Protein AF-0000000070058484 (afdb_homodimer)

InterPro domains:
  IPR000043 Adenosylhomocysteinase-like [PF05221] (20-288)
  IPR000043 Adenosylhomocysteinase-like [PTHR23420] (19-287)
  IPR000043 Adenosylhomocysteinase-like [SM00996] (2-288)
  IPR015878 S-adenosyl-L-homocysteine hydrolase, NAD binding domain [PF00670] (48-208)
  IPR015878 S-adenosyl-L-homocysteine hydrolase, NAD binding domain [SM00997] (48-209)
  IPR020082 S-adenosyl-L-homocysteine hydrolase, conserved site [PS00739] (70-87)
  IPR036291 NAD(P)-binding domain superfamily [SSF51735] (48-208)
  IPR042172 Adenosylhomocysteinase-like superfamily [G3DSA:3.40.50.1480] (19-288)

Nearest PDB structures (foldseek):
  3gvp-assembly1_D  TM=9.660E-01  e=5.055E-50  Homo sapiens
  3gvp-assembly1_B  TM=9.858E-01  e=8.064E-48  Homo sapiens
  3mtg-assembly1_A-2  TM=9.185E-01  e=9.686E-48  Homo sapiens
  5axa-assembly1_C  TM=9.488E-01  e=2.399E-35  Mus musculus
  4pfj-assembly1_A  TM=9.518E-01  e=1.595E-34  Homo sapiens

Organism: Cricetulus griseus (NCBI:txid10029)

pLDDT: mean 89.0, std 14.19, range [26.4, 98.91]

Secondary structure (DSSP, 8-state):
---SS-----B--SHHHHHHHHHHHHTT---S-EEE-TTSHHIIIIIIIIIHHHHHHHHHHHH-----TT-EEEEE--SHHHHHHHHHHHHTT-EEEEE-S-HHHHHHHHHTT-EE--HHHHTTT-SEEEE-SS-S-SB-HHHHHHPPTTEEEEE-SSSTTSB-GGGG-STTSEEEEEETTEEEEE-TTS-EEEEEGGGSBHHHHSSPPPHHHHHHHHHHHHHHHHHHHHSPTTSS-SSEEEPPHHHHHHHHHHHGGGGT-------HHHHHHHT--TTS--S-TT--/---SS-----B--SHHHHHHHHHHHHTT---S-EEE-TTSHHIIIIIIIIIHHHHHHHHHHHH-----TT-EEEEE--SHHHHHHHHHHHHTT-EEEEE-S-HHHHHHHHHTT-EE--HHHHTTT-SEEEE-SS-S-SB-HHHHHHPPTTEEEEE-SSSTTSB-GGGG-STTSEEEEEETTEEEEE-TTS-EEEEEGGGSBHHHHSSPPPHHHHHHHHHHHHHHHHHHHHSPTTSS-SSEEEPPHHHHHHHHHHHGGGGT-------HHHHHHHT--TTS--S-TT--

Solvent-accessible surface area (backbone atoms only — not comparable to full-atom values): 30080 Å² total; per-residue (Å²): 132,92,73,78,81,86,72,56,52,53,63,40,82,48,70,72,56,48,56,51,53,51,51,32,30,75,68,66,64,35,85,45,32,27,39,39,46,44,74,25,48,57,35,41,52,40,45,33,17,55,41,32,24,52,14,50,54,45,16,48,54,69,68,36,89,74,74,49,57,71,32,34,33,36,34,34,22,56,48,52,40,21,48,16,37,48,54,46,43,45,75,51,46,27,46,57,36,32,27,30,68,44,33,53,43,42,45,50,38,45,75,72,74,33,50,36,31,39,64,85,78,43,38,59,70,33,46,32,41,36,37,29,63,59,48,50,51,74,43,38,57,71,51,60,71,47,38,34,72,62,20,33,38,39,21,64,37,76,52,53,44,26,36,41,56,72,73,58,73,42,92,70,39,45,79,42,74,78,50,89,56,30,30,37,43,28,42,83,88,65,44,29,37,34,34,32,44,81,28,28,41,32,42,76,72,47,26,68,71,57,62,67,53,49,48,51,49,49,48,47,44,51,49,51,41,48,50,60,68,69,45,60,90,76,72,67,53,54,36,78,38,68,64,55,52,53,55,45,34,48,52,31,49,71,53,29,64,84,69,68,43,37,71,37,77,62,50,74,67,37,16,60,73,71,70,42,53,68,87,41,52,81,60,60,84,58,62,98,133,93,71,78,84,85,74,55,50,54,64,42,82,50,70,73,56,48,56,51,52,50,51,31,30,75,69,66,63,35,86,44,32,29,38,40,49,44,74,24,48,58,36,42,52,40,46,33,16,54,42,33,21,52,14,49,55,46,16,48,54,70,67,38,90,74,73,49,57,71,33,35,32,37,35,32,22,56,47,51,40,21,47,17,37,50,52,45,42,45,75,51,45,28,45,57,35,31,27,30,68,44,35,53,42,41,44,51,38,45,75,72,73,33,51,37,33,38,63,84,78,43,39,60,71,32,45,33,41,36,37,30,64,58,48,50,52,74,43,37,56,71,51,60,72,47,38,33,72,64,21,34,39,40,22,64,38,74,50,52,44,27,35,40,57,72,75,57,75,42,92,69,41,46,78,42,77,78,48,88,56,30,30,35,43,27,43,82,87,64,44,29,35,34,34,32,44,80,29,26,43,32,44,78,72,45,26,66,71,59,64,66,52,48,48,52,47,49,48,48,44,52,49,51,40,49,50,61,68,68,46,59,90,77,72,68,54,54,36,79,37,69,64,56,51,52,56,46,34,48,52,31,48,72,52,30,63,83,68,68,44,38,71,38,76,61,49,73,67,37,18,60,74,71,71,42,52,68,86,41,54,81,57,61,86,58,62,98

Radius of gyration: 25.88 Å; Cα contacts (8 Å, |Δi|>4): 1190; chains: 2; bounding box: 57×83×69 Å

Sequence (576 aa):
MISGGALTAVSTWMGGKLTWLYQLSKAGKLCVPAMNVNDSVTKQKFDNLYCCRESILDGLKRTTDVMFGGKQVVVCGYGEVGKGCCAALKALGAIVYITEIDPICALQACMDGFRVVKLNEVIRQVDVVITCTGNKNVVTREHLDRMKNSCIVCNMGHSNTEIDVTSLRTPELTWERVRSQVDHVIWPDGKRVVLLAEGRLLNLSCSTVPTFVLSITATTQALALIELYNAPEGRYKQDVYLLPKKMDEYVASLHLPSFDAHLTELTDDQAKYLGLNKNGPFKPNYYRMISGGALTAVSTWMGGKLTWLYQLSKAGKLCVPAMNVNDSVTKQKFDNLYCCRESILDGLKRTTDVMFGGKQVVVCGYGEVGKGCCAALKALGAIVYITEIDPICALQACMDGFRVVKLNEVIRQVDVVITCTGNKNVVTREHLDRMKNSCIVCNMGHSNTEIDVTSLRTPELTWERVRSQVDHVIWPDGKRVVLLAEGRLLNLSCSTVPTFVLSITATTQALALIELYNAPEGRYKQDVYLLPKKMDEYVASLHLPSFDAHLTELTDDQAKYLGLNKNGPFKPNYYR

Structure (mmCIF, N/CA/C/O backbone):
data_AF-0000000070058484-model_v1
#
loop_
_entity.id
_entity.type
_entity.pdbx_description
1 polymer 'S-adenosylhomocysteine hydrolase-like protein 1 isoform X2'
#
loop_
_atom_site.group_PDB
_atom_site.id
_atom_site.type_symbol
_atom_site.label_atom_id
_atom_site.label_alt_id
_atom_site.label_comp_id
_atom_site.label_asym_id
_atom_site.label_entity_id
_atom_site.label_seq_id
_atom_site.pdbx_PDB_ins_code
_atom_site.Cartn_x
_atom_site.Cartn_y
_atom_site.Cartn_z
_atom_site.occupancy
_atom_site.B_iso_or_equiv
_atom_site.auth_seq_id
_atom_site.auth_comp_id
_atom_site.auth_asym_id
_atom_site.auth_atom_id
_atom_site.pdbx_PDB_model_num
ATOM 1 N N . MET A 1 1 ? -10.132 10.222 33.023 1 26.43 1 MET A N 1
ATOM 2 C CA . MET A 1 1 ? -9.932 9.781 34.4 1 26.43 1 MET A CA 1
ATOM 3 C C . MET A 1 1 ? -11.019 8.796 34.819 1 26.43 1 MET A C 1
ATOM 5 O O . MET A 1 1 ? -11.92 9.148 35.582 1 26.43 1 MET A O 1
ATOM 9 N N . ILE A 1 2 ? -11.462 7.793 33.938 1 32.03 2 ILE A N 1
ATOM 10 C CA . ILE A 1 2 ? -12.62 6.938 34.174 1 32.03 2 ILE A CA 1
ATOM 11 C C . ILE A 1 2 ? -12.377 6.068 35.406 1 32.03 2 ILE A C 1
ATOM 13 O O . ILE A 1 2 ? -11.535 5.168 35.382 1 32.03 2 ILE A O 1
ATOM 17 N N . SER A 1 3 ? -12.368 6.56 36.589 1 28.42 3 SER A N 1
ATOM 18 C CA . SER A 1 3 ? -12.286 5.937 37.907 1 28.42 3 SER A CA 1
ATOM 19 C C . SER A 1 3 ? -13.143 4.677 37.977 1 28.42 3 SER A C 1
ATOM 21 O O . SER A 1 3 ? -12.788 3.717 38.663 1 28.42 3 SER A O 1
ATOM 23 N N . GLY A 1 4 ? -14.49 4.999 38.112 1 31.06 4 GLY A N 1
ATOM 24 C CA . GLY A 1 4 ? -15.429 4.089 38.75 1 31.06 4 GLY A CA 1
ATOM 25 C C . GLY A 1 4 ? -15.494 2.731 38.077 1 31.06 4 GLY A C 1
ATOM 26 O O . GLY A 1 4 ? -15.03 1.734 38.634 1 31.06 4 GLY A O 1
ATOM 27 N N . GLY A 1 5 ? -16.824 2.555 37.329 1 31.34 5 GLY A N 1
ATOM 28 C CA . GLY A 1 5 ? -17.38 1.254 36.988 1 31.34 5 GLY A CA 1
ATOM 29 C C . GLY A 1 5 ? -16.478 0.44 36.079 1 31.34 5 GLY A C 1
ATOM 30 O O . GLY A 1 5 ? -15.38 0.879 35.73 1 31.34 5 GLY A O 1
ATOM 31 N N . ALA A 1 6 ? -17.213 -0.423 35.159 1 31.35 6 ALA A N 1
ATOM 32 C CA . ALA A 1 6 ? -17.144 -1.548 34.23 1 31.35 6 ALA A CA 1
ATOM 33 C C . ALA A 1 6 ? -16.359 -1.176 32.976 1 31.35 6 ALA A C 1
ATOM 35 O O . ALA A 1 6 ? -16.741 -1.549 31.864 1 31.35 6 ALA A O 1
ATOM 36 N N . LEU A 1 7 ? -15.685 -0.045 32.946 1 38.08 7 LEU A N 1
ATOM 37 C CA . LEU A 1 7 ? -15.11 0.158 31.621 1 38.08 7 LEU A CA 1
ATOM 38 C C . LEU A 1 7 ? -13.956 -0.808 31.375 1 38.08 7 LEU A C 1
ATOM 40 O O . LEU A 1 7 ? -12.951 -0.775 32.089 1 38.08 7 LEU A O 1
ATOM 44 N N . THR A 1 8 ? -14.07 -1.985 30.988 1 43.39 8 THR A N 1
ATOM 45 C CA . THR A 1 8 ? -13.218 -3.14 30.728 1 43.39 8 THR A CA 1
ATOM 46 C C . THR A 1 8 ? -12.312 -2.885 29.527 1 43.39 8 THR A C 1
ATOM 48 O O . THR A 1 8 ? -11.254 -3.504 29.399 1 43.39 8 THR A O 1
ATOM 51 N N . ALA A 1 9 ? -12.782 -2.307 28.559 1 46.27 9 ALA A N 1
ATOM 52 C CA . ALA A 1 9 ? -11.966 -2.23 27.35 1 46.27 9 ALA A CA 1
ATOM 53 C C . ALA A 1 9 ? -12.088 -0.858 26.693 1 46.27 9 ALA A C 1
ATOM 55 O O . ALA A 1 9 ? -13.152 -0.236 26.734 1 46.27 9 ALA A O 1
ATOM 56 N N . VAL A 1 10 ? -11.014 0.014 26.669 1 45.86 10 VAL A N 1
ATOM 57 C CA . VAL A 1 10 ? -11.024 1.275 25.936 1 45.86 10 VAL A CA 1
ATOM 58 C C . VAL A 1 10 ? -10.535 1.047 24.508 1 45.86 10 VAL A C 1
ATOM 60 O O . VAL A 1 10 ? -9.549 0.338 24.288 1 45.86 10 VAL A O 1
ATOM 63 N N . SER A 1 11 ? -11.515 1.074 23.545 1 43.49 11 SER A N 1
ATOM 64 C CA . SER A 1 11 ? -11.085 1.081 22.151 1 43.49 11 SER A CA 1
ATOM 65 C C . SER A 1 11 ? -10.87 2.504 21.645 1 43.49 11 SER A C 1
ATOM 67 O O . SER A 1 11 ? -11.674 3.396 21.925 1 43.49 11 SER A O 1
ATOM 69 N N . THR A 1 12 ? -9.662 3.048 21.531 1 45.93 12 THR A N 1
ATOM 70 C CA . THR A 1 12 ? -9.486 4.412 21.044 1 45.93 12 THR A CA 1
ATOM 71 C C . THR A 1 12 ? -9.207 4.42 19.544 1 45.93 12 THR A C 1
ATOM 73 O O . THR A 1 12 ? -8.356 3.669 19.062 1 45.93 12 THR A O 1
ATOM 76 N N . TRP A 1 13 ? -10.158 4.914 18.729 1 48.01 13 TRP A N 1
ATOM 77 C CA . TRP A 1 13 ? -10.047 5.104 17.287 1 48.01 13 TRP A CA 1
ATOM 78 C C . TRP A 1 13 ? -9.107 6.26 16.96 1 48.01 13 TRP A C 1
ATOM 80 O O . TRP A 1 13 ? -8.717 6.443 15.805 1 48.01 13 TRP A O 1
ATOM 90 N N . MET A 1 14 ? -8.724 7.103 17.986 1 46.97 14 MET A N 1
ATOM 91 C CA . MET A 1 14 ? -7.943 8.281 17.619 1 46.97 14 MET A CA 1
ATOM 92 C C . MET A 1 14 ? -6.508 8.161 18.12 1 46.97 14 MET A C 1
ATOM 94 O O . MET A 1 14 ? -6.278 7.794 19.274 1 46.97 14 MET A O 1
ATOM 98 N N . GLY A 1 15 ? -5.509 8.177 17.3 1 49.39 15 GLY A N 1
ATOM 99 C CA . GLY A 1 15 ? -4.076 8.075 17.528 1 49.39 15 GLY A CA 1
ATOM 100 C C . GLY A 1 15 ? -3.621 8.786 18.789 1 49.39 15 GLY A C 1
ATOM 101 O O . GLY A 1 15 ? -2.835 8.24 19.566 1 49.39 15 GLY A O 1
ATOM 102 N N . GLY A 1 16 ? -4.129 9.954 19.035 1 46.56 16 GLY A N 1
ATOM 103 C CA . GLY A 1 16 ? -3.705 10.734 20.187 1 46.56 16 GLY A CA 1
ATOM 104 C C . GLY A 1 16 ? -4.014 10.06 21.51 1 46.56 16 GLY A C 1
ATOM 105 O O . GLY A 1 16 ? -3.184 10.062 22.422 1 46.56 16 GLY A O 1
ATOM 106 N N . LYS A 1 17 ? -5.08 9.407 21.617 1 54.78 17 LYS A N 1
ATOM 107 C CA . LYS A 1 17 ? -5.51 8.733 22.839 1 54.78 17 LYS A CA 1
ATOM 108 C C . LYS A 1 17 ? -4.677 7.481 23.1 1 54.78 17 LYS A C 1
ATOM 110 O O . LYS A 1 17 ? -4.435 7.119 24.253 1 54.78 17 LYS A O 1
ATOM 115 N N . LEU A 1 18 ? -4.12 7.007 22.053 1 63.28 18 LEU A N 1
ATOM 116 C CA . LEU A 1 18 ? -3.298 5.81 22.198 1 63.28 18 LEU A CA 1
ATOM 117 C C . LEU A 1 18 ? -2 6.128 22.933 1 63.28 18 LEU A C 1
ATOM 119 O O . LEU A 1 18 ? -1.558 5.352 23.784 1 63.28 18 LEU A O 1
ATOM 123 N N . THR A 1 19 ? -1.443 7.24 22.575 1 60.37 19 THR A N 1
ATOM 124 C CA . THR A 1 19 ? -0.225 7.659 23.26 1 60.37 19 THR A CA 1
ATOM 125 C C . THR A 1 19 ? -0.461 7.773 24.763 1 60.37 19 THR A C 1
ATOM 127 O O . THR A 1 19 ? 0.376 7.35 25.562 1 60.37 19 THR A O 1
ATOM 130 N N . TRP A 1 20 ? -1.584 8.237 25.07 1 63.25 20 TRP A N 1
ATOM 131 C CA . TRP A 1 20 ? -1.955 8.407 26.471 1 63.25 20 TRP A CA 1
ATOM 132 C C . TRP A 1 20 ? -2.092 7.056 27.166 1 63.25 20 TRP A C 1
ATOM 134 O O . TRP A 1 20 ? -1.6 6.873 28.282 1 63.25 20 TRP A O 1
ATOM 144 N N . LEU A 1 21 ? -2.646 6.127 26.546 1 73.39 21 LEU A N 1
ATOM 145 C CA . LEU A 1 21 ? -2.84 4.796 27.112 1 73.39 21 LEU A CA 1
ATOM 146 C C . LEU A 1 21 ? -1.502 4.1 27.336 1 73.39 21 LEU A C 1
ATOM 148 O O . LEU A 1 21 ? -1.304 3.44 28.358 1 73.39 21 LEU A O 1
ATOM 152 N N . TYR A 1 22 ? -0.638 4.334 26.46 1 74.69 22 TYR A N 1
ATOM 153 C CA . TYR A 1 22 ? 0.68 3.728 26.61 1 74.69 22 TYR A CA 1
ATOM 154 C C . TYR A 1 22 ? 1.439 4.353 27.774 1 74.69 22 TYR A C 1
ATOM 156 O O . TYR A 1 22 ? 2.144 3.657 28.51 1 74.69 22 TYR A O 1
ATOM 164 N N . GLN A 1 23 ? 1.3 5.614 27.922 1 69.36 23 GLN A N 1
ATOM 165 C CA . GLN A 1 23 ? 1.931 6.3 29.045 1 69.36 23 GLN A CA 1
ATOM 166 C C . GLN A 1 23 ? 1.382 5.795 30.376 1 69.36 23 GLN A C 1
ATOM 168 O O . GLN A 1 23 ? 2.14 5.578 31.324 1 69.36 23 GLN A O 1
ATOM 173 N N . LEU A 1 24 ? 0.116 5.639 30.431 1 74.64 24 LEU A N 1
ATOM 174 C CA . LEU A 1 24 ? -0.514 5.127 31.642 1 74.64 24 LEU A CA 1
ATOM 175 C C . LEU A 1 24 ? -0.03 3.714 31.951 1 74.64 24 LEU A C 1
ATOM 177 O O . LEU A 1 24 ? 0.213 3.377 33.112 1 74.64 24 LEU A O 1
ATOM 181 N N . SER A 1 25 ? 0.11 2.918 30.984 1 78.09 25 SER A N 1
ATOM 182 C CA . SER A 1 25 ? 0.585 1.548 31.146 1 78.09 25 SER A CA 1
ATOM 183 C C . SER A 1 25 ? 2.023 1.517 31.653 1 78.09 25 SER A C 1
ATOM 185 O O . SER A 1 25 ? 2.338 0.79 32.598 1 78.09 25 SER A O 1
ATOM 187 N N . LYS A 1 26 ? 2.835 2.305 31.049 1 76.21 26 LYS A N 1
ATOM 188 C CA . LYS A 1 26 ? 4.24 2.374 31.44 1 76.21 26 LYS A CA 1
ATOM 189 C C . LYS A 1 26 ? 4.385 2.843 32.885 1 76.21 26 LYS A C 1
ATOM 191 O O . LYS A 1 26 ? 5.289 2.403 33.598 1 76.21 26 LYS A O 1
ATOM 196 N N . ALA A 1 27 ? 3.504 3.717 33.254 1 79.63 27 ALA A N 1
ATOM 197 C CA . ALA A 1 27 ? 3.553 4.273 34.604 1 79.63 27 ALA A CA 1
ATOM 198 C C . ALA A 1 27 ? 2.861 3.349 35.602 1 79.63 27 ALA A C 1
ATOM 200 O O . ALA A 1 27 ? 2.789 3.657 36.794 1 79.63 27 ALA A O 1
ATOM 201 N N . GLY A 1 28 ? 2.306 2.324 35.115 1 82.43 28 GLY A N 1
ATOM 202 C CA . GLY A 1 28 ? 1.608 1.393 35.987 1 82.43 28 GLY A CA 1
ATOM 203 C C . GLY A 1 28 ? 0.278 1.925 36.486 1 82.43 28 GLY A C 1
ATOM 204 O O . GLY A 1 28 ? -0.198 1.524 37.551 1 82.43 28 GLY A O 1
ATOM 205 N N . LYS A 1 29 ? -0.204 2.842 35.829 1 81.88 29 LYS A N 1
ATOM 206 C CA . LYS A 1 29 ? -1.417 3.515 36.284 1 81.88 29 LYS A CA 1
ATOM 207 C C . LYS A 1 29 ? -2.638 3.029 35.508 1 81.88 29 LYS A C 1
ATOM 209 O O . LYS A 1 29 ? -3.764 3.443 35.79 1 81.88 29 LYS A O 1
ATOM 214 N N . LEU A 1 30 ? -2.393 2.206 34.528 1 81.2 30 LEU A N 1
ATOM 215 C CA . LEU A 1 30 ? -3.513 1.639 33.786 1 81.2 30 LEU A CA 1
ATOM 216 C C . LEU A 1 30 ? -4.281 0.637 34.641 1 81.2 30 LEU A C 1
ATOM 218 O O . LEU A 1 30 ? -3.703 -0.332 35.139 1 81.2 30 LEU A O 1
ATOM 222 N N . CYS A 1 31 ? -5.536 0.84 34.874 1 80.76 31 CYS A N 1
ATOM 223 C CA . CYS A 1 31 ? -6.303 0.058 35.837 1 80.76 31 CYS A CA 1
ATOM 224 C C . CYS A 1 31 ? -6.986 -1.124 35.159 1 80.76 31 CYS A C 1
ATOM 226 O O . CYS A 1 31 ? -7.424 -2.06 35.83 1 80.76 31 CYS A O 1
ATOM 228 N N . VAL A 1 32 ? -7.151 -1.066 33.901 1 81.1 32 VAL A N 1
ATOM 229 C CA . VAL A 1 32 ? -7.806 -2.129 33.145 1 81.1 32 VAL A CA 1
ATOM 230 C C . VAL A 1 32 ? -7.039 -2.391 31.851 1 81.1 32 VAL A C 1
ATOM 232 O O . VAL A 1 32 ? -6.323 -1.516 31.358 1 81.1 32 VAL A O 1
ATOM 235 N N . PRO A 1 33 ? -7.223 -3.6 31.35 1 85.05 33 PRO A N 1
ATOM 236 C CA . PRO A 1 33 ? -6.611 -3.837 30.041 1 85.05 33 PRO A CA 1
ATOM 237 C C . PRO A 1 33 ? -7.258 -3.015 28.929 1 85.05 33 PRO A C 1
ATOM 239 O O . PRO A 1 33 ? -8.456 -2.726 28.987 1 85.05 33 PRO A O 1
ATOM 242 N N . ALA A 1 34 ? -6.405 -2.623 28.032 1 85.62 34 ALA A N 1
ATOM 243 C CA . ALA A 1 34 ? -6.879 -1.853 26.885 1 85.62 34 ALA A CA 1
ATOM 244 C C . ALA A 1 34 ? -6.46 -2.509 25.572 1 85.62 34 ALA A C 1
ATOM 246 O O . ALA A 1 34 ? -5.398 -3.132 25.494 1 85.62 34 ALA A O 1
ATOM 247 N N . MET A 1 35 ? -7.415 -2.413 24.655 1 85.6 35 MET A N 1
ATOM 248 C CA . MET A 1 35 ? -7.102 -2.894 23.312 1 85.6 35 MET A CA 1
ATOM 249 C C . MET A 1 35 ? -6.901 -1.728 22.35 1 85.6 35 MET A C 1
ATOM 251 O O . MET A 1 35 ? -7.742 -0.831 22.271 1 85.6 35 MET A O 1
ATOM 255 N N . ASN A 1 36 ? -5.796 -1.72 21.737 1 82.61 36 ASN A N 1
ATOM 256 C CA . ASN A 1 36 ? -5.455 -0.719 20.732 1 82.61 36 ASN A CA 1
ATOM 257 C C . ASN A 1 36 ? -6.037 -1.074 19.367 1 82.61 36 ASN A C 1
ATOM 259 O O . ASN A 1 36 ? -5.468 -1.888 18.637 1 82.61 36 ASN A O 1
ATOM 263 N N . VAL A 1 37 ? -7.122 -0.411 19.031 1 82.17 37 VAL A N 1
ATOM 264 C CA . VAL A 1 37 ? -7.809 -0.675 17.771 1 82.17 37 VAL A CA 1
ATOM 265 C C . VAL A 1 37 ? -7.23 0.211 16.67 1 82.17 37 VAL A C 1
ATOM 267 O O . VAL A 1 37 ? -7.354 -0.101 15.484 1 82.17 37 VAL A O 1
ATOM 270 N N . ASN A 1 38 ? -6.617 1.223 17.033 1 75.08 38 ASN A N 1
ATOM 271 C CA . ASN A 1 38 ? -6.057 2.152 16.057 1 75.08 38 ASN A CA 1
ATOM 272 C C . ASN A 1 38 ? -4.957 1.497 15.228 1 75.08 38 ASN A C 1
ATOM 274 O O . ASN A 1 38 ? -4.823 1.776 14.035 1 75.08 38 ASN A O 1
ATOM 278 N N . ASP A 1 39 ? -4.265 0.603 15.866 1 76.96 39 ASP A N 1
ATOM 279 C CA . ASP A 1 39 ? -3.128 -0.01 15.185 1 76.96 39 ASP A CA 1
ATOM 280 C C . ASP A 1 39 ? -3.515 -1.353 14.571 1 76.96 39 ASP A C 1
ATOM 282 O O . ASP A 1 39 ? -2.648 -2.123 14.152 1 76.96 39 ASP A O 1
ATOM 286 N N . SER A 1 40 ? -4.788 -1.576 14.655 1 84.62 40 SER A N 1
ATOM 287 C CA . SER A 1 40 ? -5.23 -2.769 13.939 1 84.62 40 SER A CA 1
ATOM 288 C C . SER A 1 40 ? -5.012 -2.624 12.437 1 84.62 40 SER A C 1
ATOM 290 O O . SER A 1 40 ? -4.962 -1.508 11.916 1 84.62 40 SER A O 1
ATOM 292 N N . VAL A 1 41 ? -4.886 -3.723 11.754 1 86.4 41 VAL A N 1
ATOM 293 C CA . VAL A 1 41 ? -4.625 -3.715 10.319 1 86.4 41 VAL A CA 1
ATOM 294 C C . VAL A 1 41 ? -5.828 -3.137 9.577 1 86.4 41 VAL A C 1
ATOM 296 O O . VAL A 1 41 ? -5.669 -2.339 8.651 1 86.4 41 VAL A O 1
ATOM 299 N N . THR A 1 42 ? -6.998 -3.501 9.994 1 85.89 42 THR A N 1
ATOM 300 C CA . THR A 1 42 ? -8.212 -3.076 9.306 1 85.89 42 THR A CA 1
ATOM 301 C C . THR A 1 42 ? -8.422 -1.572 9.459 1 85.89 42 THR A C 1
ATOM 303 O O . THR A 1 42 ? -8.824 -0.896 8.51 1 85.89 42 THR A O 1
ATOM 306 N N . LYS A 1 43 ? -8.107 -1.085 10.553 1 81.74 43 LYS A N 1
ATOM 307 C CA . LYS A 1 43 ? -8.238 0.361 10.704 1 81.74 43 LYS A CA 1
ATOM 308 C C . LYS A 1 43 ? -7.178 1.097 9.89 1 81.74 43 LYS A C 1
ATOM 310 O O . LYS A 1 43 ? -7.495 2.031 9.15 1 81.74 43 LYS A O 1
ATOM 315 N N . GLN A 1 44 ? -5.971 0.69 9.962 1 81.89 44 GLN A N 1
ATOM 316 C CA . GLN A 1 44 ? -4.869 1.366 9.286 1 81.89 44 GLN A CA 1
ATOM 317 C C . GLN A 1 44 ? -5.056 1.343 7.772 1 81.89 44 GLN A C 1
ATOM 319 O O . GLN A 1 44 ? -4.917 2.373 7.109 1 81.89 44 GLN A O 1
ATOM 324 N N . LYS A 1 45 ? -5.383 0.251 7.353 1 87.62 45 LYS A N 1
ATOM 325 C CA . LYS A 1 45 ? -5.451 0.118 5.901 1 87.62 45 LYS A CA 1
ATOM 326 C C . LYS A 1 45 ? -6.745 0.715 5.354 1 87.62 45 LYS A C 1
ATOM 328 O O . LYS A 1 45 ? -6.726 1.448 4.363 1 87.62 45 LYS A O 1
ATOM 333 N N . PHE A 1 46 ? -7.849 0.547 6.002 1 90.01 46 PHE A N 1
ATOM 334 C CA . PHE A 1 46 ? -9.119 0.892 5.373 1 90.01 46 PHE A CA 1
ATOM 335 C C . PHE A 1 46 ? -9.567 2.288 5.787 1 90.01 46 PHE A C 1
ATOM 337 O O . PHE A 1 46 ? -10.068 3.055 4.962 1 90.01 46 PHE A O 1
ATOM 344 N N . ASP A 1 47 ? -9.301 2.635 7.031 1 86.73 47 ASP A N 1
ATOM 345 C CA . ASP A 1 47 ? -9.656 3.975 7.488 1 86.73 47 ASP A CA 1
ATOM 346 C C . ASP A 1 47 ? -8.656 5.011 6.979 1 86.73 47 ASP A C 1
ATOM 348 O O . ASP A 1 47 ? -9.045 6.014 6.376 1 86.73 47 ASP A O 1
ATOM 352 N N . ASN A 1 48 ? -7.408 4.681 7.136 1 88.14 48 ASN A N 1
ATOM 353 C CA . ASN A 1 48 ? -6.393 5.699 6.889 1 88.14 48 ASN A CA 1
ATOM 354 C C . ASN A 1 48 ? -6.077 5.826 5.401 1 88.14 48 ASN A C 1
ATOM 356 O O . ASN A 1 48 ? -5.732 6.909 4.926 1 88.14 48 ASN A O 1
ATOM 360 N N . LEU A 1 49 ? -6.236 4.752 4.715 1 92.47 49 LEU A N 1
ATOM 361 C CA . LEU A 1 49 ? -5.895 4.817 3.298 1 92.47 49 LEU A CA 1
ATOM 362 C C . LEU A 1 49 ? -7.147 4.998 2.445 1 92.47 49 LEU A C 1
ATOM 364 O O . LEU A 1 49 ? -7.34 6.052 1.834 1 92.47 49 LEU A O 1
ATOM 368 N N . TYR A 1 50 ? -8.071 4.104 2.517 1 93.35 50 TYR A N 1
ATOM 369 C CA . TYR A 1 50 ? -9.178 4.08 1.568 1 93.35 50 TYR A CA 1
ATOM 370 C C . TYR A 1 50 ? -10.235 5.114 1.936 1 93.35 50 TYR A C 1
ATOM 372 O O . TYR A 1 50 ? -10.801 5.772 1.06 1 93.35 50 TYR A O 1
ATOM 380 N N . CYS A 1 51 ? -10.485 5.246 3.261 1 91.85 51 CYS A N 1
ATOM 381 C CA . CYS A 1 51 ? -11.445 6.263 3.676 1 91.85 51 CYS A CA 1
ATOM 382 C C . CYS A 1 51 ? -10.939 7.66 3.338 1 91.85 51 CYS A C 1
ATOM 384 O O . CYS A 1 51 ? -11.68 8.478 2.79 1 91.85 51 CYS A O 1
ATOM 386 N N . CYS A 1 52 ? -9.691 7.88 3.612 1 92.39 52 CYS A N 1
ATOM 387 C CA . CYS A 1 52 ? -9.134 9.211 3.395 1 92.39 52 CYS A CA 1
ATOM 388 C C . CYS A 1 52 ? -8.998 9.51 1.907 1 92.39 52 CYS A C 1
ATOM 390 O O . CYS A 1 52 ? -9.125 10.661 1.486 1 92.39 52 CYS A O 1
ATOM 392 N N . ARG A 1 53 ? -8.777 8.485 1.104 1 94.36 53 ARG A N 1
ATOM 393 C CA . ARG A 1 53 ? -8.77 8.634 -0.348 1 94.36 53 ARG A CA 1
ATOM 394 C C . ARG A 1 53 ? -10.087 9.222 -0.844 1 94.36 53 ARG A C 1
ATOM 396 O O . ARG A 1 53 ? -10.091 10.136 -1.671 1 94.36 53 ARG A O 1
ATOM 403 N N . GLU A 1 54 ? -11.169 8.796 -0.25 1 93.58 54 GLU A N 1
ATOM 404 C CA . GLU A 1 54 ? -12.482 9.264 -0.683 1 93.58 54 GLU A CA 1
ATOM 405 C C . GLU A 1 54 ? -12.846 10.586 -0.014 1 93.58 54 GLU A C 1
ATOM 407 O O . GLU A 1 54 ? -13.391 11.484 -0.659 1 93.58 54 GLU A O 1
ATOM 412 N N . SER A 1 55 ? -12.459 10.701 1.194 1 93.81 55 SER A N 1
ATOM 413 C CA . SER A 1 55 ? -12.939 11.822 1.995 1 93.81 55 SER A CA 1
ATOM 414 C C . SER A 1 55 ? -12.259 13.125 1.588 1 93.81 55 SER A C 1
ATOM 416 O O . SER A 1 55 ? -12.845 14.202 1.71 1 93.81 55 SER A O 1
ATOM 418 N N . ILE A 1 56 ? -11.065 13.049 1.111 1 95.96 56 ILE A N 1
ATOM 419 C CA . ILE A 1 56 ? -10.376 14.274 0.722 1 95.96 56 ILE A CA 1
ATOM 420 C C . ILE A 1 56 ? -11.133 14.952 -0.418 1 95.96 56 ILE A C 1
ATOM 422 O O . ILE A 1 56 ? -11.355 16.165 -0.39 1 95.96 56 ILE A O 1
ATOM 426 N N . LEU A 1 57 ? -11.555 14.21 -1.387 1 94.88 57 LEU A N 1
ATOM 427 C CA . LEU A 1 57 ? -12.275 14.791 -2.514 1 94.88 57 LEU A CA 1
ATOM 428 C C . LEU A 1 57 ? -13.655 15.28 -2.084 1 94.88 57 LEU A C 1
ATOM 430 O O . LEU A 1 57 ? -14.088 16.362 -2.486 1 94.88 57 LEU A O 1
ATOM 434 N N . ASP A 1 58 ? -14.286 14.483 -1.261 1 94.26 58 ASP A N 1
ATOM 435 C CA . ASP A 1 58 ? -15.597 14.883 -0.759 1 94.26 58 ASP A CA 1
ATOM 436 C C . ASP A 1 58 ? -15.512 16.197 0.014 1 94.26 58 ASP A C 1
ATOM 438 O O . ASP A 1 58 ? -16.287 17.122 -0.236 1 94.26 58 ASP A O 1
ATOM 442 N N . GLY A 1 59 ? -14.519 16.252 0.935 1 94.73 59 GLY A N 1
ATOM 443 C CA . GLY A 1 59 ? -14.35 17.459 1.729 1 94.73 59 GLY A CA 1
ATOM 444 C C . GLY A 1 59 ? -14.031 18.684 0.893 1 94.73 59 GLY A C 1
ATOM 445 O O . GLY A 1 59 ? -14.64 19.741 1.074 1 94.73 59 GLY A O 1
ATOM 446 N N . LEU A 1 60 ? -13.144 18.553 -0.05 1 96.03 60 LEU A N 1
ATOM 447 C CA . LEU A 1 60 ? -12.737 19.669 -0.896 1 96.03 60 LEU A CA 1
ATOM 448 C C . LEU A 1 60 ? -13.88 20.11 -1.804 1 96.03 60 LEU A C 1
ATOM 450 O O . LEU A 1 60 ? -14.087 21.307 -2.013 1 96.03 60 LEU A O 1
ATOM 454 N N . LYS A 1 61 ? -14.634 19.185 -2.265 1 93.37 61 LYS A N 1
ATOM 455 C CA . LYS A 1 61 ? -15.728 19.521 -3.171 1 93.37 61 LYS A CA 1
ATOM 456 C C . LYS A 1 61 ? -16.892 20.156 -2.415 1 93.37 61 LYS A C 1
ATOM 458 O O . LYS A 1 61 ? -17.589 21.021 -2.951 1 93.37 61 LYS A O 1
ATOM 463 N N . ARG A 1 62 ? -17.071 19.77 -1.216 1 92.35 62 ARG A N 1
ATOM 464 C CA . ARG A 1 62 ? -18.144 20.342 -0.409 1 92.35 62 ARG A CA 1
ATOM 465 C C . ARG A 1 62 ? -17.801 21.761 0.031 1 92.35 62 ARG A C 1
ATOM 467 O O . ARG A 1 62 ? -18.693 22.59 0.222 1 92.35 62 ARG A O 1
ATOM 474 N N . THR A 1 63 ? -16.534 21.978 0.114 1 95.11 63 THR A N 1
ATOM 475 C CA . THR A 1 63 ? -16.128 23.26 0.679 1 95.11 63 THR A CA 1
ATOM 476 C C . THR A 1 63 ? -15.696 24.224 -0.422 1 95.11 63 THR A C 1
ATOM 478 O O . THR A 1 63 ? -15.645 25.437 -0.209 1 95.11 63 THR A O 1
ATOM 481 N N . THR A 1 64 ? -15.33 23.637 -1.506 1 92.41 64 THR A N 1
ATOM 482 C CA . THR A 1 64 ? -14.871 24.477 -2.607 1 92.41 64 THR A CA 1
ATOM 483 C C . THR A 1 64 ? -15.483 24.02 -3.928 1 92.41 64 THR A C 1
ATOM 485 O O . THR A 1 64 ? -16.067 22.937 -4.006 1 92.41 64 THR A O 1
ATOM 488 N N . ASP A 1 65 ? -15.463 24.856 -5.001 1 87.57 65 ASP A N 1
ATOM 489 C CA . ASP A 1 65 ? -15.947 24.527 -6.338 1 87.57 65 ASP A CA 1
ATOM 490 C C . ASP A 1 65 ? -14.79 24.414 -7.328 1 87.57 65 ASP A C 1
ATOM 492 O O . ASP A 1 65 ? -14.969 24.634 -8.528 1 87.57 65 ASP A O 1
ATOM 496 N N . VAL A 1 66 ? -13.708 24.027 -6.772 1 90.42 66 VAL A N 1
ATOM 497 C CA . VAL A 1 66 ? -12.494 24.063 -7.58 1 90.42 66 VAL A CA 1
ATOM 498 C C . VAL A 1 66 ? -12.406 22.802 -8.437 1 90.42 66 VAL A C 1
ATOM 500 O O . VAL A 1 66 ? -12.744 21.708 -7.979 1 90.42 66 VAL A O 1
ATOM 503 N N . MET A 1 67 ? -11.941 23 -9.67 1 92.75 67 MET A N 1
ATOM 504 C CA . MET A 1 67 ? -11.532 21.888 -10.523 1 92.75 67 MET A CA 1
ATOM 505 C C . MET A 1 67 ? -10.088 21.488 -10.24 1 92.75 67 MET A C 1
ATOM 507 O O . MET A 1 67 ? -9.203 22.343 -10.175 1 92.75 67 MET A O 1
ATOM 511 N N . PHE A 1 68 ? -9.809 20.252 -10.136 1 94.85 68 PHE A N 1
ATOM 512 C CA . PHE A 1 68 ? -8.498 19.817 -9.669 1 94.85 68 PHE A CA 1
ATOM 513 C C . PHE A 1 68 ? -7.584 19.493 -10.844 1 94.85 68 PHE A C 1
ATOM 515 O O . PHE A 1 68 ? -6.364 19.42 -10.687 1 94.85 68 PHE A O 1
ATOM 522 N N . GLY A 1 69 ? -8.257 19.227 -11.971 1 95.32 69 GLY A N 1
ATOM 523 C CA . GLY A 1 69 ? -7.414 18.968 -13.128 1 95.32 69 GLY A CA 1
ATOM 524 C C . GLY A 1 69 ? -6.421 20.082 -13.403 1 95.32 69 GLY A C 1
ATOM 525 O O . GLY A 1 69 ? -6.809 21.24 -13.566 1 95.32 69 GLY A O 1
ATOM 526 N N . GLY A 1 70 ? -5.146 19.734 -13.399 1 96.35 70 GLY A N 1
ATOM 527 C CA . GLY A 1 70 ? -4.112 20.711 -13.699 1 96.35 70 GLY A CA 1
ATOM 528 C C . GLY A 1 70 ? -3.686 21.521 -12.489 1 96.35 70 GLY A C 1
ATOM 529 O O . GLY A 1 70 ? -2.723 22.288 -12.557 1 96.35 70 GLY A O 1
ATOM 530 N N . LYS A 1 71 ? -4.385 21.359 -11.397 1 97.42 71 LYS A N 1
ATOM 531 C CA . LYS A 1 71 ? -4.016 22.101 -10.195 1 97.42 71 LYS A CA 1
ATOM 532 C C . LYS A 1 71 ? -2.749 21.529 -9.564 1 97.42 71 LYS A C 1
ATOM 534 O O . LYS A 1 71 ? -2.513 20.321 -9.618 1 97.42 71 LYS A O 1
ATOM 539 N N . GLN A 1 72 ? -1.965 22.423 -8.975 1 98.55 72 GLN A N 1
ATOM 540 C CA . GLN A 1 72 ? -0.766 22.027 -8.244 1 98.55 72 GLN A CA 1
ATOM 541 C C . GLN A 1 72 ? -1.065 21.836 -6.759 1 98.55 72 GLN A C 1
ATOM 543 O O . GLN A 1 72 ? -1.449 22.785 -6.072 1 98.55 72 GLN A O 1
ATOM 548 N N . VAL A 1 73 ? -0.878 20.657 -6.295 1 98.77 73 VAL A N 1
ATOM 549 C CA . VAL A 1 73 ? -1.212 20.301 -4.92 1 98.77 73 VAL A CA 1
ATOM 550 C C . VAL A 1 73 ? 0.032 19.782 -4.203 1 98.77 73 VAL A C 1
ATOM 552 O O . VAL A 1 73 ? 0.808 19.012 -4.773 1 98.77 73 VAL A O 1
ATOM 555 N N . VAL A 1 74 ? 0.253 20.237 -3.007 1 98.91 74 VAL A N 1
ATOM 556 C CA . VAL A 1 74 ? 1.309 19.641 -2.194 1 98.91 74 VAL A CA 1
ATOM 557 C C . VAL A 1 74 ? 0.693 18.906 -1.005 1 98.91 74 VAL A C 1
ATOM 559 O O . VAL A 1 74 ? -0.163 19.452 -0.306 1 98.91 74 VAL A O 1
ATOM 562 N N . VAL A 1 75 ? 1.001 17.676 -0.868 1 98.86 75 VAL A N 1
ATOM 563 C CA . VAL A 1 75 ? 0.597 16.846 0.262 1 98.86 75 VAL A CA 1
ATOM 564 C C . VAL A 1 75 ? 1.781 16.643 1.204 1 98.86 75 VAL A C 1
ATOM 566 O O . VAL A 1 75 ? 2.815 16.103 0.804 1 98.86 75 VAL A O 1
ATOM 569 N N . CYS A 1 76 ? 1.626 17.084 2.429 1 98.76 76 CYS A N 1
ATOM 570 C CA . CYS A 1 76 ? 2.678 16.909 3.424 1 98.76 76 CYS A CA 1
ATOM 571 C C . CYS A 1 76 ? 2.513 15.588 4.166 1 98.76 76 CYS A C 1
ATOM 573 O O . CYS A 1 76 ? 1.642 15.461 5.028 1 98.76 76 CYS A O 1
ATOM 575 N N . GLY A 1 77 ? 3.409 14.675 3.837 1 98.24 77 GLY A N 1
ATOM 576 C CA . GLY A 1 77 ? 3.328 13.343 4.415 1 98.24 77 GLY A CA 1
ATOM 577 C C . GLY A 1 77 ? 2.867 12.29 3.424 1 98.24 77 GLY A C 1
ATOM 578 O O . GLY A 1 77 ? 1.821 12.443 2.791 1 98.24 77 GLY A O 1
ATOM 579 N N . TYR A 1 78 ? 3.601 11.201 3.338 1 98.03 78 TYR A N 1
ATOM 580 C CA . TYR A 1 78 ? 3.265 10.118 2.421 1 98.03 78 TYR A CA 1
ATOM 581 C C . TYR A 1 78 ? 3.112 8.798 3.169 1 98.03 78 TYR A C 1
ATOM 583 O O . TYR A 1 78 ? 3.65 7.772 2.746 1 98.03 78 TYR A O 1
ATOM 591 N N . GLY A 1 79 ? 2.491 8.893 4.361 1 94.9 79 GLY A N 1
ATOM 592 C CA . GLY A 1 79 ? 1.937 7.721 5.02 1 94.9 79 GLY A CA 1
ATOM 593 C C . GLY A 1 79 ? 0.668 7.211 4.363 1 94.9 79 GLY A C 1
ATOM 594 O O . GLY A 1 79 ? 0.354 7.588 3.232 1 94.9 79 GLY A O 1
ATOM 595 N N . GLU A 1 80 ? -0.093 6.412 5.057 1 93.2 80 GLU A N 1
ATOM 596 C CA . GLU A 1 80 ? -1.289 5.816 4.471 1 93.2 80 GLU A CA 1
ATOM 597 C C . GLU A 1 80 ? -2.311 6.885 4.093 1 93.2 80 GLU A C 1
ATOM 599 O O . GLU A 1 80 ? -2.904 6.831 3.014 1 93.2 80 GLU A O 1
ATOM 604 N N . VAL A 1 81 ? -2.474 7.878 4.975 1 94.7 81 VAL A N 1
ATOM 605 C CA . VAL A 1 81 ? -3.407 8.962 4.686 1 94.7 81 VAL A CA 1
ATOM 606 C C . VAL A 1 81 ? -2.946 9.726 3.447 1 94.7 81 VAL A C 1
ATOM 608 O O . VAL A 1 81 ? -3.732 9.963 2.527 1 94.7 81 VAL A O 1
ATOM 611 N N . GLY A 1 82 ? -1.657 10.115 3.428 1 97.86 82 GLY A N 1
ATOM 612 C CA . GLY A 1 82 ? -1.105 10.831 2.288 1 97.86 82 GLY A CA 1
ATOM 613 C C . GLY A 1 82 ? -1.205 10.052 0.99 1 97.86 82 GLY A C 1
ATOM 614 O O . GLY A 1 82 ? -1.532 10.618 -0.056 1 97.86 82 GLY A O 1
ATOM 615 N N . LYS A 1 83 ? -0.932 8.748 1.07 1 97.46 83 LYS A N 1
ATOM 616 C CA . LYS A 1 83 ? -1.042 7.894 -0.109 1 97.46 83 LYS A CA 1
ATOM 617 C C . LYS A 1 83 ? -2.462 7.908 -0.668 1 97.46 83 LYS A C 1
ATOM 619 O O . LYS A 1 83 ? -2.657 8.004 -1.881 1 97.46 83 LYS A O 1
ATOM 624 N N . GLY A 1 84 ? -3.448 7.804 0.241 1 97 84 GLY A N 1
ATOM 625 C CA . GLY A 1 84 ? -4.834 7.875 -0.192 1 97 84 GLY A CA 1
ATOM 626 C C . GLY A 1 84 ? -5.187 9.197 -0.847 1 97 84 GLY A C 1
ATOM 627 O O . GLY A 1 84 ? -5.783 9.222 -1.926 1 97 84 GLY A O 1
ATOM 628 N N . CYS A 1 85 ? -4.732 10.257 -0.244 1 97.9 85 CYS A N 1
ATOM 629 C CA . CYS A 1 85 ? -5.019 11.586 -0.772 1 97.9 85 CYS A CA 1
ATOM 630 C C . CYS A 1 85 ? -4.373 11.78 -2.139 1 97.9 85 CYS A C 1
ATOM 632 O O . CYS A 1 85 ? -5.017 12.264 -3.071 1 97.9 85 CYS A O 1
ATOM 634 N N . CYS A 1 86 ? -3.117 11.373 -2.269 1 98.49 86 CYS A N 1
ATOM 635 C CA . CYS A 1 86 ? -2.366 11.538 -3.509 1 98.49 86 CYS A CA 1
ATOM 636 C C . CYS A 1 86 ? -3.007 10.747 -4.644 1 98.49 86 CYS A C 1
ATOM 638 O O . CYS A 1 86 ? -3.128 11.248 -5.763 1 98.49 86 CYS A O 1
ATOM 640 N N . ALA A 1 87 ? -3.423 9.545 -4.301 1 97.16 87 ALA A N 1
ATOM 641 C CA . ALA A 1 87 ? -4.048 8.703 -5.318 1 97.16 87 ALA A CA 1
ATOM 642 C C . ALA A 1 87 ? -5.326 9.344 -5.851 1 97.16 87 ALA A C 1
ATOM 644 O O . ALA A 1 87 ? -5.563 9.36 -7.061 1 97.16 87 ALA A O 1
ATOM 645 N N . ALA A 1 88 ? -6.166 9.894 -4.988 1 97 88 ALA A N 1
ATOM 646 C CA . ALA A 1 88 ? -7.434 10.511 -5.368 1 97 88 ALA A CA 1
ATOM 647 C C . ALA A 1 88 ? -7.204 11.755 -6.222 1 97 88 ALA A C 1
ATOM 649 O O . ALA A 1 88 ? -7.844 11.929 -7.262 1 97 88 ALA A O 1
ATOM 650 N N . LEU A 1 89 ? -6.249 12.56 -5.828 1 98.09 89 LEU A N 1
ATOM 651 C CA . LEU A 1 89 ? -6.005 13.83 -6.503 1 98.09 89 LEU A CA 1
ATOM 652 C C . LEU A 1 89 ? -5.347 13.607 -7.861 1 98.09 89 LEU A C 1
ATOM 654 O O . LEU A 1 89 ? -5.719 14.245 -8.848 1 98.09 89 LEU A O 1
ATOM 658 N N . LYS A 1 90 ? -4.436 12.677 -7.907 1 97.25 90 LYS A N 1
ATOM 659 C CA . LYS A 1 90 ? -3.802 12.335 -9.177 1 97.25 90 LYS A CA 1
ATOM 660 C C . LYS A 1 90 ? -4.821 11.784 -10.169 1 97.25 90 LYS A C 1
ATOM 662 O O . LYS A 1 90 ? -4.771 12.101 -11.359 1 97.25 90 LYS A O 1
ATOM 667 N N . ALA A 1 91 ? -5.766 11.029 -9.68 1 94.68 91 ALA A N 1
ATOM 668 C CA . ALA A 1 91 ? -6.789 10.435 -10.537 1 94.68 91 ALA A CA 1
ATOM 669 C C . ALA A 1 91 ? -7.671 11.511 -11.165 1 94.68 91 ALA A C 1
ATOM 671 O O . ALA A 1 91 ? -8.246 11.304 -12.236 1 94.68 91 ALA A O 1
ATOM 672 N N . LEU A 1 92 ? -7.691 12.679 -10.569 1 95.83 92 LEU A N 1
ATOM 673 C CA . LEU A 1 92 ? -8.482 13.775 -11.117 1 95.83 92 LEU A CA 1
ATOM 674 C C . LEU A 1 92 ? -7.618 14.694 -11.973 1 95.83 92 LEU A C 1
ATOM 676 O O . LEU A 1 92 ? -8.091 15.726 -12.457 1 95.83 92 LEU A O 1
ATOM 680 N N . GLY A 1 93 ? -6.322 14.422 -12.111 1 96.24 93 GLY A N 1
ATOM 681 C CA . GLY A 1 93 ? -5.464 15.163 -13.023 1 96.24 93 GLY A CA 1
ATOM 682 C C . GLY A 1 93 ? -4.684 16.271 -12.341 1 96.24 93 GLY A C 1
ATOM 683 O O . GLY A 1 93 ? -4.122 17.142 -13.008 1 96.24 93 GLY A O 1
ATOM 684 N N . ALA A 1 94 ? -4.601 16.222 -11.017 1 97.77 94 ALA A N 1
ATOM 685 C CA . ALA A 1 94 ? -3.793 17.206 -10.301 1 97.77 94 ALA A CA 1
ATOM 686 C C . ALA A 1 94 ? -2.305 16.888 -10.424 1 97.77 94 ALA A C 1
ATOM 688 O O . ALA A 1 94 ? -1.924 15.727 -10.591 1 97.77 94 ALA A O 1
ATOM 689 N N . ILE A 1 95 ? -1.502 17.903 -10.412 1 98.42 95 ILE A N 1
ATOM 690 C CA . ILE A 1 95 ? -0.057 17.769 -10.263 1 98.42 95 ILE A CA 1
ATOM 691 C C . ILE A 1 95 ? 0.31 17.756 -8.781 1 98.42 95 ILE A C 1
ATOM 693 O O . ILE A 1 95 ? 0.199 18.777 -8.098 1 98.42 95 ILE A O 1
ATOM 697 N N . VAL A 1 96 ? 0.78 16.61 -8.278 1 98.63 96 VAL A N 1
ATOM 698 C CA . VAL A 1 96 ? 0.892 16.423 -6.835 1 98.63 96 VAL A CA 1
ATOM 699 C C . VAL A 1 96 ? 2.364 16.4 -6.429 1 98.63 96 VAL A C 1
ATOM 701 O O . VAL A 1 96 ? 3.161 15.654 -7.003 1 98.63 96 VAL A O 1
ATOM 704 N N . TYR A 1 97 ? 2.751 17.234 -5.48 1 98.79 97 TYR A N 1
ATOM 705 C CA . TYR A 1 97 ? 4.04 17.235 -4.796 1 98.79 97 TYR A CA 1
ATOM 706 C C . TYR A 1 97 ? 3.918 16.63 -3.403 1 98.79 97 TYR A C 1
ATOM 708 O O . TYR A 1 97 ? 2.868 16.732 -2.764 1 98.79 97 TYR A O 1
ATOM 716 N N . ILE A 1 98 ? 5.061 16.013 -2.977 1 98.86 98 ILE A N 1
ATOM 717 C CA . ILE A 1 98 ? 5.072 15.392 -1.657 1 98.86 98 ILE A CA 1
ATOM 718 C C . ILE A 1 98 ? 6.183 16.005 -0.808 1 98.86 98 ILE A C 1
ATOM 720 O O . ILE A 1 98 ? 7.297 16.218 -1.292 1 98.86 98 ILE A O 1
ATOM 724 N N . THR A 1 99 ? 5.83 16.353 0.384 1 98.83 99 THR A N 1
ATOM 725 C CA . THR A 1 99 ? 6.893 16.578 1.358 1 98.83 99 THR A CA 1
ATOM 726 C C . THR A 1 99 ? 7.011 15.395 2.314 1 98.83 99 THR A C 1
ATOM 728 O O . THR A 1 99 ? 6.002 14.812 2.715 1 98.83 99 THR A O 1
ATOM 731 N N . GLU A 1 100 ? 8.193 15.013 2.606 1 98.47 100 GLU A N 1
ATOM 732 C CA . GLU A 1 100 ? 8.41 13.832 3.435 1 98.47 100 GLU A CA 1
ATOM 733 C C . GLU A 1 100 ? 9.717 13.937 4.216 1 98.47 100 GLU A C 1
ATOM 735 O O . GLU A 1 100 ? 10.71 14.462 3.706 1 98.47 100 GLU A O 1
ATOM 740 N N . ILE A 1 101 ? 9.656 13.409 5.416 1 97.67 101 ILE A N 1
ATOM 741 C CA . ILE A 1 101 ? 10.851 13.381 6.253 1 97.67 101 ILE A CA 1
ATOM 742 C C . ILE A 1 101 ? 11.489 11.995 6.197 1 97.67 101 ILE A C 1
ATOM 744 O O . ILE A 1 101 ? 12.687 11.846 6.449 1 97.67 101 ILE A O 1
ATOM 748 N N . ASP A 1 102 ? 10.736 10.93 6.003 1 97.03 102 ASP A N 1
ATOM 749 C CA . ASP A 1 102 ? 11.147 9.529 6.004 1 97.03 102 ASP A CA 1
ATOM 750 C C . ASP A 1 102 ? 11.64 9.1 4.624 1 97.03 102 ASP A C 1
ATOM 752 O O . ASP A 1 102 ? 10.88 9.119 3.654 1 97.03 102 ASP A O 1
ATOM 756 N N . PRO A 1 103 ? 12.838 8.644 4.55 1 97.15 103 PRO A N 1
ATOM 757 C CA . PRO A 1 103 ? 13.382 8.299 3.235 1 97.15 103 PRO A CA 1
ATOM 758 C C . PRO A 1 103 ? 12.648 7.13 2.582 1 97.15 103 PRO A C 1
ATOM 760 O O . PRO A 1 103 ? 12.555 7.063 1.354 1 97.15 103 PRO A O 1
ATOM 763 N N . ILE A 1 104 ? 12.149 6.208 3.344 1 95.8 104 ILE A N 1
ATOM 764 C CA . ILE A 1 104 ? 11.446 5.061 2.78 1 95.8 104 ILE A CA 1
ATOM 765 C C . ILE A 1 104 ? 10.166 5.528 2.091 1 95.8 104 ILE A C 1
ATOM 767 O O . ILE A 1 104 ? 9.916 5.185 0.933 1 95.8 104 ILE A O 1
ATOM 771 N N . CYS A 1 105 ? 9.417 6.341 2.79 1 97.32 105 CYS A N 1
ATOM 772 C CA . CYS A 1 105 ? 8.181 6.863 2.218 1 97.32 105 CYS A CA 1
ATOM 773 C C . CYS A 1 105 ? 8.472 7.799 1.052 1 97.32 105 CYS A C 1
ATOM 775 O O . CYS A 1 105 ? 7.728 7.825 0.07 1 97.32 105 CYS A O 1
ATOM 777 N N . ALA A 1 106 ? 9.544 8.569 1.192 1 98.34 106 ALA A N 1
ATOM 778 C CA . ALA A 1 106 ? 9.941 9.458 0.103 1 98.34 106 ALA A CA 1
ATOM 779 C C . ALA A 1 106 ? 10.266 8.666 -1.161 1 98.34 106 ALA A C 1
ATOM 781 O O . ALA A 1 106 ? 9.858 9.046 -2.261 1 98.34 106 ALA A O 1
ATOM 782 N N . LEU A 1 107 ? 11.012 7.607 -0.985 1 97.18 107 LEU A N 1
ATOM 783 C CA . LEU A 1 107 ? 11.378 6.788 -2.136 1 97.18 107 LEU A CA 1
ATOM 784 C C . LEU A 1 107 ? 10.146 6.126 -2.744 1 97.18 107 LEU A C 1
ATOM 786 O O . LEU A 1 107 ? 10.035 6.017 -3.967 1 97.18 107 LEU A O 1
ATOM 790 N N . GLN A 1 108 ? 9.216 5.674 -1.9 1 96.74 108 GLN A N 1
ATOM 791 C CA . GLN A 1 108 ? 7.953 5.147 -2.405 1 96.74 108 GLN A CA 1
ATOM 792 C C . GLN A 1 108 ? 7.214 6.192 -3.236 1 96.74 108 GLN A C 1
ATOM 794 O O . GLN A 1 108 ? 6.677 5.879 -4.301 1 96.74 108 GLN A O 1
ATOM 799 N N . ALA A 1 109 ? 7.194 7.409 -2.737 1 98.45 109 ALA A N 1
ATOM 800 C CA . ALA A 1 109 ? 6.54 8.491 -3.469 1 98.45 109 ALA A CA 1
ATOM 801 C C . ALA A 1 109 ? 7.168 8.681 -4.846 1 98.45 109 ALA A C 1
ATOM 803 O O . ALA A 1 109 ? 6.459 8.815 -5.846 1 98.45 109 ALA A O 1
ATOM 804 N N . CYS A 1 110 ? 8.46 8.657 -4.904 1 97.63 110 CYS A N 1
ATOM 805 C CA . CYS A 1 110 ? 9.158 8.783 -6.178 1 97.63 110 CYS A CA 1
ATOM 806 C C . CYS A 1 110 ? 8.765 7.66 -7.13 1 97.63 110 CYS A C 1
ATOM 808 O O . CYS A 1 110 ? 8.472 7.907 -8.301 1 97.63 110 CYS A O 1
ATOM 810 N N . MET A 1 111 ? 8.684 6.46 -6.578 1 95.42 111 MET A N 1
ATOM 811 C CA . MET A 1 111 ? 8.349 5.297 -7.395 1 95.42 111 MET A CA 1
ATOM 812 C C . MET A 1 111 ? 6.91 5.379 -7.894 1 95.42 111 MET A C 1
ATOM 814 O O . MET A 1 111 ? 6.568 4.782 -8.916 1 95.42 111 MET A O 1
ATOM 818 N N . ASP A 1 112 ? 6.093 6.139 -7.198 1 96.42 112 ASP A N 1
ATOM 819 C CA . ASP A 1 112 ? 4.694 6.295 -7.586 1 96.42 112 ASP A CA 1
ATOM 820 C C . ASP A 1 112 ? 4.512 7.49 -8.518 1 96.42 112 ASP A C 1
ATOM 822 O O . ASP A 1 112 ? 3.389 7.815 -8.908 1 96.42 112 ASP A O 1
ATOM 826 N N . GLY A 1 113 ? 5.589 8.216 -8.813 1 96.38 113 GLY A N 1
ATOM 827 C CA . GLY A 1 113 ? 5.549 9.248 -9.836 1 96.38 113 GLY A CA 1
ATOM 828 C C . GLY A 1 113 ? 5.365 10.643 -9.27 1 96.38 113 GLY A C 1
ATOM 829 O O . GLY A 1 113 ? 4.983 11.567 -9.992 1 96.38 113 GLY A O 1
ATOM 830 N N . PHE A 1 114 ? 5.665 10.766 -7.981 1 98.33 114 PHE A N 1
ATOM 831 C CA . PHE A 1 114 ? 5.516 12.079 -7.364 1 98.33 114 PHE A CA 1
ATOM 832 C C . PHE A 1 114 ? 6.875 12.734 -7.151 1 98.33 114 PHE A C 1
ATOM 834 O O . PHE A 1 114 ? 7.877 12.046 -6.946 1 98.33 114 PHE A O 1
ATOM 841 N N . ARG A 1 115 ? 6.875 14.018 -7.193 1 98.19 115 ARG A N 1
ATOM 842 C CA . ARG A 1 115 ? 8.063 14.775 -6.811 1 98.19 115 ARG A CA 1
ATOM 843 C C . ARG A 1 115 ? 8.083 15.043 -5.31 1 98.19 115 ARG A C 1
ATOM 845 O O . ARG A 1 115 ? 7.08 15.478 -4.739 1 98.19 115 ARG A O 1
ATOM 852 N N . VAL A 1 116 ? 9.221 14.67 -4.75 1 98.79 116 VAL A N 1
ATOM 853 C CA . VAL A 1 116 ? 9.416 14.952 -3.332 1 98.79 116 VAL A CA 1
ATOM 854 C C . VAL A 1 116 ? 10.18 16.264 -3.166 1 98.79 116 VAL A C 1
ATOM 856 O O . VAL A 1 116 ? 11.304 16.401 -3.655 1 98.79 116 VAL A O 1
ATOM 859 N N . VAL A 1 117 ? 9.541 17.178 -2.437 1 98.8 117 VAL A N 1
ATOM 860 C CA . VAL A 1 117 ? 10.068 18.535 -2.338 1 98.8 117 VAL A CA 1
ATOM 861 C C . VAL A 1 117 ? 9.954 19.03 -0.898 1 98.8 117 VAL A C 1
ATOM 863 O O . VAL A 1 117 ? 9.277 18.411 -0.074 1 98.8 117 VAL A O 1
ATOM 866 N N . LYS A 1 118 ? 10.666 20.074 -0.642 1 98.59 118 LYS A N 1
ATOM 867 C CA . LYS A 1 118 ? 10.39 20.835 0.574 1 98.59 118 LYS A CA 1
ATOM 868 C C . LYS A 1 118 ? 9.257 21.832 0.353 1 98.59 118 LYS A C 1
ATOM 870 O O . LYS A 1 118 ? 9.124 22.398 -0.734 1 98.59 118 LYS A O 1
ATOM 875 N N . LEU A 1 119 ? 8.57 22.06 1.424 1 98.66 119 LEU A N 1
ATOM 876 C CA . LEU A 1 119 ? 7.394 22.913 1.29 1 98.66 119 LEU A CA 1
ATOM 877 C C . LEU A 1 119 ? 7.783 24.3 0.791 1 98.66 119 LEU A C 1
ATOM 879 O O . LEU A 1 119 ? 7.121 24.856 -0.089 1 98.66 119 LEU A O 1
ATOM 883 N N . ASN A 1 120 ? 8.856 24.816 1.259 1 98.02 120 ASN A N 1
ATOM 884 C CA . ASN A 1 120 ? 9.298 26.164 0.92 1 98.02 120 ASN A CA 1
ATOM 885 C C . ASN A 1 120 ? 9.644 26.285 -0.561 1 98.02 120 ASN A C 1
ATOM 887 O O . ASN A 1 120 ? 9.662 27.388 -1.111 1 98.02 120 ASN A O 1
ATOM 891 N N . GLU A 1 121 ? 9.921 25.162 -1.198 1 98.24 121 GLU A N 1
ATOM 892 C CA . GLU A 1 121 ? 10.323 25.174 -2.602 1 98.24 121 GLU A CA 1
ATOM 893 C C . GLU A 1 121 ? 9.121 25.388 -3.518 1 98.24 121 GLU A C 1
ATOM 895 O O . GLU A 1 121 ? 9.275 25.818 -4.663 1 98.24 121 GLU A O 1
ATOM 900 N N . VAL A 1 122 ? 7.895 25.138 -2.993 1 98.42 122 VAL A N 1
ATOM 901 C CA . VAL A 1 122 ? 6.778 25.14 -3.931 1 98.42 122 VAL A CA 1
ATOM 902 C C . VAL A 1 122 ? 5.645 26.007 -3.384 1 98.42 122 VAL A C 1
ATOM 904 O O . VAL A 1 122 ? 4.623 26.194 -4.047 1 98.42 122 VAL A O 1
ATOM 907 N N . ILE A 1 123 ? 5.804 26.582 -2.207 1 98.57 123 ILE A N 1
ATOM 908 C CA . ILE A 1 123 ? 4.713 27.204 -1.465 1 98.57 123 ILE A CA 1
ATOM 909 C C . ILE A 1 123 ? 4.158 28.386 -2.257 1 98.57 123 ILE A C 1
ATOM 911 O O . ILE A 1 123 ? 2.972 28.709 -2.153 1 98.57 123 ILE A O 1
ATOM 915 N N . ARG A 1 124 ? 4.94 29.036 -3.145 1 98.18 124 ARG A N 1
ATOM 916 C CA . ARG A 1 124 ? 4.523 30.221 -3.887 1 98.18 124 ARG A CA 1
ATOM 917 C C . ARG A 1 124 ? 3.727 29.837 -5.13 1 98.18 124 ARG A C 1
ATOM 919 O O . ARG A 1 124 ? 3.084 30.687 -5.749 1 98.18 124 ARG A O 1
ATOM 926 N N . GLN A 1 125 ? 3.708 28.556 -5.446 1 97.8 125 GLN A N 1
ATOM 927 C CA . GLN A 1 125 ? 3.175 28.181 -6.752 1 97.8 125 GLN A CA 1
ATOM 928 C C . GLN A 1 125 ? 1.97 27.256 -6.609 1 97.8 125 GLN A C 1
ATOM 930 O O . GLN A 1 125 ? 1.137 27.168 -7.514 1 97.8 125 GLN A O 1
ATOM 935 N N . VAL A 1 126 ? 1.812 26.57 -5.489 1 98.43 126 VAL A N 1
ATOM 936 C CA . VAL A 1 126 ? 0.808 25.517 -5.374 1 98.43 126 VAL A CA 1
ATOM 937 C C . VAL A 1 126 ? -0.562 26.136 -5.109 1 98.43 126 VAL A C 1
ATOM 939 O O . VAL A 1 126 ? -0.658 27.221 -4.53 1 98.43 126 VAL A O 1
ATOM 942 N N . ASP A 1 127 ? -1.584 25.447 -5.529 1 98.59 127 ASP A N 1
ATOM 943 C CA . ASP A 1 127 ? -2.974 25.872 -5.392 1 98.59 127 ASP A CA 1
ATOM 944 C C . ASP A 1 127 ? -3.59 25.328 -4.105 1 98.59 127 ASP A C 1
ATOM 946 O O . ASP A 1 127 ? -4.529 25.916 -3.564 1 98.59 127 ASP A O 1
ATOM 950 N N . VAL A 1 128 ? -3.113 24.206 -3.638 1 98.69 128 VAL A N 1
ATOM 951 C CA . VAL A 1 128 ? -3.683 23.52 -2.484 1 98.69 128 VAL A CA 1
ATOM 952 C C . VAL A 1 128 ? -2.565 22.926 -1.631 1 98.69 128 VAL A C 1
ATOM 954 O O . VAL A 1 128 ? -1.622 22.332 -2.158 1 98.69 128 VAL A O 1
ATOM 957 N N . VAL A 1 129 ? -2.672 23.133 -0.348 1 98.84 129 VAL A N 1
ATOM 958 C CA . VAL A 1 129 ? -1.764 22.541 0.629 1 98.84 129 VAL A CA 1
ATOM 959 C C . VAL A 1 129 ? -2.546 21.64 1.582 1 98.84 129 VAL A C 1
ATOM 961 O O . VAL A 1 129 ? -3.496 22.086 2.229 1 98.84 129 VAL A O 1
ATOM 964 N N . ILE A 1 130 ? -2.151 20.383 1.653 1 98.6 130 ILE A N 1
ATOM 965 C CA . ILE A 1 130 ? -2.817 19.404 2.506 1 98.6 130 ILE A CA 1
ATOM 966 C C . ILE A 1 130 ? -1.804 18.781 3.464 1 98.6 130 ILE A C 1
ATOM 968 O O . ILE A 1 130 ? -0.794 18.221 3.032 1 98.6 130 ILE A O 1
ATOM 972 N N . THR A 1 131 ? -2.069 18.861 4.712 1 98.41 131 THR A N 1
ATOM 973 C CA . THR A 1 131 ? -1.179 18.23 5.68 1 98.41 131 THR A CA 1
ATOM 974 C C . THR A 1 131 ? -1.728 16.874 6.115 1 98.41 131 THR A C 1
ATOM 976 O O . THR A 1 131 ? -2.919 16.744 6.403 1 98.41 131 THR A O 1
ATOM 979 N N . CYS A 1 132 ? -0.871 15.864 6.112 1 96.95 132 CYS A N 1
ATOM 980 C CA . CYS A 1 132 ? -1.194 14.493 6.491 1 96.95 132 CYS A CA 1
ATOM 981 C C . CYS A 1 132 ? -0.13 13.918 7.417 1 96.95 132 CYS A C 1
ATOM 983 O O . CYS A 1 132 ? 0.235 12.747 7.299 1 96.95 132 CYS A O 1
ATOM 985 N N . THR A 1 133 ? 0.42 14.647 8.3 1 95.3 133 THR A N 1
ATOM 986 C CA . THR A 1 133 ? 1.639 14.223 8.98 1 95.3 133 THR A CA 1
ATOM 987 C C . THR A 1 133 ? 1.339 13.798 10.414 1 95.3 133 THR A C 1
ATOM 989 O O . THR A 1 133 ? 2.12 13.067 11.027 1 95.3 133 THR A O 1
ATOM 992 N N . GLY A 1 134 ? 0.258 14.321 10.941 1 90.81 134 GLY A N 1
ATOM 993 C CA . GLY A 1 134 ? -0.001 14.124 12.359 1 90.81 134 GLY A CA 1
ATOM 994 C C . GLY A 1 134 ? 0.977 14.863 13.252 1 90.81 134 GLY A C 1
ATOM 995 O O . GLY A 1 134 ? 1.162 14.498 14.415 1 90.81 134 GLY A O 1
ATOM 996 N N . ASN A 1 135 ? 1.598 15.869 12.761 1 94.31 135 ASN A N 1
ATOM 997 C CA . ASN A 1 135 ? 2.638 16.592 13.484 1 94.31 135 ASN A CA 1
ATOM 998 C C . ASN A 1 135 ? 2.196 18.01 13.834 1 94.31 135 ASN A C 1
ATOM 1000 O O . ASN A 1 135 ? 0.999 18.296 13.887 1 94.31 135 ASN A O 1
ATOM 1004 N N . LYS A 1 136 ? 3.14 18.794 14.203 1 94.22 136 LYS A N 1
ATOM 1005 C CA . LYS A 1 136 ? 2.84 20.162 14.618 1 94.22 136 LYS A CA 1
ATOM 1006 C C . LYS A 1 136 ? 3.583 21.174 13.752 1 94.22 136 LYS A C 1
ATOM 1008 O O . LYS A 1 136 ? 4.746 20.964 13.401 1 94.22 136 LYS A O 1
ATOM 1013 N N . ASN A 1 137 ? 2.836 22.234 13.427 1 96.28 137 ASN A N 1
ATOM 1014 C CA . ASN A 1 137 ? 3.407 23.373 12.716 1 96.28 137 ASN A CA 1
ATOM 1015 C C . ASN A 1 137 ? 4.091 22.94 11.422 1 96.28 137 ASN A C 1
ATOM 1017 O O . ASN A 1 137 ? 5.227 23.333 11.154 1 96.28 137 ASN A O 1
ATOM 1021 N N . VAL A 1 138 ? 3.456 22.051 10.734 1 97.53 138 VAL A N 1
ATOM 1022 C CA . VAL A 1 138 ? 3.912 21.626 9.415 1 97.53 138 VAL A CA 1
ATOM 1023 C C . VAL A 1 138 ? 3.795 22.786 8.429 1 97.53 138 VAL A C 1
ATOM 1025 O O . VAL A 1 138 ? 4.702 23.021 7.627 1 97.53 138 VAL A O 1
ATOM 1028 N N . VAL A 1 139 ? 2.696 23.482 8.498 1 98.08 139 VAL A N 1
ATOM 1029 C CA . VAL A 1 139 ? 2.49 24.732 7.775 1 98.08 139 VAL A CA 1
ATOM 1030 C C . VAL A 1 139 ? 2.551 25.908 8.747 1 98.08 139 VAL A C 1
ATOM 1032 O O . VAL A 1 139 ? 1.689 26.047 9.618 1 98.08 139 VAL A O 1
ATOM 1035 N N . THR A 1 140 ? 3.498 26.741 8.576 1 97.87 140 THR A N 1
ATOM 1036 C CA . THR A 1 140 ? 3.748 27.831 9.511 1 97.87 140 THR A CA 1
ATOM 1037 C C . THR A 1 140 ? 3.278 29.162 8.93 1 97.87 140 THR A C 1
ATOM 1039 O O . THR A 1 140 ? 2.894 29.233 7.761 1 97.87 140 THR A O 1
ATOM 1042 N N . ARG A 1 141 ? 3.407 30.167 9.737 1 97.59 141 ARG A N 1
ATOM 1043 C CA . ARG A 1 141 ? 3.06 31.523 9.323 1 97.59 141 ARG A CA 1
ATOM 1044 C C . ARG A 1 141 ? 3.898 31.962 8.127 1 97.59 141 ARG A C 1
ATOM 1046 O O . ARG A 1 141 ? 3.384 32.59 7.199 1 97.59 141 ARG A O 1
ATOM 1053 N N . GLU A 1 142 ? 5.15 31.603 8.183 1 97.67 142 GLU A N 1
ATOM 1054 C CA . GLU A 1 142 ? 6.047 31.961 7.089 1 97.67 142 GLU A CA 1
ATOM 1055 C C . GLU A 1 142 ? 5.564 31.376 5.765 1 97.67 142 GLU A C 1
ATOM 1057 O O . GLU A 1 142 ? 5.597 32.05 4.734 1 97.67 142 GLU A O 1
ATOM 1062 N N . HIS A 1 143 ? 5.145 30.11 5.779 1 98.45 143 HIS A N 1
ATOM 1063 C CA . HIS A 1 143 ? 4.595 29.503 4.572 1 98.45 143 HIS A CA 1
ATOM 1064 C C . HIS A 1 143 ? 3.35 30.246 4.1 1 98.45 143 HIS A C 1
ATOM 1066 O O . HIS A 1 143 ? 3.231 30.579 2.919 1 98.45 143 HIS A O 1
ATOM 1072 N N . LEU A 1 144 ? 2.484 30.532 5.024 1 98.25 144 LEU A N 1
ATOM 1073 C CA . LEU A 1 144 ? 1.201 31.155 4.718 1 98.25 144 LEU A CA 1
ATOM 1074 C C . LEU A 1 144 ? 1.4 32.541 4.115 1 98.25 144 LEU A C 1
ATOM 1076 O O . LEU A 1 144 ? 0.687 32.927 3.186 1 98.25 144 LEU A O 1
ATOM 1080 N N . ASP A 1 145 ? 2.362 33.231 4.578 1 98.12 145 ASP A N 1
ATOM 1081 C CA . ASP A 1 145 ? 2.687 34.557 4.063 1 98.12 145 ASP A CA 1
ATOM 1082 C C . ASP A 1 145 ? 3.126 34.487 2.602 1 98.12 145 ASP A C 1
ATOM 1084 O O . ASP A 1 145 ? 2.909 35.428 1.837 1 98.12 145 ASP A O 1
ATOM 1088 N N . ARG A 1 146 ? 3.628 33.403 2.23 1 98.25 146 ARG A N 1
ATOM 1089 C CA . ARG A 1 146 ? 4.269 33.301 0.923 1 98.25 146 ARG A CA 1
ATOM 1090 C C . ARG A 1 146 ? 3.348 32.626 -0.088 1 98.25 146 ARG A C 1
ATOM 1092 O O . ARG A 1 146 ? 3.656 32.578 -1.281 1 98.25 146 ARG A O 1
ATOM 1099 N N . MET A 1 147 ? 2.193 32.14 0.356 1 98.35 147 MET A N 1
ATOM 1100 C CA . MET A 1 147 ? 1.267 31.436 -0.526 1 98.35 147 MET A CA 1
ATOM 1101 C C . MET A 1 147 ? 0.697 32.379 -1.581 1 98.35 147 MET A C 1
ATOM 1103 O O . MET A 1 147 ? 0.605 33.587 -1.355 1 98.35 147 MET A O 1
ATOM 1107 N N . LYS A 1 148 ? 0.381 31.841 -2.743 1 97.1 148 LYS A N 1
ATOM 1108 C CA . LYS A 1 148 ? -0.281 32.672 -3.743 1 97.1 148 LYS A CA 1
ATOM 1109 C C . LYS A 1 148 ? -1.724 32.969 -3.344 1 97.1 148 LYS A C 1
ATOM 1111 O O . LYS A 1 148 ? -2.28 32.304 -2.468 1 97.1 148 LYS A O 1
ATOM 1116 N N . ASN A 1 149 ? -2.309 33.922 -4.034 1 97.99 149 ASN A N 1
ATOM 1117 C CA . ASN A 1 149 ? -3.691 34.311 -3.776 1 97.99 149 ASN A CA 1
ATOM 1118 C C . ASN A 1 149 ? -4.657 33.162 -4.05 1 97.99 149 ASN A C 1
ATOM 1120 O O . ASN A 1 149 ? -4.555 32.49 -5.078 1 97.99 149 ASN A O 1
ATOM 1124 N N . SER A 1 150 ? -5.534 32.866 -3.064 1 97.08 150 SER A N 1
ATOM 1125 C CA . SER A 1 150 ? -6.63 31.906 -3.152 1 97.08 150 SER A CA 1
ATOM 1126 C C . SER A 1 150 ? -6.136 30.481 -2.923 1 97.08 150 SER A C 1
ATOM 1128 O O . SER A 1 150 ? -6.849 29.518 -3.211 1 97.08 150 SER A O 1
ATOM 1130 N N . CYS A 1 151 ? -4.898 30.383 -2.442 1 98.45 151 CYS A N 1
ATOM 1131 C CA . CYS A 1 151 ? -4.418 29.051 -2.09 1 98.45 151 CYS A CA 1
ATOM 1132 C C . CYS A 1 151 ? -5.304 28.415 -1.025 1 98.45 151 CYS A C 1
ATOM 1134 O O . CYS A 1 151 ? -5.691 29.075 -0.059 1 98.45 151 CYS A O 1
ATOM 1136 N N . ILE A 1 152 ? -5.637 27.162 -1.192 1 98.52 152 ILE A N 1
ATOM 1137 C CA . ILE A 1 152 ? -6.473 26.42 -0.255 1 98.52 152 ILE A CA 1
ATOM 1138 C C . ILE A 1 152 ? -5.592 25.616 0.698 1 98.52 152 ILE A C 1
ATOM 1140 O O . ILE A 1 152 ? -4.656 24.938 0.266 1 98.52 152 ILE A O 1
ATOM 1144 N N . VAL A 1 153 ? -5.878 25.721 1.967 1 98.56 153 VAL A N 1
ATOM 1145 C CA . VAL A 1 153 ? -5.104 25.013 2.981 1 98.56 153 VAL A CA 1
ATOM 1146 C C . VAL A 1 153 ? -6.034 24.157 3.839 1 98.56 153 VAL A C 1
ATOM 1148 O O . VAL A 1 153 ? -7.05 24.645 4.339 1 98.56 153 VAL A O 1
ATOM 1151 N N . CYS A 1 154 ? -5.673 22.867 3.963 1 97.48 154 CYS A N 1
ATOM 1152 C CA . CYS A 1 154 ? -6.492 22.008 4.811 1 97.48 154 CYS A CA 1
ATOM 1153 C C . CYS A 1 154 ? -5.648 20.919 5.461 1 97.48 154 CYS A C 1
ATOM 1155 O O . CYS A 1 154 ? -4.469 20.764 5.137 1 97.48 154 CYS A O 1
ATOM 1157 N N . ASN A 1 155 ? -6.299 20.289 6.434 1 97.27 155 ASN A N 1
ATOM 1158 C CA . ASN A 1 155 ? -5.654 19.282 7.272 1 97.27 155 ASN A CA 1
ATOM 1159 C C . ASN A 1 155 ? -6.4 17.952 7.223 1 97.27 155 ASN A C 1
ATOM 1161 O O . ASN A 1 155 ? -7.612 17.906 7.441 1 97.27 155 ASN A O 1
ATOM 1165 N N . MET A 1 156 ? -5.636 16.889 6.847 1 95.12 156 MET A N 1
ATOM 1166 C CA . MET A 1 156 ? -6.15 15.523 6.879 1 95.12 156 MET A CA 1
ATOM 1167 C C . MET A 1 156 ? -5.431 14.697 7.94 1 95.12 156 MET A C 1
ATOM 1169 O O . MET A 1 156 ? -5.534 13.469 7.952 1 95.12 156 MET A O 1
ATOM 1173 N N . GLY A 1 157 ? -4.623 15.369 8.746 1 88.56 157 GLY A N 1
ATOM 1174 C CA . GLY A 1 157 ? -3.854 14.67 9.763 1 88.56 157 GLY A CA 1
ATOM 1175 C C . GLY A 1 157 ? -4.622 14.464 11.055 1 88.56 157 GLY A C 1
ATOM 1176 O O . GLY A 1 157 ? -5.797 14.095 11.032 1 88.56 157 GLY A O 1
ATOM 1177 N N . HIS A 1 158 ? -3.985 14.554 12.226 1 76.52 158 HIS A N 1
ATOM 1178 C CA . HIS A 1 158 ? -4.575 14.138 13.493 1 76.52 158 HIS A CA 1
ATOM 1179 C C . HIS A 1 158 ? -5.159 15.328 14.246 1 76.52 158 HIS A C 1
ATOM 1181 O O . HIS A 1 158 ? -6.262 15.243 14.791 1 76.52 158 HIS A O 1
ATOM 1187 N N . SER A 1 159 ? -4.436 16.403 14.281 1 82.44 159 SER A N 1
ATOM 1188 C CA . SER A 1 159 ? -4.878 17.484 15.156 1 82.44 159 SER A CA 1
ATOM 1189 C C . SER A 1 159 ? -4.767 18.837 14.462 1 82.44 159 SER A C 1
ATOM 1191 O O . SER A 1 159 ? -4.152 18.947 13.399 1 82.44 159 SER A O 1
ATOM 1193 N N . ASN A 1 160 ? -5.405 19.807 15.052 1 86.74 160 ASN A N 1
ATOM 1194 C CA . ASN A 1 160 ? -5.384 21.156 14.496 1 86.74 160 ASN A CA 1
ATOM 1195 C C . ASN A 1 160 ? -4.04 21.839 14.734 1 86.74 160 ASN A C 1
ATOM 1197 O O . ASN A 1 160 ? -3.89 23.033 14.467 1 86.74 160 ASN A O 1
ATOM 1201 N N . THR A 1 161 ? -3.06 20.999 15.079 1 92.39 161 THR A N 1
ATOM 1202 C CA . THR A 1 161 ? -1.743 21.561 15.357 1 92.39 161 THR A CA 1
ATOM 1203 C C . THR A 1 161 ? -0.893 21.6 14.09 1 92.39 161 THR A C 1
ATOM 1205 O O . THR A 1 161 ? 0.153 22.251 14.059 1 92.39 161 THR A O 1
ATOM 1208 N N . GLU A 1 162 ? -1.3 20.932 13.071 1 96.07 162 GLU A N 1
ATOM 1209 C CA . GLU A 1 162 ? -0.456 20.798 11.888 1 96.07 162 GLU A CA 1
ATOM 1210 C C . GLU A 1 162 ? -0.297 22.136 11.17 1 96.07 162 GLU A C 1
ATOM 1212 O O . GLU A 1 162 ? 0.74 22.397 10.556 1 96.07 162 GLU A O 1
ATOM 1217 N N . ILE A 1 163 ? -1.332 22.975 11.257 1 97.46 163 ILE A N 1
ATOM 1218 C CA . ILE A 1 163 ? -1.306 24.313 10.676 1 97.46 163 ILE A CA 1
ATOM 1219 C C . ILE A 1 163 ? -1.26 25.358 11.788 1 97.46 163 ILE A C 1
ATOM 1221 O O . ILE A 1 163 ? -2.024 25.281 12.753 1 97.46 163 ILE A O 1
ATOM 1225 N N . ASP A 1 164 ? -0.383 26.302 11.718 1 96.7 164 ASP A N 1
ATOM 1226 C CA . ASP A 1 164 ? -0.242 27.339 12.736 1 96.7 164 ASP A CA 1
ATOM 1227 C C . ASP A 1 164 ? -1.325 28.404 12.588 1 96.7 164 ASP A C 1
ATOM 1229 O O . ASP A 1 164 ? -1.027 29.563 12.291 1 96.7 164 ASP A O 1
ATOM 1233 N N . VAL A 1 165 ? -2.487 28.039 12.961 1 96.56 165 VAL A N 1
ATOM 1234 C CA . VAL A 1 165 ? -3.637 28.927 12.831 1 96.56 165 VAL A CA 1
ATOM 1235 C C . VAL A 1 165 ? -3.541 30.052 13.858 1 96.56 165 VAL A C 1
ATOM 1237 O O . VAL A 1 165 ? -3.983 31.175 13.603 1 96.56 165 VAL A O 1
ATOM 1240 N N . THR A 1 166 ? -2.958 29.762 14.968 1 95.87 166 THR A N 1
ATOM 1241 C CA . THR A 1 166 ? -2.841 30.74 16.044 1 95.87 166 THR A CA 1
ATOM 1242 C C . THR A 1 166 ? -2.091 31.981 15.568 1 95.87 166 THR A C 1
ATOM 1244 O O . THR A 1 166 ? -2.445 33.104 15.932 1 95.87 166 THR A O 1
ATOM 1247 N N . SER A 1 167 ? -1.145 31.792 14.742 1 96.6 167 SER A N 1
ATOM 1248 C CA . SER A 1 167 ? -0.324 32.901 14.268 1 96.6 16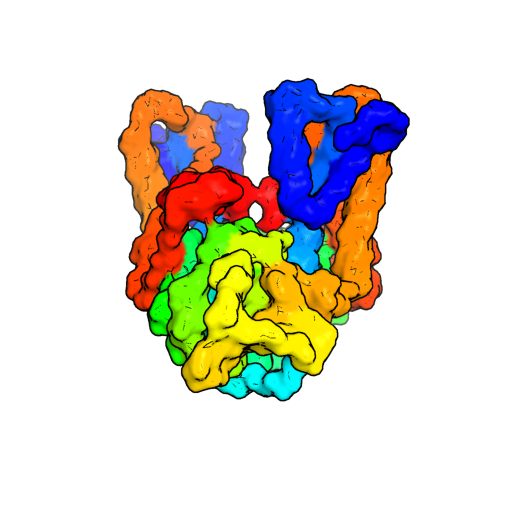7 SER A CA 1
ATOM 1249 C C . SER A 1 167 ? -1.097 33.785 13.296 1 96.6 167 SER A C 1
ATOM 1251 O O . SER A 1 167 ? -0.66 34.892 12.973 1 96.6 167 SER A O 1
ATOM 1253 N N . LEU A 1 168 ? -2.245 33.349 12.856 1 96.43 168 LEU A N 1
ATOM 1254 C CA . LEU A 1 168 ? -3.052 34.101 11.901 1 96.43 168 LEU A CA 1
ATOM 1255 C C . LEU A 1 168 ? -4.016 35.037 12.623 1 96.43 168 LEU A C 1
ATOM 1257 O O . LEU A 1 168 ? -4.633 35.903 11.998 1 96.43 168 LEU A O 1
ATOM 1261 N N . ARG A 1 169 ? -4.124 34.769 13.877 1 95.64 169 ARG A N 1
ATOM 1262 C CA . ARG A 1 169 ? -5.039 35.6 14.654 1 95.64 169 ARG A CA 1
ATOM 1263 C C . ARG A 1 169 ? -4.344 36.864 15.149 1 95.64 169 ARG A C 1
ATOM 1265 O O . ARG A 1 169 ? -4.05 36.992 16.339 1 95.64 169 ARG A O 1
ATOM 1272 N N . THR A 1 170 ? -4.101 37.764 14.248 1 96.27 170 THR A N 1
ATOM 1273 C CA . THR A 1 170 ? -3.475 39.061 14.482 1 96.27 170 THR A CA 1
ATOM 1274 C C . THR A 1 170 ? -4.346 40.188 13.935 1 96.27 170 THR A C 1
ATOM 1276 O O . THR A 1 170 ? -5.168 39.968 13.044 1 96.27 170 THR A O 1
ATOM 1279 N N . PRO A 1 171 ? -4.214 41.389 14.465 1 96 171 PRO A N 1
ATOM 1280 C CA . PRO A 1 171 ? -5.076 42.497 14.048 1 96 171 PRO A CA 1
ATOM 1281 C C . PRO A 1 171 ? -4.898 42.861 12.575 1 96 171 PRO A C 1
ATOM 1283 O O . PRO A 1 171 ? -5.804 43.433 11.963 1 96 171 PRO A O 1
ATOM 1286 N N . GLU A 1 172 ? -3.849 42.558 12.01 1 96.06 172 GLU A N 1
ATOM 1287 C CA . GLU A 1 172 ? -3.567 42.97 10.638 1 96.06 172 GLU A CA 1
ATOM 1288 C C . GLU A 1 172 ? -4.281 42.07 9.633 1 96.06 172 GLU A C 1
ATOM 1290 O O . GLU A 1 172 ? -4.468 42.45 8.476 1 96.06 172 GLU A O 1
ATOM 1295 N N . LEU A 1 173 ? -4.541 40.85 10.029 1 97.78 173 LEU A N 1
ATOM 1296 C CA . LEU A 1 173 ? -5.229 39.929 9.131 1 97.78 173 LEU A CA 1
ATOM 1297 C C . LEU A 1 173 ? -6.734 39.952 9.378 1 97.78 173 LEU A C 1
ATOM 1299 O O . LEU A 1 173 ? -7.178 40.023 10.526 1 97.78 173 LEU A O 1
ATOM 1303 N N . THR A 1 174 ? -7.505 39.947 8.342 1 98.07 174 THR A N 1
ATOM 1304 C CA . THR A 1 174 ? -8.96 39.915 8.428 1 98.07 174 THR A CA 1
ATOM 1305 C C . THR A 1 174 ? -9.49 38.514 8.134 1 98.07 174 THR A C 1
ATOM 1307 O O . THR A 1 174 ? -9.07 37.877 7.166 1 98.07 174 THR A O 1
ATOM 1310 N N . TRP A 1 175 ? -10.306 38.033 9.004 1 97.86 175 TRP A N 1
ATOM 1311 C CA . TRP A 1 175 ? -10.985 36.758 8.799 1 97.86 175 TRP A CA 1
ATOM 1312 C C . TRP A 1 175 ? -12.404 36.974 8.283 1 97.86 175 TRP A C 1
ATOM 1314 O O . TRP A 1 175 ? -13.164 37.763 8.851 1 97.86 175 TRP A O 1
ATOM 1324 N N . GLU A 1 176 ? -12.744 36.355 7.182 1 97.76 176 GLU A N 1
ATOM 1325 C CA . GLU A 1 176 ? -14.085 36.388 6.606 1 97.76 176 GLU A CA 1
ATOM 1326 C C . GLU A 1 176 ? -14.637 34.978 6.413 1 97.76 176 GLU A C 1
ATOM 1328 O O . GLU A 1 176 ? -14.072 34.182 5.66 1 97.76 176 GLU A O 1
ATOM 1333 N N . ARG A 1 177 ? -15.71 34.706 7.071 1 97.07 177 ARG A N 1
ATOM 1334 C CA . ARG A 1 177 ? -16.384 33.428 6.864 1 97.07 177 ARG A CA 1
ATOM 1335 C C . ARG A 1 177 ? -17.223 33.451 5.591 1 97.07 177 ARG A C 1
ATOM 1337 O O . ARG A 1 177 ? -18.236 34.149 5.522 1 97.07 177 ARG A O 1
ATOM 1344 N N . VAL A 1 178 ? -16.801 32.778 4.647 1 94.83 178 VAL A N 1
ATOM 1345 C CA . VAL A 1 178 ? -17.462 32.778 3.346 1 94.83 178 VAL A CA 1
ATOM 1346 C C . VAL A 1 178 ? -18.644 31.811 3.367 1 94.83 178 VAL A C 1
ATOM 1348 O O . VAL A 1 178 ? -19.69 32.086 2.774 1 94.83 178 VAL A O 1
ATOM 1351 N N . ARG A 1 179 ? -18.502 30.682 3.975 1 92.67 179 ARG A N 1
ATOM 1352 C CA . ARG A 1 179 ? -19.523 29.674 4.242 1 92.67 179 ARG A CA 1
ATOM 1353 C C . ARG A 1 179 ? -19.094 28.746 5.373 1 92.67 179 ARG A C 1
ATOM 1355 O O . ARG A 1 179 ? -17.999 28.891 5.921 1 92.67 179 ARG A O 1
ATOM 1362 N N . SER A 1 180 ? -19.982 27.867 5.648 1 92.23 180 SER A N 1
ATOM 1363 C CA . SER A 1 180 ? -19.676 26.969 6.758 1 92.23 180 SER A CA 1
ATOM 1364 C C . SER A 1 180 ? -18.346 26.255 6.54 1 92.23 180 SER A C 1
ATOM 1366 O O . SER A 1 180 ? -18.117 25.667 5.482 1 92.23 180 SER A O 1
ATOM 1368 N N . GLN A 1 181 ? -17.384 26.434 7.44 1 94.66 181 GLN A N 1
ATOM 1369 C CA . GLN A 1 181 ? -16.107 25.732 7.515 1 94.66 181 GLN A CA 1
ATOM 1370 C C . GLN A 1 181 ? -15.114 26.287 6.498 1 94.66 181 GLN A C 1
ATOM 1372 O O . GLN A 1 181 ? -14.07 25.681 6.247 1 94.66 181 GLN A O 1
ATOM 1377 N N . VAL A 1 182 ? -15.479 27.38 5.872 1 97.25 182 VAL A N 1
ATOM 1378 C CA . VAL A 1 182 ? -14.586 27.996 4.895 1 97.25 182 VAL A CA 1
ATOM 1379 C C . VAL A 1 182 ? -14.29 29.437 5.303 1 97.25 182 VAL A C 1
ATOM 1381 O O . VAL A 1 182 ? -15.193 30.277 5.339 1 97.25 182 VAL A O 1
ATOM 1384 N N . ASP A 1 183 ? -13.055 29.744 5.518 1 98.02 183 ASP A N 1
ATOM 1385 C CA . ASP A 1 183 ? -12.649 31.091 5.907 1 98.02 183 ASP A CA 1
ATOM 1386 C C . ASP A 1 183 ? -11.626 31.661 4.927 1 98.02 183 ASP A C 1
ATOM 1388 O O . ASP A 1 183 ? -10.703 30.96 4.508 1 98.02 183 ASP A O 1
ATOM 1392 N N . HIS A 1 184 ? -11.831 32.868 4.546 1 98.26 184 HIS A N 1
ATOM 1393 C CA . HIS A 1 184 ? -10.764 33.651 3.933 1 98.26 184 HIS A CA 1
ATOM 1394 C C . HIS A 1 184 ? -9.932 34.371 4.989 1 98.26 184 HIS A C 1
ATOM 1396 O O . HIS A 1 184 ? -10.478 35.065 5.849 1 98.26 184 HIS A O 1
ATOM 1402 N N . VAL A 1 185 ? -8.697 34.112 5.036 1 98.59 185 VAL A N 1
ATOM 1403 C CA . VAL A 1 185 ? -7.754 34.943 5.778 1 98.59 185 VAL A CA 1
ATOM 1404 C C . VAL A 1 185 ? -7.101 35.952 4.835 1 98.59 185 VAL A C 1
ATOM 1406 O O . VAL A 1 185 ? -6.426 35.569 3.877 1 98.59 185 VAL A O 1
ATOM 1409 N N . ILE A 1 186 ? -7.281 37.196 5.116 1 98.65 186 ILE A N 1
ATOM 1410 C CA . ILE A 1 186 ? -6.979 38.24 4.143 1 98.65 186 ILE A CA 1
ATOM 1411 C C . ILE A 1 186 ? -5.848 39.122 4.668 1 98.65 186 ILE A C 1
ATOM 1413 O O . ILE A 1 186 ? -5.939 39.669 5.77 1 98.65 186 ILE A O 1
ATOM 1417 N N . TRP A 1 187 ? -4.787 39.221 3.91 1 98.12 187 TRP A N 1
ATOM 1418 C CA . TRP A 1 187 ? -3.648 40.083 4.209 1 98.12 187 TRP A CA 1
ATOM 1419 C C . TRP A 1 187 ? -3.941 41.528 3.819 1 98.12 187 TRP A C 1
ATOM 1421 O O . TRP A 1 187 ? -4.873 41.795 3.058 1 98.12 187 TRP A O 1
ATOM 1431 N N . PRO A 1 188 ? -3.167 42.407 4.35 1 97.6 188 PRO A N 1
ATOM 1432 C CA . PRO A 1 188 ? -3.41 43.828 4.093 1 97.6 188 PRO A CA 1
ATOM 1433 C C . PRO A 1 188 ? -3.335 44.181 2.609 1 97.6 188 PRO A C 1
ATOM 1435 O O . PRO A 1 188 ? -4.006 45.112 2.157 1 97.6 188 PRO A O 1
ATOM 1438 N N . ASP A 1 189 ? -2.636 43.454 1.862 1 97.49 189 ASP A N 1
ATOM 1439 C CA . ASP A 1 189 ? -2.478 43.746 0.441 1 97.49 189 ASP A CA 1
ATOM 1440 C C . ASP A 1 189 ? -3.596 43.106 -0.379 1 97.49 189 ASP A C 1
ATOM 1442 O O . ASP A 1 189 ? -3.584 43.167 -1.61 1 97.49 189 ASP A O 1
ATOM 1446 N N . GLY A 1 190 ? -4.478 42.397 0.291 1 97.46 190 GLY A N 1
ATOM 1447 C CA . GLY A 1 190 ? -5.643 41.84 -0.378 1 97.46 190 GLY A CA 1
ATOM 1448 C C . GLY A 1 190 ? -5.498 40.365 -0.699 1 97.46 190 GLY A C 1
ATOM 1449 O O . GLY A 1 190 ? -6.464 39.715 -1.103 1 97.46 190 GLY A O 1
ATOM 1450 N N . LYS A 1 191 ? -4.282 39.881 -0.507 1 97.69 191 LYS A N 1
ATOM 1451 C CA . LYS A 1 191 ? -4.098 38.444 -0.692 1 97.69 191 LYS A CA 1
ATOM 1452 C C . LYS A 1 191 ? -4.974 37.649 0.271 1 97.69 191 LYS A C 1
ATOM 1454 O O . LYS A 1 191 ? -5.083 37.995 1.449 1 97.69 191 LYS A O 1
ATOM 1459 N N . ARG A 1 192 ? -5.543 36.549 -0.229 1 97.83 192 ARG A N 1
ATOM 1460 C CA . ARG A 1 192 ? -6.387 35.714 0.62 1 97.83 192 ARG A CA 1
ATOM 1461 C C . ARG A 1 192 ? -5.932 34.259 0.582 1 97.83 192 ARG A C 1
ATOM 1463 O O . ARG A 1 192 ? -5.545 33.751 -0.472 1 97.83 192 ARG A O 1
ATOM 1470 N N . VAL A 1 193 ? -5.981 33.64 1.665 1 98.28 193 VAL A N 1
ATOM 1471 C CA . VAL A 1 193 ? -5.823 32.195 1.797 1 98.28 193 VAL A CA 1
ATOM 1472 C C . VAL A 1 193 ? -7.146 31.568 2.229 1 98.28 193 VAL A C 1
ATOM 1474 O O . VAL A 1 193 ? -7.836 32.098 3.103 1 98.28 193 VAL A O 1
ATOM 1477 N N . VAL A 1 194 ? -7.527 30.543 1.557 1 98.41 194 VAL A N 1
ATOM 1478 C CA . VAL A 1 194 ? -8.744 29.823 1.917 1 98.41 194 VAL A CA 1
ATOM 1479 C C . VAL A 1 194 ? -8.416 28.726 2.927 1 98.41 194 VAL A C 1
ATOM 1481 O O . VAL A 1 194 ? -7.815 27.708 2.575 1 98.41 194 VAL A O 1
ATOM 1484 N N . LEU A 1 195 ? -8.776 28.937 4.14 1 98.15 195 LEU A N 1
ATOM 1485 C CA . LEU A 1 195 ? -8.529 27.982 5.215 1 98.15 195 LEU A CA 1
ATOM 1486 C C . LEU A 1 195 ? -9.778 27.157 5.507 1 98.15 195 LEU A C 1
ATOM 1488 O O . LEU A 1 195 ? -10.831 27.711 5.831 1 98.15 195 LEU A O 1
ATOM 1492 N N . LEU A 1 196 ? -9.631 25.882 5.375 1 97.46 196 LEU A N 1
ATOM 1493 C CA . LEU A 1 196 ? -10.79 25.018 5.569 1 97.46 196 LEU A CA 1
ATOM 1494 C C . LEU A 1 196 ? -10.85 24.502 7.003 1 97.46 196 LEU A C 1
ATOM 1496 O O . LEU A 1 196 ? -9.833 24.085 7.561 1 97.46 196 LEU A O 1
ATOM 1500 N N . ALA A 1 197 ? -12.006 24.619 7.664 1 96.29 197 ALA A N 1
ATOM 1501 C CA . ALA A 1 197 ? -12.342 24.09 8.983 1 96.29 197 ALA A CA 1
ATOM 1502 C C . ALA A 1 197 ? -11.413 24.655 10.054 1 96.29 197 ALA A C 1
ATOM 1504 O O . ALA A 1 197 ? -11.045 23.953 10.999 1 96.29 197 ALA A O 1
ATOM 1505 N N . GLU A 1 198 ? -10.893 25.854 9.783 1 95.42 198 GLU A N 1
ATOM 1506 C CA . GLU A 1 198 ? -9.991 26.527 10.712 1 95.42 198 GLU A CA 1
ATOM 1507 C C . GLU A 1 198 ? -8.803 25.639 11.069 1 95.42 198 GLU A C 1
ATOM 1509 O O . GLU A 1 198 ? -8.356 25.623 12.218 1 95.42 198 GLU A O 1
ATOM 1514 N N . GLY A 1 199 ? -8.423 24.742 10.149 1 95.08 199 GLY A N 1
ATOM 1515 C CA . GLY A 1 199 ? -7.242 23.914 10.329 1 95.08 199 GLY A CA 1
ATOM 1516 C C . GLY A 1 199 ? -7.538 22.591 11.009 1 95.08 199 GLY A C 1
ATOM 1517 O O . GLY A 1 199 ? -6.642 21.763 11.186 1 95.08 199 GLY A O 1
ATOM 1518 N N . ARG A 1 200 ? -8.803 22.361 11.364 1 94 200 ARG A N 1
ATOM 1519 C CA . ARG A 1 200 ? -9.191 21.066 11.913 1 94 200 ARG A CA 1
ATOM 1520 C C . ARG A 1 200 ? -9.28 20.01 10.817 1 94 200 ARG A C 1
ATOM 1522 O O . ARG A 1 200 ? -9.107 20.318 9.636 1 94 200 ARG A O 1
ATOM 1529 N N . LEU A 1 201 ? -9.549 18.813 11.199 1 92.78 201 LEU A N 1
ATOM 1530 C CA . LEU A 1 201 ? -9.554 17.696 10.261 1 92.78 201 LEU A CA 1
ATOM 1531 C C . LEU A 1 201 ? -10.679 17.848 9.242 1 92.78 201 LEU A C 1
ATOM 1533 O O . LEU A 1 201 ? -11.857 17.844 9.606 1 92.78 201 LEU A O 1
ATOM 1537 N N . LEU A 1 202 ? -10.342 17.943 8.014 1 93.34 202 LEU A N 1
ATOM 1538 C CA . LEU A 1 202 ? -11.297 18.157 6.933 1 93.34 202 LEU A CA 1
ATOM 1539 C C . LEU A 1 202 ? -12.29 17.003 6.848 1 93.34 202 LEU A C 1
ATOM 1541 O O . LEU A 1 202 ? -13.485 17.221 6.636 1 93.34 202 LEU A O 1
ATOM 1545 N N . ASN A 1 203 ? -11.753 15.754 6.983 1 87.65 203 ASN A N 1
ATOM 1546 C CA . ASN A 1 203 ? -12.602 14.588 6.76 1 87.65 203 ASN A CA 1
ATOM 1547 C C . ASN A 1 203 ? -13.654 14.443 7.856 1 87.65 203 ASN A C 1
ATOM 1549 O O . ASN A 1 203 ? -14.721 13.871 7.627 1 87.65 203 ASN A O 1
ATOM 1553 N N . LEU A 1 204 ? -13.421 15.005 9.02 1 84.75 204 LEU A N 1
ATOM 1554 C CA . LEU A 1 204 ? -14.398 14.933 10.101 1 84.75 204 LEU A CA 1
ATOM 1555 C C . LEU A 1 204 ? -15.327 16.142 10.074 1 84.75 204 LEU A C 1
ATOM 1557 O O . LEU A 1 204 ? -16.493 16.043 10.463 1 84.75 204 LEU A O 1
ATOM 1561 N N . SER A 1 205 ? -14.759 17.229 9.543 1 87.87 205 SER A N 1
ATOM 1562 C CA . SER A 1 205 ? -15.492 18.486 9.655 1 87.87 205 SER A CA 1
ATOM 1563 C C . SER A 1 205 ? -16.278 18.783 8.383 1 87.87 205 SER A C 1
ATOM 1565 O O . SER A 1 205 ? -17.307 19.461 8.427 1 87.87 205 SER A O 1
ATOM 1567 N N . CYS A 1 206 ? -15.752 18.285 7.281 1 89.72 206 CYS A N 1
ATOM 1568 C CA . CYS A 1 206 ? -16.286 18.792 6.022 1 89.72 206 CYS A CA 1
ATOM 1569 C C . CYS A 1 206 ? -16.673 17.647 5.093 1 89.72 206 CYS A C 1
ATOM 1571 O O . CYS A 1 206 ? -16.981 17.87 3.921 1 89.72 206 CYS A O 1
ATOM 1573 N N . SER A 1 207 ? -16.496 16.475 5.565 1 85.67 207 SER A N 1
ATOM 1574 C CA . SER A 1 207 ? -16.797 15.334 4.707 1 85.67 207 SER A CA 1
ATOM 1575 C C . SER A 1 207 ? -17.688 14.324 5.423 1 85.67 207 SER A C 1
ATOM 1577 O O . SER A 1 207 ? -17.957 14.464 6.618 1 85.67 207 SER A O 1
ATOM 1579 N N . THR A 1 208 ? -18.186 13.483 4.614 1 79.57 208 THR A N 1
ATOM 1580 C CA . THR A 1 208 ? -18.797 12.284 5.176 1 79.57 208 THR A CA 1
ATOM 1581 C C . THR A 1 208 ? -17.795 11.134 5.216 1 79.57 208 THR A C 1
ATOM 1583 O O . THR A 1 208 ? -16.939 11.018 4.336 1 79.57 208 THR A O 1
ATOM 1586 N N . VAL A 1 209 ? -17.763 10.489 6.265 1 78.56 209 VAL A N 1
ATOM 1587 C CA . VAL A 1 209 ? -17.024 9.232 6.321 1 78.56 209 VAL A CA 1
ATOM 1588 C C . VAL A 1 209 ? -17.906 8.091 5.817 1 78.56 209 VAL A C 1
ATOM 1590 O O . VAL A 1 209 ? -19.018 7.893 6.312 1 78.56 209 VAL A O 1
ATOM 1593 N N . PRO A 1 210 ? -17.38 7.395 4.822 1 83.84 210 PRO A N 1
ATOM 1594 C CA . PRO A 1 210 ? -18.209 6.316 4.281 1 83.84 210 PRO A CA 1
ATOM 1595 C C . PRO A 1 210 ? -18.641 5.313 5.349 1 83.84 210 PRO A C 1
ATOM 1597 O O . PRO A 1 210 ? -17.826 4.895 6.174 1 83.84 210 PRO A O 1
ATOM 1600 N N . THR A 1 211 ? -19.881 4.953 5.295 1 85 211 THR A N 1
ATOM 1601 C CA . THR A 1 211 ? -20.466 4.069 6.298 1 85 211 THR A CA 1
ATOM 1602 C C . THR A 1 211 ? -19.783 2.704 6.28 1 85 211 THR A C 1
ATOM 1604 O O . THR A 1 211 ? -19.667 2.049 7.317 1 85 211 THR A O 1
ATOM 1607 N N . PHE A 1 212 ? -19.377 2.324 5.206 1 89.95 212 PHE A N 1
ATOM 1608 C CA . PHE A 1 212 ? -18.707 1.035 5.084 1 89.95 212 PHE A CA 1
ATOM 1609 C C . PHE A 1 212 ? -17.46 0.988 5.958 1 89.95 212 PHE A C 1
ATOM 1611 O O . PHE A 1 212 ? -17.24 0.017 6.683 1 89.95 212 PHE A O 1
ATOM 1618 N N . VAL A 1 213 ? -16.615 2.003 5.85 1 86.04 213 VAL A N 1
ATOM 1619 C CA . VAL A 1 213 ? -15.385 2.041 6.634 1 86.04 213 VAL A CA 1
ATOM 1620 C C . VAL A 1 213 ? -15.722 2.168 8.118 1 86.04 213 VAL A C 1
ATOM 1622 O O . VAL A 1 213 ? -15.055 1.569 8.966 1 86.04 213 VAL A O 1
ATOM 1625 N N . LEU A 1 214 ? -16.756 2.912 8.411 1 85.19 214 LEU A N 1
ATOM 1626 C CA . LEU A 1 214 ? -17.217 3.012 9.791 1 85.19 214 LEU A CA 1
ATOM 1627 C C . LEU A 1 214 ? -17.666 1.652 10.314 1 85.19 214 LEU A C 1
ATOM 1629 O O . LEU A 1 214 ? -17.468 1.338 11.491 1 85.19 214 LEU A O 1
ATOM 1633 N N . SER A 1 215 ? -18.295 0.929 9.417 1 90.09 215 SER A N 1
ATOM 1634 C CA . SER A 1 215 ? -18.71 -0.419 9.792 1 90.09 215 SER A CA 1
ATOM 1635 C C . SER A 1 215 ? -17.51 -1.282 10.167 1 90.09 215 SER A C 1
ATOM 1637 O O . SER A 1 215 ? -17.561 -2.035 11.142 1 90.09 215 SER A O 1
ATOM 1639 N N . ILE A 1 216 ? -16.436 -1.155 9.434 1 90.96 216 ILE A N 1
ATOM 1640 C CA . ILE A 1 216 ? -15.226 -1.918 9.72 1 90.96 216 ILE A CA 1
ATOM 1641 C C . ILE A 1 216 ? -14.668 -1.509 11.081 1 90.96 216 ILE A C 1
ATOM 1643 O O . ILE A 1 216 ? -14.355 -2.364 11.913 1 90.96 216 ILE A O 1
ATOM 1647 N N . THR A 1 217 ? -14.592 -0.235 11.308 1 86.72 217 THR A N 1
ATOM 1648 C CA . THR A 1 217 ? -14.05 0.286 12.557 1 86.72 217 THR A CA 1
ATOM 1649 C C . THR A 1 217 ? -14.938 -0.102 13.736 1 86.72 217 THR A C 1
ATOM 1651 O O . THR A 1 217 ? -14.443 -0.556 14.77 1 86.72 217 THR A O 1
ATOM 1654 N N . ALA A 1 218 ? -16.191 0.013 13.554 1 87.8 218 ALA A N 1
ATOM 1655 C CA . ALA A 1 218 ? -17.133 -0.332 14.615 1 87.8 218 ALA A CA 1
ATOM 1656 C C . ALA A 1 218 ? -17.084 -1.824 14.929 1 87.8 218 ALA A C 1
ATOM 1658 O O . ALA A 1 218 ? -17.15 -2.223 16.094 1 87.8 218 ALA A O 1
ATOM 1659 N N . THR A 1 219 ? -17.021 -2.618 13.915 1 91.95 219 THR A N 1
ATOM 1660 C CA . THR A 1 219 ? -16.914 -4.061 14.095 1 91.95 219 THR A CA 1
ATOM 1661 C C . THR A 1 219 ? -15.643 -4.419 14.86 1 91.95 219 THR A C 1
ATOM 1663 O O . THR A 1 219 ? -15.672 -5.254 15.766 1 91.95 219 THR A O 1
ATOM 1666 N N . THR A 1 220 ? -14.585 -3.722 14.501 1 89.72 220 THR A N 1
ATOM 1667 C CA . THR A 1 220 ? -13.309 -3.962 15.165 1 89.72 220 THR A CA 1
ATOM 1668 C C . THR A 1 220 ? -13.391 -3.598 16.644 1 89.72 220 THR A C 1
ATOM 1670 O O . THR A 1 220 ? -12.934 -4.356 17.502 1 89.72 220 THR A O 1
ATOM 1673 N N . GLN A 1 221 ? -13.981 -2.509 16.958 1 86.93 221 GLN A N 1
ATOM 1674 C CA . GLN A 1 221 ? -14.153 -2.068 18.338 1 86.93 221 GLN A CA 1
ATOM 1675 C C . GLN A 1 221 ? -15.024 -3.044 19.123 1 86.93 221 GLN A C 1
ATOM 1677 O O . GLN A 1 221 ? -14.692 -3.412 20.252 1 86.93 221 GLN A O 1
ATOM 1682 N N . ALA A 1 222 ? -16.111 -3.437 18.493 1 89.66 222 ALA A N 1
ATOM 1683 C CA . ALA A 1 222 ? -17.03 -4.37 19.141 1 89.66 222 ALA A CA 1
ATOM 1684 C C . ALA A 1 222 ? -16.338 -5.693 19.454 1 89.66 222 ALA A C 1
ATOM 1686 O O . ALA A 1 222 ? -16.473 -6.225 20.558 1 89.66 222 ALA A O 1
ATOM 1687 N N . LEU A 1 223 ? -15.581 -6.189 18.543 1 89.58 223 LEU A N 1
ATOM 1688 C CA . LEU A 1 223 ? -14.909 -7.471 18.73 1 89.58 223 LEU A CA 1
ATOM 1689 C C . LEU A 1 223 ? -13.821 -7.364 19.793 1 89.58 223 LEU A C 1
ATOM 1691 O O . LEU A 1 223 ? -13.579 -8.317 20.538 1 89.58 223 LEU A O 1
ATOM 1695 N N . ALA A 1 224 ? -13.14 -6.208 19.766 1 87.53 224 ALA A N 1
ATOM 1696 C CA . ALA A 1 224 ? -12.142 -5.982 20.807 1 87.53 224 ALA A CA 1
ATOM 1697 C C . ALA A 1 224 ? -12.771 -6.054 22.196 1 87.53 224 ALA A C 1
ATOM 1699 O O . ALA A 1 224 ? -12.219 -6.682 23.102 1 87.53 224 ALA A O 1
ATOM 1700 N N . LEU A 1 225 ? -13.914 -5.49 22.345 1 86.76 225 LEU A N 1
ATOM 1701 C CA . LEU A 1 225 ? -14.619 -5.496 23.622 1 86.76 225 LEU A CA 1
ATOM 1702 C C . LEU A 1 225 ? -15.089 -6.903 23.976 1 86.76 225 LEU A C 1
ATOM 1704 O O . LEU A 1 225 ? -14.991 -7.321 25.132 1 86.76 225 LEU A O 1
ATOM 1708 N N . ILE A 1 226 ? -15.595 -7.613 23.003 1 87.75 226 ILE A N 1
ATOM 1709 C CA . ILE A 1 226 ? -16.051 -8.984 23.202 1 87.75 226 ILE A CA 1
ATOM 1710 C C . ILE A 1 226 ? -14.877 -9.861 23.632 1 87.75 226 ILE A C 1
ATOM 1712 O O . ILE A 1 226 ? -15.011 -10.69 24.536 1 87.75 226 ILE A O 1
ATOM 1716 N N . GLU A 1 227 ? -13.734 -9.655 22.946 1 87.13 227 GLU A N 1
ATOM 1717 C CA . GLU A 1 227 ? -12.534 -10.411 23.292 1 87.13 227 GLU A CA 1
ATOM 1718 C C . GLU A 1 227 ? -12.125 -10.164 24.741 1 87.13 227 GLU A C 1
ATOM 1720 O O . GLU A 1 227 ? -11.834 -11.107 25.479 1 87.13 227 GLU A O 1
ATOM 1725 N N . LEU A 1 228 ? -12.115 -8.927 25.172 1 85.4 228 LEU A N 1
ATOM 1726 C CA . LEU A 1 228 ? -11.724 -8.579 26.534 1 85.4 228 LEU A CA 1
ATOM 1727 C C . LEU A 1 228 ? -12.727 -9.127 27.544 1 85.4 228 LEU A C 1
ATOM 1729 O O . LEU A 1 228 ? -12.34 -9.6 28.615 1 85.4 228 LEU A O 1
ATOM 1733 N N . TYR A 1 229 ? -13.956 -9.068 27.111 1 84.99 229 TYR A N 1
ATOM 1734 C CA . TYR A 1 229 ? -15.019 -9.513 28.004 1 84.99 229 TYR A CA 1
ATOM 1735 C C . TYR A 1 229 ? -14.98 -11.026 28.187 1 84.99 229 TYR A C 1
ATOM 1737 O O . TYR A 1 229 ? -15.181 -11.529 29.294 1 84.99 229 TYR A O 1
ATOM 1745 N N . ASN A 1 230 ? -14.711 -11.77 27.124 1 86.99 230 ASN A N 1
ATOM 1746 C CA . ASN A 1 230 ? -14.788 -13.227 27.13 1 86.99 230 ASN A CA 1
ATOM 1747 C C . ASN A 1 230 ? -13.465 -13.857 27.556 1 86.99 230 ASN A C 1
ATOM 1749 O O . ASN A 1 230 ? -13.391 -15.068 27.771 1 86.99 230 ASN A O 1
ATOM 1753 N N . ALA A 1 231 ? -12.473 -13.014 27.657 1 84.13 231 ALA A N 1
ATOM 1754 C CA . ALA A 1 231 ? -11.157 -13.572 27.957 1 84.13 231 ALA A CA 1
ATOM 1755 C C . ALA A 1 231 ? -11.119 -14.164 29.363 1 84.13 231 ALA A C 1
ATOM 1757 O O . ALA A 1 231 ? -11.708 -13.608 30.293 1 84.13 231 ALA A O 1
ATOM 1758 N N . PRO A 1 232 ? -10.521 -15.33 29.424 1 86.83 232 PRO A N 1
ATOM 1759 C CA . PRO A 1 232 ? -10.35 -15.884 30.77 1 86.83 232 PRO A CA 1
ATOM 1760 C C . PRO A 1 232 ? -9.647 -14.917 31.72 1 86.83 232 PRO A C 1
ATOM 1762 O O . PRO A 1 232 ? -8.865 -14.071 31.28 1 86.83 232 PRO A O 1
ATOM 1765 N N . GLU A 1 233 ? -9.915 -15.143 32.992 1 80.17 233 GLU A N 1
ATOM 1766 C CA . GLU A 1 233 ? -9.284 -14.305 34.007 1 80.17 233 GLU A CA 1
ATOM 1767 C C . GLU A 1 233 ? -7.762 -14.401 33.935 1 80.17 233 GLU A C 1
ATOM 1769 O O . GLU A 1 233 ? -7.21 -15.496 33.807 1 80.17 233 GLU A O 1
ATOM 1774 N N . GLY A 1 234 ? -7.096 -13.284 33.841 1 82.33 234 GLY A N 1
ATOM 1775 C CA . GLY A 1 234 ? -5.643 -13.267 33.89 1 82.33 234 GLY A CA 1
ATOM 1776 C C . GLY A 1 234 ? -5 -13.221 32.516 1 82.33 234 GLY A C 1
ATOM 1777 O O . GLY A 1 234 ? -3.792 -13.009 32.397 1 82.33 234 GLY A O 1
ATOM 1778 N N . ARG A 1 235 ? -5.832 -13.427 31.53 1 85.93 235 ARG A N 1
ATOM 1779 C CA . ARG A 1 235 ? -5.259 -13.41 30.188 1 85.93 235 ARG A CA 1
ATOM 1780 C C . ARG A 1 235 ? -4.699 -12.033 29.849 1 85.93 235 ARG A C 1
ATOM 1782 O O . ARG A 1 235 ? -3.62 -11.922 29.263 1 85.93 235 ARG A O 1
ATOM 1789 N N . TYR A 1 236 ? -5.517 -11.055 30.154 1 85.8 236 TYR A N 1
ATOM 1790 C CA . TYR A 1 236 ? -5.101 -9.681 29.899 1 85.8 236 TYR A CA 1
ATOM 1791 C C . TYR A 1 236 ? -4.842 -8.938 31.204 1 85.8 236 TYR A C 1
ATOM 1793 O O . TYR A 1 236 ? -5.714 -8.878 32.074 1 85.8 236 TYR A O 1
ATOM 1801 N N . LYS A 1 237 ? -3.62 -8.453 31.243 1 86.47 237 LYS A N 1
ATOM 1802 C CA . LYS A 1 237 ? -3.24 -7.636 32.392 1 86.47 237 LYS A CA 1
ATOM 1803 C C . LYS A 1 237 ? -3.437 -6.151 32.1 1 86.47 237 LYS A C 1
ATOM 1805 O O . LYS A 1 237 ? -3.951 -5.784 31.041 1 86.47 237 LYS A O 1
ATOM 1810 N N . GLN A 1 238 ? -3.095 -5.344 33.139 1 83.73 238 GLN A N 1
ATOM 1811 C CA . GLN A 1 238 ? -3.246 -3.9 32.987 1 83.73 238 GLN A CA 1
ATOM 1812 C C . GLN A 1 238 ? -2.214 -3.338 32.014 1 83.73 238 GLN A C 1
ATOM 1814 O O . GLN A 1 238 ? -1.238 -2.71 32.43 1 83.73 238 GLN A O 1
ATOM 1819 N N . ASP A 1 239 ? -2.498 -3.66 30.723 1 86.99 239 ASP A N 1
ATOM 1820 C CA . ASP A 1 239 ? -1.615 -3.233 29.641 1 86.99 239 ASP A CA 1
ATOM 1821 C C . ASP A 1 239 ? -2.404 -2.961 28.363 1 86.99 239 ASP A C 1
ATOM 1823 O O . ASP A 1 239 ? -3.63 -3.088 28.345 1 86.99 239 ASP A O 1
ATOM 1827 N N . VAL A 1 240 ? -1.694 -2.461 27.426 1 84.56 240 VAL A N 1
ATOM 1828 C CA . VAL A 1 240 ? -2.296 -2.176 26.128 1 84.56 240 VAL A CA 1
ATOM 1829 C C . VAL A 1 240 ? -1.954 -3.292 25.143 1 84.56 240 VAL A C 1
ATOM 1831 O O . VAL A 1 240 ? -0.784 -3.646 24.979 1 84.56 240 VAL A O 1
ATOM 1834 N N . TYR A 1 241 ? -3.022 -3.875 24.616 1 83.33 241 TYR A N 1
ATOM 1835 C CA . TYR A 1 241 ? -2.846 -5.002 23.706 1 83.33 241 TYR A CA 1
ATOM 1836 C C . TYR A 1 241 ? -3.304 -4.642 22.298 1 83.33 241 TYR A C 1
ATOM 1838 O O . TYR A 1 241 ? -4.088 -3.708 22.113 1 83.33 241 TYR A O 1
ATOM 1846 N N . LEU A 1 242 ? -2.739 -5.371 21.371 1 83.23 242 LEU A N 1
ATOM 1847 C CA . LEU A 1 242 ? -3.228 -5.279 20 1 83.23 242 LEU A CA 1
ATOM 1848 C C . LEU A 1 242 ? -4.272 -6.356 19.722 1 83.23 242 LEU A C 1
ATOM 1850 O O . LEU A 1 242 ? -4.224 -7.439 20.309 1 83.23 242 LEU A O 1
ATOM 1854 N N . LEU A 1 243 ? -5.16 -5.947 18.874 1 84.41 243 LEU A N 1
ATOM 1855 C CA . LEU A 1 243 ? -6.132 -6.939 18.43 1 84.41 243 LEU A CA 1
ATOM 1856 C C . LEU A 1 243 ? -5.437 -8.122 17.765 1 84.41 243 LEU A C 1
ATOM 1858 O O . LEU A 1 243 ? -4.555 -7.936 16.923 1 84.41 243 LEU A O 1
ATOM 1862 N N . PRO A 1 244 ? -5.811 -9.328 18.162 1 85.43 244 PRO A N 1
ATOM 1863 C CA . PRO A 1 244 ? -5.23 -10.496 17.497 1 85.43 244 PRO A CA 1
ATOM 1864 C C . PRO A 1 244 ? -5.494 -10.511 15.993 1 85.43 244 PRO A C 1
ATOM 1866 O O . PRO A 1 244 ? -6.576 -10.12 15.549 1 85.43 244 PRO A O 1
ATOM 1869 N N . LYS A 1 245 ? -4.583 -11.009 15.26 1 88.65 245 LYS A N 1
ATOM 1870 C CA . LYS A 1 245 ? -4.652 -10.991 13.802 1 88.65 245 LYS A CA 1
ATOM 1871 C C . LYS A 1 245 ? -5.869 -11.762 13.3 1 88.65 245 LYS A C 1
ATOM 1873 O O . LYS A 1 245 ? -6.493 -11.371 12.311 1 88.65 245 LYS A O 1
ATOM 1878 N N . LYS A 1 246 ? -6.121 -12.825 13.987 1 90.66 246 LYS A N 1
ATOM 1879 C CA . LYS A 1 246 ? -7.276 -13.622 13.581 1 90.66 246 LYS A CA 1
ATOM 1880 C C . LYS A 1 246 ? -8.559 -12.797 13.634 1 90.66 246 LYS A C 1
ATOM 1882 O O . LYS A 1 246 ? -9.452 -12.975 12.803 1 90.66 246 LYS A O 1
ATOM 1887 N N . MET A 1 247 ? -8.659 -11.927 14.575 1 89.6 247 MET A N 1
ATOM 1888 C CA . MET A 1 247 ? -9.84 -11.078 14.698 1 89.6 247 MET A CA 1
ATOM 1889 C C . MET A 1 247 ? -9.872 -10.026 13.594 1 89.6 247 MET A C 1
ATOM 1891 O O . MET A 1 247 ? -10.936 -9.717 13.056 1 89.6 247 MET A O 1
ATOM 1895 N N . ASP A 1 248 ? -8.725 -9.522 13.234 1 91.52 248 ASP A N 1
ATOM 1896 C CA . ASP A 1 248 ? -8.644 -8.62 12.089 1 91.52 248 ASP A CA 1
ATOM 1897 C C . ASP A 1 248 ? -9.16 -9.296 10.82 1 91.52 248 ASP A C 1
ATOM 1899 O O . ASP A 1 248 ? -9.924 -8.698 10.059 1 91.52 248 ASP A O 1
ATOM 1903 N N . GLU A 1 249 ? -8.712 -10.468 10.671 1 95.06 249 GLU A N 1
ATOM 1904 C CA . GLU A 1 249 ? -9.124 -11.237 9.5 1 95.06 249 GLU A CA 1
ATOM 1905 C C . GLU A 1 249 ? -10.625 -11.511 9.519 1 95.06 249 GLU A C 1
ATOM 1907 O O . GLU A 1 249 ? -11.281 -11.474 8.476 1 95.06 249 GLU A O 1
ATOM 1912 N N . TYR A 1 250 ? -11.135 -11.756 10.711 1 94.61 250 TYR A N 1
ATOM 1913 C CA . TYR A 1 250 ? -12.566 -11.996 10.86 1 94.61 250 TYR A CA 1
ATOM 1914 C C . TYR A 1 250 ? -13.367 -10.747 10.515 1 94.61 250 TYR A C 1
ATOM 1916 O O . TYR A 1 250 ? -14.366 -10.821 9.795 1 94.61 250 TYR A O 1
ATOM 1924 N N . VAL A 1 251 ? -12.92 -9.623 10.955 1 93.85 251 VAL A N 1
ATOM 1925 C CA . VAL A 1 251 ? -13.58 -8.36 10.639 1 93.85 251 VAL A CA 1
ATOM 1926 C C . VAL A 1 251 ? -13.641 -8.173 9.125 1 93.85 251 VAL A C 1
ATOM 1928 O O . VAL A 1 251 ? -14.698 -7.856 8.574 1 93.85 251 VAL A O 1
ATOM 1931 N N . ALA A 1 252 ? -12.503 -8.365 8.466 1 95.8 252 ALA A N 1
ATOM 1932 C CA . ALA A 1 252 ? -12.445 -8.227 7.013 1 95.8 252 ALA A CA 1
ATOM 1933 C C . ALA A 1 252 ? -13.39 -9.211 6.33 1 95.8 252 ALA A C 1
ATOM 1935 O O . ALA A 1 252 ? -14.109 -8.845 5.397 1 95.8 252 ALA A O 1
ATOM 1936 N N . SER A 1 253 ? -13.396 -10.426 6.828 1 96.6 253 SER A N 1
ATOM 1937 C CA . SER A 1 253 ? -14.214 -11.467 6.214 1 96.6 253 SER A CA 1
ATOM 1938 C C . SER A 1 253 ? -15.696 -11.117 6.281 1 96.6 253 SER A C 1
ATOM 1940 O O . SER A 1 253 ? -16.457 -11.435 5.365 1 96.6 253 SER A O 1
ATOM 1942 N N . LEU A 1 254 ? -16.128 -10.446 7.328 1 95.9 254 LEU A N 1
ATOM 1943 C CA . LEU A 1 254 ? -17.529 -10.094 7.532 1 95.9 254 LEU A CA 1
ATOM 1944 C C . LEU A 1 254 ? -17.988 -9.071 6.499 1 95.9 254 LEU A C 1
ATOM 1946 O O . LEU A 1 254 ? -19.188 -8.919 6.261 1 95.9 254 LEU A O 1
ATOM 1950 N N . HIS A 1 255 ? -17.057 -8.449 5.865 1 95.83 255 HIS A N 1
ATOM 1951 C CA . HIS A 1 255 ? -17.42 -7.361 4.965 1 95.83 255 HIS A CA 1
ATOM 1952 C C . HIS A 1 255 ? -17.28 -7.782 3.506 1 95.83 255 HIS A C 1
ATOM 1954 O O . HIS A 1 255 ? -17.75 -7.082 2.606 1 95.83 255 HIS A O 1
ATOM 1960 N N . LEU A 1 256 ? -16.746 -8.932 3.227 1 96.76 256 LEU A N 1
ATOM 1961 C CA . LEU A 1 256 ? -16.451 -9.394 1.875 1 96.76 256 LEU A CA 1
ATOM 1962 C C . LEU A 1 256 ? -17.737 -9.677 1.105 1 96.76 256 LEU A C 1
ATOM 1964 O O . LEU A 1 256 ? -17.818 -9.412 -0.097 1 96.76 256 LEU A O 1
ATOM 1968 N N . PRO A 1 257 ? -18.806 -10.159 1.795 1 95.22 257 PRO A N 1
ATOM 1969 C CA . PRO A 1 257 ? -20.04 -10.445 1.06 1 95.22 257 PRO A CA 1
ATOM 1970 C C . PRO A 1 257 ? -20.641 -9.201 0.41 1 95.22 257 PRO A C 1
ATOM 1972 O O . PRO A 1 257 ? -21.285 -9.297 -0.638 1 95.22 257 PRO A O 1
ATOM 1975 N N . SER A 1 258 ? -20.38 -8.045 0.97 1 94.37 258 SER A N 1
ATOM 1976 C CA . SER A 1 258 ? -20.907 -6.811 0.395 1 94.37 258 SER A CA 1
ATOM 1977 C C . SER A 1 258 ? -20.332 -6.56 -0.995 1 94.37 258 SER A C 1
ATOM 1979 O O . SER A 1 258 ? -20.885 -5.776 -1.769 1 94.37 258 SER A O 1
ATOM 1981 N N . PHE A 1 259 ? -19.245 -7.249 -1.346 1 95.8 259 PHE A N 1
ATOM 1982 C CA . PHE A 1 259 ? -18.59 -7.074 -2.636 1 95.8 259 PHE A CA 1
ATOM 1983 C C . PHE A 1 259 ? -18.724 -8.332 -3.486 1 95.8 259 PHE A C 1
ATOM 1985 O O . PHE A 1 259 ? -18.068 -8.46 -4.522 1 95.8 259 PHE A O 1
ATOM 1992 N N . ASP A 1 260 ? -19.524 -9.279 -2.998 1 96.94 260 ASP A N 1
ATOM 1993 C CA . ASP A 1 260 ? -19.644 -10.569 -3.671 1 96.94 260 ASP A CA 1
ATOM 1994 C C . ASP A 1 260 ? -18.275 -11.214 -3.872 1 96.94 260 ASP A C 1
ATOM 1996 O O . ASP A 1 260 ? -17.981 -11.737 -4.948 1 96.94 260 ASP A O 1
ATOM 2000 N N . ALA A 1 261 ? -17.44 -11.076 -2.849 1 97.81 261 ALA A N 1
ATOM 2001 C CA . ALA A 1 261 ? -16.095 -11.643 -2.905 1 97.81 261 ALA A CA 1
ATOM 2002 C C . ALA A 1 261 ? -16.104 -13.117 -2.51 1 97.81 261 ALA A C 1
ATOM 2004 O O . ALA A 1 261 ? -16.736 -13.497 -1.521 1 97.81 261 ALA A O 1
ATOM 2005 N N . HIS A 1 262 ? -15.455 -13.952 -3.271 1 98.35 262 HIS A N 1
ATOM 2006 C CA . HIS A 1 262 ? -15.333 -15.382 -3.01 1 98.35 262 HIS A CA 1
ATOM 2007 C C . HIS A 1 262 ? -13.895 -15.759 -2.671 1 98.35 262 HIS A C 1
ATOM 2009 O O . HIS A 1 262 ? -13.044 -15.839 -3.56 1 98.35 262 HIS A O 1
ATOM 2015 N N . LEU A 1 263 ? -13.713 -16.155 -1.435 1 97.77 263 LEU A N 1
ATOM 2016 C CA . LEU A 1 263 ? -12.362 -16.466 -0.982 1 97.77 263 LEU A CA 1
ATOM 2017 C C . LEU A 1 263 ? -11.958 -17.876 -1.401 1 97.77 263 LEU A C 1
ATOM 2019 O O . LEU A 1 263 ? -12.771 -18.801 -1.344 1 97.77 263 LEU A O 1
ATOM 2023 N N . THR A 1 264 ? -10.752 -17.962 -1.818 1 97.87 264 THR A N 1
ATOM 2024 C CA . THR A 1 264 ? -10.146 -19.27 -2.039 1 97.87 264 THR A CA 1
ATOM 2025 C C . THR A 1 264 ? -9.77 -19.923 -0.712 1 97.87 264 THR A C 1
ATOM 2027 O O . THR A 1 264 ? -9.381 -19.237 0.235 1 97.87 264 THR A O 1
ATOM 2030 N N . GLU A 1 265 ? -9.925 -21.246 -0.655 1 96.48 265 GLU A N 1
ATOM 2031 C CA . GLU A 1 265 ? -9.537 -22.003 0.532 1 96.48 265 GLU A CA 1
ATOM 2032 C C . GLU A 1 265 ? -8.282 -22.831 0.273 1 96.48 265 GLU A C 1
ATOM 2034 O O . GLU A 1 265 ? -8.125 -23.408 -0.805 1 96.48 265 GLU A O 1
ATOM 2039 N N . LEU A 1 266 ? -7.444 -22.838 1.26 1 96.12 266 LEU A N 1
ATOM 2040 C CA . LEU A 1 266 ? -6.237 -23.651 1.154 1 96.12 266 LEU A CA 1
ATOM 2041 C C . LEU A 1 266 ? -6.577 -25.137 1.214 1 96.12 266 LEU A C 1
ATOM 2043 O O . LEU A 1 266 ? -7.441 -25.55 1.991 1 96.12 266 LEU A O 1
ATOM 2047 N N . THR A 1 267 ? -5.896 -25.923 0.353 1 95.79 267 THR A N 1
ATOM 2048 C CA . THR A 1 267 ? -5.859 -27.358 0.612 1 95.79 267 THR A CA 1
ATOM 2049 C C . THR A 1 267 ? -4.953 -27.671 1.799 1 95.79 267 THR A C 1
ATOM 2051 O O . THR A 1 267 ? -4.166 -26.823 2.227 1 95.79 267 THR A O 1
ATOM 2054 N N . ASP A 1 268 ? -5.024 -28.924 2.285 1 96.05 268 ASP A N 1
ATOM 2055 C CA . ASP A 1 268 ? -4.149 -29.341 3.375 1 96.05 268 ASP A CA 1
ATOM 2056 C C . ASP A 1 268 ? -2.681 -29.265 2.962 1 96.05 268 ASP A C 1
ATOM 2058 O O . ASP A 1 268 ? -1.834 -28.819 3.738 1 96.05 268 ASP A O 1
ATOM 2062 N N . ASP A 1 269 ? -2.44 -29.627 1.739 1 94.95 269 ASP A N 1
ATOM 2063 C CA . ASP A 1 269 ? -1.072 -29.63 1.231 1 94.95 269 ASP A CA 1
ATOM 2064 C C . ASP A 1 269 ? -0.525 -28.209 1.118 1 94.95 269 ASP A C 1
ATOM 2066 O O . ASP A 1 269 ? 0.637 -27.957 1.447 1 94.95 269 ASP A O 1
ATOM 2070 N N . GLN A 1 270 ? -1.336 -27.298 0.671 1 94.21 270 GLN A N 1
ATOM 2071 C CA . GLN A 1 270 ? -0.937 -25.901 0.539 1 94.21 270 GLN A CA 1
ATOM 2072 C C . GLN A 1 270 ? -0.671 -25.273 1.904 1 94.21 270 GLN A C 1
ATOM 2074 O O . GLN A 1 270 ? 0.301 -24.535 2.075 1 94.21 270 GLN A O 1
ATOM 2079 N N . ALA A 1 271 ? -1.54 -25.529 2.875 1 94.4 271 ALA A N 1
ATOM 2080 C CA . ALA A 1 271 ? -1.371 -25.017 4.233 1 94.4 271 ALA A CA 1
ATOM 2081 C C . ALA A 1 271 ? -0.066 -25.513 4.847 1 94.4 271 ALA A C 1
ATOM 2083 O O . ALA A 1 271 ? 0.678 -24.737 5.451 1 94.4 271 ALA A O 1
ATOM 2084 N N . LYS A 1 272 ? 0.176 -26.801 4.633 1 91.9 272 LYS A N 1
ATOM 2085 C CA . LYS A 1 272 ? 1.412 -27.397 5.131 1 91.9 272 LYS A CA 1
ATOM 2086 C C . LYS A 1 272 ? 2.633 -26.764 4.47 1 91.9 272 LYS A C 1
ATOM 2088 O O . LYS A 1 272 ? 3.618 -26.452 5.142 1 91.9 272 LYS A O 1
ATOM 2093 N N . TYR A 1 273 ? 2.506 -26.584 3.196 1 90.35 273 TYR A N 1
ATOM 2094 C CA . TYR A 1 273 ? 3.612 -26.009 2.438 1 90.35 273 TYR A CA 1
ATOM 2095 C C . TYR A 1 273 ? 3.947 -24.609 2.939 1 90.35 273 TYR A C 1
ATOM 2097 O O . TYR A 1 273 ? 5.121 -24.254 3.069 1 90.35 273 TYR A O 1
ATOM 2105 N N . LEU A 1 274 ? 2.896 -23.758 3.299 1 87.74 274 LEU A N 1
ATOM 2106 C CA . LEU A 1 274 ? 3.079 -22.378 3.736 1 87.74 274 LEU A CA 1
ATOM 2107 C C . LEU A 1 274 ? 3.404 -22.319 5.225 1 87.74 274 LEU A C 1
ATOM 2109 O O . LEU A 1 274 ? 3.828 -21.277 5.731 1 87.74 274 LEU A O 1
ATOM 2113 N N . GLY A 1 275 ? 3.175 -23.441 5.882 1 86.28 275 GLY A N 1
ATOM 2114 C CA . GLY A 1 275 ? 3.333 -23.436 7.327 1 86.28 275 GLY A CA 1
ATOM 2115 C C . GLY A 1 275 ? 2.276 -22.613 8.04 1 86.28 275 GLY A C 1
ATOM 2116 O O . GLY A 1 275 ? 2.574 -21.916 9.012 1 86.28 275 GLY A O 1
ATOM 2117 N N . LEU A 1 276 ? 1.105 -22.602 7.565 1 88.48 276 LEU A N 1
ATOM 2118 C CA . LEU A 1 276 ? 0.004 -21.814 8.108 1 88.48 276 LEU A CA 1
ATOM 2119 C C . LEU A 1 276 ? -1.169 -22.71 8.49 1 88.48 276 LEU A C 1
ATOM 2121 O O . LEU A 1 276 ? -1.304 -23.819 7.968 1 88.48 276 LEU A O 1
ATOM 2125 N N . ASN A 1 277 ? -1.94 -22.175 9.422 1 90.91 277 ASN A N 1
ATOM 2126 C CA . ASN A 1 277 ? -3.247 -22.788 9.632 1 90.91 277 ASN A CA 1
ATOM 2127 C C . ASN A 1 277 ? -4.18 -22.538 8.45 1 90.91 277 ASN A C 1
ATOM 2129 O O . ASN A 1 277 ? -4.202 -21.439 7.893 1 90.91 277 ASN A O 1
ATOM 2133 N N . LYS A 1 278 ? -4.899 -23.557 8.102 1 92.83 278 LYS A N 1
ATOM 2134 C CA . LYS A 1 278 ? -5.78 -23.515 6.938 1 92.83 278 LYS A CA 1
ATOM 2135 C C . LYS A 1 278 ? -6.781 -22.368 7.047 1 92.83 278 LYS A C 1
ATOM 2137 O O . LYS A 1 278 ? -7.173 -21.781 6.037 1 92.83 278 LYS A O 1
ATOM 2142 N N . ASN A 1 279 ? -7.105 -22.043 8.333 1 92.06 279 ASN A N 1
ATOM 2143 C CA . ASN A 1 279 ? -8.129 -21.023 8.526 1 92.06 279 ASN A CA 1
ATOM 2144 C C . ASN A 1 279 ? -7.535 -19.728 9.074 1 92.06 279 ASN A C 1
ATOM 2146 O O . ASN A 1 279 ? -8.264 -18.864 9.564 1 92.06 279 ASN A O 1
ATOM 2150 N N . GLY A 1 280 ? -6.224 -19.711 9.069 1 89.39 280 GLY A N 1
ATOM 2151 C CA . GLY A 1 280 ? -5.564 -18.516 9.57 1 89.39 280 GLY A CA 1
ATOM 2152 C C . GLY A 1 280 ? -5.127 -18.638 11.017 1 89.39 280 GLY A C 1
ATOM 2153 O O . GLY A 1 280 ? -5.361 -19.666 11.657 1 89.39 280 GLY A O 1
ATOM 2154 N N . PRO A 1 281 ? -4.582 -17.527 11.461 1 92.82 281 PRO A N 1
ATOM 2155 C CA . PRO A 1 281 ? -4.275 -16.251 10.81 1 92.82 281 PRO A CA 1
ATOM 2156 C C . PRO A 1 281 ? -3.316 -16.406 9.632 1 92.82 281 PRO A C 1
ATOM 2158 O O . PRO A 1 281 ? -2.37 -17.195 9.701 1 92.82 281 PRO A O 1
ATOM 2161 N N . PHE A 1 282 ? -3.598 -15.703 8.581 1 92.82 282 PHE A N 1
ATOM 2162 C CA . PHE A 1 282 ? -2.794 -15.738 7.365 1 92.82 282 PHE A CA 1
ATOM 2163 C C . PHE A 1 282 ? -1.65 -14.735 7.442 1 92.82 282 PHE A C 1
ATOM 2165 O O . PHE A 1 282 ? -0.683 -14.828 6.684 1 92.82 282 PHE A O 1
ATOM 2172 N N . LYS A 1 283 ? -1.791 -13.706 8.311 1 87.37 283 LYS A N 1
ATOM 2173 C CA . LYS A 1 283 ? -0.771 -12.681 8.505 1 87.37 283 LYS A CA 1
ATOM 2174 C C . LYS A 1 283 ? -0.035 -12.881 9.827 1 87.37 283 LYS A C 1
ATOM 2176 O O . LYS A 1 283 ? -0.64 -13.27 10.828 1 87.37 283 LYS A O 1
ATOM 2181 N N . PRO A 1 284 ? 1.213 -12.563 9.77 1 81.81 284 PRO A N 1
ATOM 2182 C CA . PRO A 1 284 ? 1.935 -12.599 11.044 1 81.81 284 PRO A CA 1
ATOM 2183 C C . PRO A 1 284 ? 1.534 -11.463 11.982 1 81.81 284 PRO A C 1
ATOM 2185 O O . PRO A 1 284 ? 0.921 -10.485 11.546 1 81.81 284 PRO A O 1
ATOM 2188 N N . ASN A 1 285 ? 1.914 -11.564 13.163 1 76.19 285 ASN A N 1
ATOM 2189 C CA . ASN A 1 285 ? 1.502 -10.625 14.201 1 76.19 285 ASN A CA 1
ATOM 2190 C C . ASN A 1 285 ? 2.038 -9.222 13.934 1 76.19 285 ASN A C 1
ATOM 2192 O O . ASN A 1 285 ? 1.414 -8.23 14.315 1 76.19 285 ASN A O 1
ATOM 2196 N N . TYR A 1 286 ? 3.108 -9.179 13.229 1 73.99 286 TYR A N 1
ATOM 2197 C CA . TYR A 1 286 ? 3.737 -7.876 13.05 1 73.99 286 TYR A CA 1
ATOM 2198 C C . TYR A 1 286 ? 3.217 -7.188 11.793 1 73.99 286 TYR A C 1
ATOM 2200 O O . TYR A 1 286 ? 3.594 -6.051 11.499 1 73.99 286 TYR A O 1
ATOM 2208 N N . TYR A 1 287 ? 2.317 -7.878 11.129 1 81.25 287 TYR A N 1
ATOM 2209 C CA . TYR A 1 287 ? 1.761 -7.294 9.914 1 81.25 287 TYR A CA 1
ATOM 2210 C C . TYR A 1 287 ? 0.916 -6.067 10.236 1 81.25 287 TYR A C 1
ATOM 2212 O O . TYR A 1 287 ? 0.083 -6.1 11.145 1 81.25 287 TYR A O 1
ATOM 2220 N N . ARG A 1 288 ? 1.283 -4.959 9.502 1 75.75 288 ARG A N 1
ATOM 2221 C CA . ARG A 1 288 ? 0.541 -3.713 9.668 1 75.75 288 ARG A CA 1
ATOM 2222 C C . ARG A 1 288 ? 0.223 -3.081 8.317 1 75.75 288 ARG A C 1
ATOM 2224 O O . ARG A 1 288 ? 0.984 -3.234 7.36 1 75.75 288 ARG A O 1
ATOM 2231 N N . MET B 1 1 ? 25.782 -26.203 3.329 1 26.4 1 MET B N 1
ATOM 2232 C CA . MET B 1 1 ? 26.544 -26.813 4.415 1 26.4 1 MET B CA 1
ATOM 2233 C C . MET B 1 1 ? 27.876 -26.099 4.614 1 26.4 1 MET B C 1
ATOM 2235 O O . MET B 1 1 ? 28.93 -26.633 4.264 1 26.4 1 MET B O 1
ATOM 2239 N N . ILE B 1 2 ? 27.937 -24.649 4.53 1 31.95 2 ILE B N 1
ATOM 2240 C CA . ILE B 1 2 ? 29.149 -23.838 4.486 1 31.95 2 ILE B CA 1
ATOM 2241 C C . ILE B 1 2 ? 29.929 -24.006 5.788 1 31.95 2 ILE B C 1
ATOM 2243 O O . ILE B 1 2 ? 29.494 -23.54 6.844 1 31.95 2 ILE B O 1
ATOM 2247 N N . SER B 1 3 ? 30.527 -25.116 6.07 1 28.51 3 SER B N 1
ATOM 2248 C CA . SER B 1 3 ? 31.431 -25.474 7.158 1 28.51 3 SER B CA 1
ATOM 2249 C C . SER B 1 3 ? 32.426 -24.352 7.441 1 28.51 3 SER B C 1
ATOM 2251 O O . SER B 1 3 ? 32.839 -24.157 8.586 1 28.51 3 SER B O 1
ATOM 2253 N N . GLY B 1 4 ? 33.412 -24.288 6.452 1 30.76 4 GLY B N 1
ATOM 2254 C CA . GLY B 1 4 ? 34.714 -23.716 6.758 1 30.76 4 GLY B CA 1
ATOM 2255 C C . GLY B 1 4 ? 34.635 -22.291 7.27 1 30.76 4 GLY B C 1
ATOM 2256 O O . GLY B 1 4 ? 34.555 -22.064 8.479 1 30.76 4 GLY B O 1
ATOM 2257 N N . GLY B 1 5 ? 35.306 -21.322 6.274 1 30.76 5 GLY B N 1
ATOM 2258 C CA . GLY B 1 5 ? 35.808 -20.001 6.619 1 30.76 5 GLY B CA 1
ATOM 2259 C C . GLY B 1 5 ? 34.736 -19.084 7.176 1 30.76 5 GLY B C 1
ATOM 2260 O O . GLY B 1 5 ? 33.592 -19.501 7.369 1 30.76 5 GLY B O 1
ATOM 2261 N N . ALA B 1 6 ? 34.955 -17.674 6.798 1 31.01 6 ALA B N 1
ATOM 2262 C CA . ALA B 1 6 ? 34.615 -16.28 7.071 1 31.01 6 ALA B CA 1
ATOM 2263 C C . ALA B 1 6 ? 33.172 -15.979 6.677 1 31.01 6 ALA B C 1
ATOM 2265 O O . ALA B 1 6 ? 32.837 -14.839 6.348 1 31.01 6 ALA B O 1
ATOM 2266 N N . LEU B 1 7 ? 32.352 -16.941 6.327 1 36.86 7 LEU B N 1
ATOM 2267 C CA . LEU B 1 7 ? 31.069 -16.421 5.869 1 36.86 7 LEU B CA 1
ATOM 2268 C C . LEU B 1 7 ? 30.25 -15.887 7.039 1 36.86 7 LEU B C 1
ATOM 2270 O O . LEU B 1 7 ? 29.901 -16.638 7.953 1 36.86 7 LEU B O 1
ATOM 2274 N N . THR B 1 8 ? 30.422 -14.756 7.545 1 43.67 8 THR B N 1
ATOM 2275 C CA . THR B 1 8 ? 29.862 -14.011 8.667 1 43.67 8 THR B CA 1
ATOM 2276 C C . THR B 1 8 ? 28.381 -13.721 8.438 1 43.67 8 THR B C 1
ATOM 2278 O O . THR B 1 8 ? 27.629 -13.515 9.392 1 43.67 8 THR B O 1
ATOM 2281 N N . ALA B 1 9 ? 27.998 -13.374 7.332 1 44.55 9 ALA B N 1
ATOM 2282 C CA . ALA B 1 9 ? 26.628 -12.891 7.176 1 44.55 9 ALA B CA 1
ATOM 2283 C C . ALA B 1 9 ? 25.991 -13.447 5.906 1 44.55 9 ALA B C 1
ATOM 2285 O O . ALA B 1 9 ? 26.681 -13.688 4.912 1 44.55 9 ALA B O 1
ATOM 2286 N N . VAL B 1 10 ? 25.002 -14.356 6.021 1 46.81 10 VAL B N 1
ATOM 2287 C CA . VAL B 1 10 ? 24.255 -14.8 4.848 1 46.81 10 VAL B CA 1
ATOM 2288 C C . VAL B 1 10 ? 23.086 -13.853 4.59 1 46.81 10 VAL B C 1
ATOM 2290 O O . VAL B 1 10 ? 22.389 -13.448 5.524 1 46.81 10 VAL B O 1
ATOM 2293 N N . SER B 1 11 ? 23.27 -12.969 3.549 1 43.13 11 SER B N 1
ATOM 2294 C CA . SER B 1 11 ? 22.11 -12.193 3.121 1 43.13 11 SER B CA 1
ATOM 2295 C C . SER B 1 11 ? 21.272 -12.966 2.108 1 43.13 11 SER B C 1
ATOM 2297 O O . SER B 1 11 ? 21.813 -13.587 1.191 1 43.13 11 SER B O 1
ATOM 2299 N N . THR B 1 12 ? 20.171 -13.603 2.455 1 46.2 12 THR B N 1
ATOM 2300 C CA . THR B 1 12 ? 19.398 -14.339 1.462 1 46.2 12 THR B CA 1
ATOM 2301 C C . THR B 1 12 ? 18.28 -13.469 0.893 1 46.2 12 THR B C 1
ATOM 2303 O O . THR B 1 12 ? 17.537 -12.835 1.645 1 46.2 12 THR B O 1
ATOM 2306 N N . TRP B 1 13 ? 18.388 -13.07 -0.387 1 47.33 13 TRP B N 1
ATOM 2307 C CA . TRP B 1 13 ? 17.387 -12.322 -1.14 1 47.33 13 TRP B CA 1
ATOM 2308 C C . TRP B 1 13 ? 16.191 -13.204 -1.481 1 47.33 13 TRP B C 1
ATOM 2310 O O . TRP B 1 13 ? 15.158 -12.711 -1.94 1 47.33 13 TRP B O 1
ATOM 2320 N N . MET B 1 14 ? 16.292 -14.587 -1.297 1 46.56 14 MET B N 1
ATOM 2321 C CA . MET B 1 14 ? 15.185 -15.421 -1.757 1 46.56 14 MET B CA 1
ATOM 2322 C C . MET B 1 14 ? 14.421 -16.012 -0.576 1 46.56 14 MET B C 1
ATOM 2324 O O . MET B 1 14 ? 15.027 -16.536 0.36 1 46.56 14 MET B O 1
ATOM 2328 N N . GLY B 1 15 ? 13.16 -15.764 -0.383 1 49.08 15 GLY B N 1
ATOM 2329 C CA . GLY B 1 15 ? 12.233 -16.189 0.654 1 49.08 15 GLY B CA 1
ATOM 2330 C C . GLY B 1 15 ? 12.452 -17.623 1.098 1 49.08 15 GLY B C 1
ATOM 2331 O O . GLY B 1 15 ? 12.457 -17.914 2.296 1 49.08 15 GLY B O 1
ATOM 2332 N N . GLY B 1 16 ? 12.683 -18.515 0.179 1 46.45 16 GLY B N 1
ATOM 2333 C CA . GLY B 1 16 ? 12.844 -19.922 0.508 1 46.45 16 GLY B CA 1
ATOM 2334 C C . GLY B 1 16 ? 14.043 -20.194 1.396 1 46.45 16 GLY B C 1
ATOM 2335 O O . GLY B 1 16 ? 13.957 -20.985 2.338 1 46.45 16 GLY B O 1
ATOM 2336 N N . LYS B 1 17 ? 15.088 -19.507 1.225 1 54.53 17 LYS B N 1
ATOM 2337 C CA . LYS B 1 17 ? 16.319 -19.686 1.989 1 54.53 17 LYS B CA 1
ATOM 2338 C C . LYS B 1 17 ? 16.168 -19.148 3.409 1 54.53 17 LYS B C 1
ATOM 2340 O O . LYS B 1 17 ? 16.774 -19.674 4.345 1 54.53 17 LYS B O 1
ATOM 2345 N N . LEU B 1 18 ? 15.237 -18.282 3.537 1 63.17 18 LEU B N 1
ATOM 2346 C CA . LEU B 1 18 ? 15.013 -17.709 4.859 1 63.17 18 LEU B CA 1
ATOM 2347 C C . LEU B 1 18 ? 14.392 -18.737 5.799 1 63.17 18 LEU B C 1
ATOM 2349 O O . LEU B 1 18 ? 14.767 -18.82 6.971 1 63.17 18 LEU B O 1
ATOM 2353 N N . THR B 1 19 ? 13.484 -19.478 5.251 1 60.27 19 THR B N 1
ATOM 2354 C CA . THR B 1 19 ? 12.866 -20.528 6.053 1 60.27 19 THR B CA 1
ATOM 2355 C C . THR B 1 19 ? 13.919 -21.503 6.572 1 60.27 19 THR B C 1
ATOM 2357 O O . THR B 1 19 ? 13.872 -21.916 7.732 1 60.27 19 THR B O 1
ATOM 2360 N N . TRP B 1 20 ? 14.826 -21.751 5.744 1 63.49 20 TRP B N 1
ATOM 2361 C CA . TRP B 1 20 ? 15.905 -22.668 6.1 1 63.49 20 TRP B CA 1
ATOM 2362 C C . TRP B 1 20 ? 16.77 -22.085 7.212 1 63.49 20 TRP B C 1
ATOM 2364 O O . TRP B 1 20 ? 17.122 -22.786 8.164 1 63.49 20 TRP B O 1
ATOM 2374 N N . LEU B 1 21 ? 17.052 -20.871 7.166 1 73.43 21 LEU B N 1
ATOM 2375 C CA . LEU B 1 21 ? 17.878 -20.208 8.169 1 73.43 21 LEU B CA 1
ATOM 2376 C C . LEU B 1 21 ? 17.175 -20.183 9.522 1 73.43 21 LEU B C 1
ATOM 2378 O O . LEU B 1 21 ? 17.808 -20.393 10.559 1 73.43 21 LEU B O 1
ATOM 2382 N N . TYR B 1 22 ? 15.935 -20.016 9.462 1 74.72 22 TYR B N 1
ATOM 2383 C CA . TYR B 1 22 ? 15.18 -20.005 10.71 1 74.72 22 TYR B CA 1
ATOM 2384 C C . TYR B 1 22 ? 15.144 -21.393 11.337 1 74.72 22 TYR B C 1
ATOM 2386 O O . TYR B 1 22 ? 15.228 -21.531 12.559 1 74.72 22 TYR B O 1
ATOM 2394 N N . GLN B 1 23 ? 15.018 -22.376 10.527 1 69.36 23 GLN B N 1
ATOM 2395 C CA . GLN B 1 23 ? 15.039 -23.749 11.019 1 69.36 23 GLN B CA 1
ATOM 2396 C C . GLN B 1 23 ? 16.383 -24.084 11.66 1 69.36 23 GLN B C 1
ATOM 2398 O O . GLN B 1 23 ? 16.432 -24.719 12.715 1 69.36 23 GLN B O 1
ATOM 2403 N N . LEU B 1 24 ? 17.416 -23.683 11.026 1 74.76 24 LEU B N 1
ATOM 2404 C CA . LEU B 1 24 ? 18.752 -23.914 11.566 1 74.76 24 LEU B CA 1
ATOM 2405 C C . LEU B 1 24 ? 18.928 -23.202 12.903 1 74.76 24 LEU B C 1
ATOM 2407 O O . LEU B 1 24 ? 19.527 -23.752 13.83 1 74.76 24 LEU B O 1
ATOM 2411 N N . SER B 1 25 ? 18.438 -22.034 13.024 1 78.22 25 SER B N 1
ATOM 2412 C CA . SER B 1 25 ? 18.521 -21.257 14.256 1 78.22 25 SER B CA 1
ATOM 2413 C C . SER B 1 25 ? 17.742 -21.925 15.384 1 78.22 25 SER B C 1
ATOM 2415 O O . SER B 1 25 ? 18.255 -22.074 16.496 1 78.22 25 SER B O 1
ATOM 2417 N N . LYS B 1 26 ? 16.57 -22.332 15.075 1 76.42 26 LYS B N 1
ATOM 2418 C CA . LYS B 1 26 ? 15.723 -22.992 16.063 1 76.42 26 LYS B CA 1
ATOM 2419 C C . LYS B 1 26 ? 16.361 -24.288 16.557 1 76.42 26 LYS B C 1
ATOM 2421 O O . LYS B 1 26 ? 16.218 -24.65 17.727 1 76.42 26 LYS B O 1
ATOM 2426 N N . ALA B 1 27 ? 17.025 -24.929 15.663 1 79.73 27 ALA B N 1
ATOM 2427 C CA . ALA B 1 27 ? 17.655 -26.203 15.998 1 79.73 27 ALA B CA 1
ATOM 2428 C C . ALA B 1 27 ? 19.016 -25.986 16.654 1 79.73 27 ALA B C 1
ATOM 2430 O O . ALA B 1 27 ? 19.704 -26.948 17.003 1 79.73 27 ALA B O 1
ATOM 2431 N N . GLY B 1 28 ? 19.411 -24.784 16.729 1 82.28 28 GLY B N 1
ATOM 2432 C CA . GLY B 1 28 ? 20.703 -24.479 17.323 1 82.28 28 GLY B CA 1
ATOM 2433 C C . GLY B 1 28 ? 21.872 -24.843 16.428 1 82.28 28 GLY B C 1
ATOM 2434 O O . GLY B 1 28 ? 22.976 -25.1 16.913 1 82.28 28 GLY B O 1
ATOM 2435 N N . LYS B 1 29 ? 21.607 -24.971 15.237 1 81.57 29 LYS B N 1
ATOM 2436 C CA . LYS B 1 29 ? 22.625 -25.438 14.3 1 81.57 29 LYS B CA 1
ATOM 2437 C C . LYS B 1 29 ? 23.209 -24.277 13.499 1 81.57 29 LYS B C 1
ATOM 2439 O O . LYS B 1 29 ? 24.125 -24.468 12.696 1 81.57 29 LYS B O 1
ATOM 2444 N N . LEU B 1 30 ? 22.648 -23.127 13.691 1 81.28 30 LEU B N 1
ATOM 2445 C CA . LEU B 1 30 ? 23.195 -21.954 13.019 1 81.28 30 LEU B CA 1
ATOM 2446 C C . LEU B 1 30 ? 24.545 -21.567 13.615 1 81.28 30 LEU B C 1
ATOM 2448 O O . LEU B 1 30 ? 24.65 -21.324 14.819 1 81.28 30 LEU B O 1
ATOM 2452 N N . CYS B 1 31 ? 25.588 -21.538 12.846 1 80.69 31 CYS B N 1
ATOM 2453 C CA . CYS B 1 31 ? 26.946 -21.383 13.356 1 80.69 31 CYS B CA 1
ATOM 2454 C C . CYS B 1 31 ? 27.36 -19.916 13.369 1 80.69 31 CYS B C 1
ATOM 2456 O O . CYS B 1 31 ? 28.331 -19.547 14.031 1 80.69 31 CYS B O 1
ATOM 2458 N N . VAL B 1 32 ? 26.709 -19.105 12.623 1 80.95 32 VAL B N 1
ATOM 2459 C CA . VAL B 1 32 ? 27.026 -17.683 12.534 1 80.95 32 VAL B CA 1
ATOM 2460 C C . VAL B 1 32 ? 25.736 -16.866 12.526 1 80.95 32 VAL B C 1
ATOM 2462 O O . VAL B 1 32 ? 24.674 -17.374 12.158 1 80.95 32 VAL B O 1
ATOM 2465 N N . PRO B 1 33 ? 25.885 -15.622 12.929 1 85.08 33 PRO B N 1
ATOM 2466 C CA . PRO B 1 33 ? 24.696 -14.775 12.808 1 85.08 33 PRO B CA 1
ATOM 2467 C C . PRO B 1 33 ? 24.309 -14.507 11.355 1 85.08 33 PRO B C 1
ATOM 2469 O O . PRO B 1 33 ? 25.178 -14.446 10.482 1 85.08 33 PRO B O 1
ATOM 2472 N N . ALA B 1 34 ? 23.017 -14.45 11.184 1 85.56 34 ALA B N 1
ATOM 2473 C CA . ALA B 1 34 ? 22.493 -14.165 9.851 1 85.56 34 ALA B CA 1
ATOM 2474 C C . ALA B 1 34 ? 21.558 -12.96 9.875 1 85.56 34 ALA B C 1
ATOM 2476 O O . ALA B 1 34 ? 20.861 -12.726 10.865 1 85.56 34 ALA B O 1
ATOM 2477 N N . MET B 1 35 ? 21.72 -12.195 8.793 1 85.44 35 MET B N 1
ATOM 2478 C CA . MET B 1 35 ? 20.803 -11.07 8.63 1 85.44 35 MET B CA 1
ATOM 2479 C C . MET B 1 35 ? 19.777 -11.358 7.539 1 85.44 35 MET B C 1
ATOM 2481 O O . MET B 1 35 ? 20.14 -11.74 6.425 1 85.44 35 MET B O 1
ATOM 2485 N N . ASN B 1 36 ? 18.574 -11.264 7.902 1 82.4 36 ASN B N 1
ATOM 2486 C CA . ASN B 1 36 ? 17.459 -11.446 6.98 1 82.4 36 ASN B CA 1
ATOM 2487 C C . ASN B 1 36 ? 17.173 -10.173 6.188 1 82.4 36 ASN B C 1
ATOM 2489 O O . ASN B 1 36 ? 16.511 -9.262 6.687 1 82.4 36 ASN B O 1
ATOM 2493 N N . VAL B 1 37 ? 17.635 -10.159 4.953 1 82.04 37 VAL B N 1
ATOM 2494 C CA . VAL B 1 37 ? 17.471 -8.991 4.094 1 82.04 37 VAL B CA 1
ATOM 2495 C C . VAL B 1 37 ? 16.146 -9.085 3.341 1 82.04 37 VAL B C 1
ATOM 2497 O O . VAL B 1 37 ? 15.605 -8.07 2.894 1 82.04 37 VAL B O 1
ATOM 2500 N N . ASN B 1 38 ? 15.643 -10.21 3.232 1 74.96 38 ASN B N 1
ATOM 2501 C CA . ASN B 1 38 ? 14.398 -10.411 2.498 1 74.96 38 ASN B CA 1
ATOM 2502 C C . ASN B 1 38 ? 13.231 -9.69 3.167 1 74.96 38 ASN B C 1
ATOM 2504 O O . ASN B 1 38 ? 12.341 -9.176 2.487 1 74.96 38 ASN B O 1
ATOM 2508 N N . ASP B 1 39 ? 13.309 -9.62 4.457 1 76.86 39 ASP B N 1
ATOM 2509 C CA . ASP B 1 39 ? 12.192 -9.034 5.193 1 76.86 39 ASP B CA 1
ATOM 2510 C C . ASP B 1 39 ? 12.458 -7.566 5.517 1 76.86 39 ASP B C 1
ATOM 2512 O O . ASP B 1 39 ? 11.738 -6.96 6.314 1 76.86 39 ASP B O 1
ATOM 2516 N N . SER B 1 40 ? 13.545 -7.125 4.944 1 84.36 40 SER B N 1
ATOM 2517 C CA . SER B 1 40 ? 13.753 -5.688 5.089 1 84.36 40 SER B CA 1
ATOM 2518 C C . SER B 1 40 ? 12.652 -4.897 4.39 1 84.36 40 SER B C 1
ATOM 2520 O O . SER B 1 40 ? 12.021 -5.395 3.455 1 84.36 40 SER B O 1
ATOM 2522 N N . VAL B 1 41 ? 12.419 -3.703 4.832 1 86.25 41 VAL B N 1
ATOM 2523 C CA . VAL B 1 41 ? 11.356 -2.867 4.282 1 86.25 41 VAL B CA 1
ATOM 2524 C C . VAL B 1 41 ? 11.677 -2.509 2.832 1 86.25 41 VAL B C 1
ATOM 2526 O O . VAL B 1 41 ? 10.799 -2.546 1.968 1 86.25 41 VAL B O 1
ATOM 2529 N N . THR B 1 42 ? 12.912 -2.199 2.573 1 85.47 42 THR B N 1
ATOM 2530 C CA . THR B 1 42 ? 13.31 -1.763 1.239 1 85.47 42 THR B CA 1
ATOM 2531 C C . THR B 1 42 ? 13.177 -2.905 0.235 1 85.47 42 THR B C 1
ATOM 2533 O O . THR B 1 42 ? 12.742 -2.693 -0.899 1 85.47 42 THR B O 1
ATOM 2536 N N . LYS B 1 43 ? 13.471 -4.037 0.645 1 81.26 43 LYS B N 1
ATOM 2537 C CA . LYS B 1 43 ? 13.29 -5.155 -0.276 1 81.26 43 LYS B CA 1
ATOM 2538 C C . LYS B 1 43 ? 11.809 -5.446 -0.504 1 81.26 43 LYS B C 1
ATOM 2540 O O . LYS B 1 43 ? 11.366 -5.578 -1.647 1 81.26 43 LYS B O 1
ATOM 2545 N N . GLN B 1 44 ? 11.041 -5.503 0.512 1 81.54 44 GLN B N 1
ATOM 2546 C CA . GLN B 1 44 ? 9.627 -5.848 0.414 1 81.54 44 GLN B CA 1
ATOM 2547 C C . GLN B 1 44 ? 8.866 -4.822 -0.42 1 81.54 44 GLN B C 1
ATOM 2549 O O . GLN B 1 44 ? 8.099 -5.186 -1.313 1 81.54 44 GLN B O 1
ATOM 2554 N N . LYS B 1 45 ? 9.142 -3.676 -0.129 1 87.2 45 LYS B N 1
ATOM 2555 C CA . LYS B 1 45 ? 8.353 -2.638 -0.787 1 87.2 45 LYS B CA 1
ATOM 2556 C C . LYS B 1 45 ? 8.851 -2.388 -2.207 1 87.2 45 LYS B C 1
ATOM 2558 O O . LYS B 1 45 ? 8.052 -2.282 -3.141 1 87.2 45 LYS B O 1
ATOM 2563 N N . PHE B 1 46 ? 10.114 -2.404 -2.451 1 89.82 46 PHE B N 1
ATOM 2564 C CA . PHE B 1 46 ? 10.607 -1.93 -3.738 1 89.82 46 PHE B CA 1
ATOM 2565 C C . PHE B 1 46 ? 10.836 -3.096 -4.693 1 89.82 46 PHE B C 1
ATOM 2567 O O . PHE B 1 46 ? 10.513 -3.006 -5.879 1 89.82 46 PHE B O 1
ATOM 2574 N N . ASP B 1 47 ? 11.306 -4.196 -4.143 1 86.47 47 ASP B N 1
ATOM 2575 C CA . ASP B 1 47 ? 11.51 -5.37 -4.986 1 86.47 47 ASP B CA 1
ATOM 2576 C C . ASP B 1 47 ? 10.183 -6.061 -5.294 1 86.47 47 ASP B C 1
ATOM 2578 O O . ASP B 1 47 ? 9.865 -6.313 -6.458 1 86.47 47 ASP B O 1
ATOM 2582 N N . ASN B 1 48 ? 9.409 -6.247 -4.267 1 87.98 48 ASN B N 1
ATOM 2583 C CA . ASN B 1 48 ? 8.229 -7.089 -4.428 1 87.98 48 ASN B CA 1
ATOM 2584 C C . ASN B 1 48 ? 7.07 -6.317 -5.053 1 87.98 48 ASN B C 1
ATOM 2586 O O . ASN B 1 48 ? 6.256 -6.891 -5.778 1 87.98 48 ASN B O 1
ATOM 2590 N N . LEU B 1 49 ? 7.06 -5.061 -4.801 1 92.43 49 LEU B N 1
ATOM 2591 C CA . LEU B 1 49 ? 5.939 -4.294 -5.334 1 92.43 49 LEU B CA 1
ATOM 2592 C C . LEU B 1 49 ? 6.337 -3.571 -6.617 1 92.43 49 LEU B C 1
ATOM 2594 O O . LEU B 1 49 ? 5.855 -3.911 -7.7 1 92.43 49 LEU B O 1
ATOM 2598 N N . TYR B 1 50 ? 7.311 -2.736 -6.568 1 93.22 50 TYR B N 1
ATOM 2599 C CA . TYR B 1 50 ? 7.591 -1.837 -7.682 1 93.22 50 TYR B CA 1
ATOM 2600 C C . TYR B 1 50 ? 8.354 -2.558 -8.787 1 93.22 50 TYR B C 1
ATOM 2602 O O . TYR B 1 50 ? 8.096 -2.338 -9.973 1 93.22 50 TYR B O 1
ATOM 2610 N N . CYS B 1 51 ? 9.297 -3.428 -8.37 1 91.71 51 CYS B N 1
ATOM 2611 C CA . CYS B 1 51 ? 10.017 -4.189 -9.385 1 91.71 51 CYS B CA 1
ATOM 2612 C C . CYS B 1 51 ? 9.076 -5.125 -10.134 1 91.71 51 CYS B C 1
ATOM 2614 O O . CYS B 1 51 ? 9.106 -5.188 -11.364 1 91.71 51 CYS B O 1
ATOM 2616 N N . CYS B 1 52 ? 8.234 -5.776 -9.392 1 92.24 52 CYS B N 1
ATOM 2617 C CA . CYS B 1 52 ? 7.346 -6.754 -10.01 1 92.24 52 CYS B CA 1
ATOM 2618 C C . CYS B 1 52 ? 6.277 -6.065 -10.85 1 92.24 52 CYS B C 1
ATOM 2620 O O . CYS B 1 52 ? 5.832 -6.607 -11.863 1 92.24 52 CYS B O 1
ATOM 2622 N N . ARG B 1 53 ? 5.888 -4.866 -10.461 1 94.29 53 ARG B N 1
ATOM 2623 C CA . ARG B 1 53 ? 4.975 -4.059 -11.264 1 94.29 53 ARG B CA 1
ATOM 2624 C C . ARG B 1 53 ? 5.528 -3.839 -12.667 1 94.29 53 ARG B C 1
ATOM 2626 O O . ARG B 1 53 ? 4.805 -3.982 -13.655 1 94.29 53 ARG B O 1
ATOM 2633 N N . GLU B 1 54 ? 6.809 -3.624 -12.752 1 93.45 54 GLU B N 1
ATOM 2634 C CA . GLU B 1 54 ? 7.429 -3.356 -14.046 1 93.45 54 GLU B CA 1
ATOM 2635 C C . GLU B 1 54 ? 7.772 -4.654 -14.773 1 93.45 54 GLU B C 1
ATOM 2637 O O . GLU B 1 54 ? 7.576 -4.763 -15.985 1 93.45 54 GLU B O 1
ATOM 2642 N N . SER B 1 55 ? 8.171 -5.595 -14.02 1 93.74 55 SER B N 1
ATOM 2643 C CA . SER B 1 55 ? 8.729 -6.802 -14.621 1 93.74 55 SER B CA 1
ATOM 2644 C C . SER B 1 55 ? 7.636 -7.665 -15.243 1 93.74 55 SER B C 1
ATOM 2646 O O . SER B 1 55 ? 7.882 -8.381 -16.216 1 93.74 55 SER B O 1
ATOM 2648 N N . ILE B 1 56 ? 6.457 -7.609 -14.719 1 95.93 56 ILE B N 1
ATOM 2649 C CA . ILE B 1 56 ? 5.39 -8.433 -15.275 1 95.93 56 ILE B CA 1
ATOM 2650 C C . ILE B 1 56 ? 5.11 -8.013 -16.716 1 95.93 56 ILE B C 1
ATOM 2652 O O . ILE B 1 56 ? 4.989 -8.861 -17.604 1 95.93 56 ILE B O 1
ATOM 2656 N N . LEU B 1 57 ? 5.042 -6.75 -16.974 1 94.83 57 LEU B N 1
ATOM 2657 C CA . LEU B 1 57 ? 4.767 -6.278 -18.327 1 94.83 57 LEU B CA 1
ATOM 2658 C C . LEU B 1 57 ? 5.949 -6.555 -19.249 1 94.83 57 LEU B C 1
ATOM 2660 O O . LEU B 1 57 ? 5.764 -6.982 -20.391 1 94.83 57 LEU B O 1
ATOM 2664 N N . ASP B 1 58 ? 7.131 -6.333 -18.72 1 94.25 58 ASP B N 1
ATOM 2665 C CA . ASP B 1 58 ? 8.327 -6.609 -19.51 1 94.25 58 ASP B CA 1
ATOM 2666 C C . ASP B 1 58 ? 8.39 -8.081 -19.914 1 94.25 58 ASP B C 1
ATOM 2668 O O . ASP B 1 58 ? 8.595 -8.399 -21.087 1 94.25 58 ASP B O 1
ATOM 2672 N N . GLY B 1 59 ? 8.168 -8.964 -18.897 1 94.7 59 GLY B N 1
ATOM 2673 C CA . GLY B 1 59 ? 8.206 -10.391 -19.173 1 94.7 59 GLY B CA 1
ATOM 2674 C C . GLY B 1 59 ? 7.154 -10.833 -20.173 1 94.7 59 GLY B C 1
ATOM 2675 O O . GLY B 1 59 ? 7.457 -11.563 -21.119 1 94.7 59 GLY B O 1
ATOM 2676 N N . LEU B 1 60 ? 5.954 -10.368 -20.029 1 96.02 60 LEU B N 1
ATOM 2677 C CA . LEU B 1 60 ? 4.855 -10.747 -20.91 1 96.02 60 LEU B CA 1
ATOM 2678 C C . LEU B 1 60 ? 5.072 -10.2 -22.317 1 96.02 60 LEU B C 1
ATOM 2680 O O . LEU B 1 60 ? 4.8 -10.887 -23.304 1 96.02 60 LEU B O 1
ATOM 2684 N N . LYS B 1 61 ? 5.606 -9.037 -22.408 1 93.32 61 LYS B N 1
ATOM 2685 C CA . LYS B 1 61 ? 5.813 -8.429 -23.72 1 93.32 61 LYS B CA 1
ATOM 2686 C C . LYS B 1 61 ? 6.987 -9.078 -24.447 1 93.32 61 LYS B C 1
ATOM 2688 O O . LYS B 1 61 ? 6.978 -9.191 -25.674 1 93.32 61 LYS B O 1
ATOM 2693 N N . ARG B 1 62 ? 7.947 -9.509 -23.719 1 92.31 62 ARG B N 1
ATOM 2694 C CA . ARG B 1 62 ? 9.099 -10.168 -24.326 1 92.31 62 ARG B CA 1
ATOM 2695 C C . ARG B 1 62 ? 8.739 -11.569 -24.806 1 92.31 62 ARG B C 1
ATOM 2697 O O . ARG B 1 62 ? 9.316 -12.067 -25.775 1 92.31 62 ARG B O 1
ATOM 2704 N N . THR B 1 63 ? 7.768 -12.108 -24.144 1 95.05 63 THR B N 1
ATOM 2705 C CA . THR B 1 63 ? 7.471 -13.505 -24.438 1 95.05 63 THR B CA 1
ATOM 2706 C C . THR B 1 63 ? 6.239 -13.619 -25.332 1 95.05 63 THR B C 1
ATOM 2708 O O . THR B 1 63 ? 6.019 -14.653 -25.966 1 95.05 63 THR B O 1
ATOM 2711 N N . THR B 1 64 ? 5.464 -12.588 -25.269 1 92.36 64 THR B N 1
ATOM 2712 C CA . THR B 1 64 ? 4.244 -12.62 -26.068 1 92.36 64 THR B CA 1
ATOM 2713 C C . THR B 1 64 ? 4.038 -11.294 -26.794 1 92.36 64 THR B C 1
ATOM 2715 O O . THR B 1 64 ? 4.713 -10.306 -26.497 1 92.36 64 THR B O 1
ATOM 2718 N N . ASP B 1 65 ? 3.165 -11.222 -27.841 1 87.51 65 ASP B N 1
ATOM 2719 C CA . ASP B 1 65 ? 2.818 -10.013 -28.58 1 87.51 65 ASP B CA 1
ATOM 2720 C C . ASP B 1 65 ? 1.374 -9.597 -28.305 1 87.51 65 ASP B C 1
ATOM 2722 O O . ASP B 1 65 ? 0.739 -8.95 -29.141 1 87.51 65 ASP B O 1
ATOM 2726 N N . VAL B 1 66 ? 0.993 -9.938 -27.138 1 90.3 66 VAL B N 1
ATOM 2727 C CA . VAL B 1 66 ? -0.423 -9.764 -26.832 1 90.3 66 VAL B CA 1
ATOM 2728 C C . VAL B 1 66 ? -0.686 -8.324 -26.398 1 90.3 66 VAL B C 1
ATOM 2730 O O . VAL B 1 66 ? 0.125 -7.726 -25.688 1 90.3 66 VAL B O 1
ATOM 2733 N N . MET B 1 67 ? -1.834 -7.817 -26.851 1 92.65 67 MET B N 1
ATOM 2734 C CA . MET B 1 67 ? -2.375 -6.57 -26.318 1 92.65 67 MET B CA 1
ATOM 2735 C C . MET B 1 67 ? -3.194 -6.827 -25.058 1 92.65 67 MET B C 1
ATOM 2737 O O . MET B 1 67 ? -4.041 -7.722 -25.035 1 92.65 67 MET B O 1
ATOM 2741 N N . PHE B 1 68 ? -3.034 -6.062 -24.061 1 94.73 68 PHE B N 1
ATOM 2742 C CA . PHE B 1 68 ? -3.64 -6.372 -22.772 1 94.73 68 PHE B CA 1
ATOM 2743 C C . PHE B 1 68 ? -4.954 -5.62 -22.596 1 94.73 68 PHE B C 1
ATOM 2745 O O . PHE B 1 68 ? -5.768 -5.974 -21.741 1 94.73 68 PHE B O 1
ATOM 2752 N N . GLY B 1 69 ? -5.051 -4.538 -23.378 1 95.25 69 GLY B N 1
ATOM 2753 C CA . GLY B 1 69 ? -6.317 -3.829 -23.279 1 95.25 69 GLY B CA 1
ATOM 2754 C C . GLY B 1 69 ? -7.52 -4.719 -23.53 1 95.25 69 GLY B C 1
ATOM 2755 O O . GLY B 1 69 ? -7.619 -5.357 -24.581 1 95.25 69 GLY B O 1
ATOM 2756 N N . GLY B 1 70 ? -8.4 -4.789 -22.543 1 96.34 70 GLY B N 1
ATOM 2757 C CA . GLY B 1 70 ? -9.614 -5.575 -22.694 1 96.34 70 GLY B CA 1
ATOM 2758 C C . GLY B 1 70 ? -9.421 -7.041 -22.356 1 96.34 70 GLY B C 1
ATOM 2759 O O . GLY B 1 70 ? -10.388 -7.804 -22.303 1 96.34 70 GLY B O 1
ATOM 2760 N N . LYS B 1 71 ? -8.198 -7.439 -22.132 1 97.44 71 LYS B N 1
ATOM 2761 C CA . LYS B 1 71 ? -7.95 -8.836 -21.789 1 97.44 71 LYS B CA 1
ATOM 2762 C C . LYS B 1 71 ? -8.393 -9.139 -20.361 1 97.44 71 LYS B C 1
ATOM 2764 O O . LYS B 1 71 ? -8.299 -8.28 -19.481 1 97.44 71 LYS B O 1
ATOM 2769 N N . GLN B 1 72 ? -8.863 -10.368 -20.174 1 98.56 72 GLN B N 1
ATOM 2770 C CA . GLN B 1 72 ? -9.235 -10.844 -18.846 1 98.56 72 GLN B CA 1
ATOM 2771 C C . GLN B 1 72 ? -8.072 -11.571 -18.176 1 98.56 72 GLN B C 1
ATOM 2773 O O . GLN B 1 72 ? -7.61 -12.601 -18.671 1 98.56 72 GLN B O 1
ATOM 2778 N N . VAL B 1 73 ? -7.641 -11.053 -17.084 1 98.78 73 VAL B N 1
ATOM 2779 C CA . VAL B 1 73 ? -6.476 -11.582 -16.382 1 98.78 73 VAL B CA 1
ATOM 2780 C C . VAL B 1 73 ? -6.865 -11.977 -14.959 1 98.78 73 VAL B C 1
ATOM 2782 O O . VAL B 1 73 ? -7.601 -11.251 -14.286 1 98.78 73 VAL B O 1
ATOM 2785 N N . VAL B 1 74 ? -6.434 -13.118 -14.524 1 98.91 74 VAL B N 1
ATOM 2786 C CA . VAL B 1 74 ? -6.6 -13.468 -13.117 1 98.91 74 VAL B CA 1
ATOM 2787 C C . VAL B 1 74 ? -5.235 -13.531 -12.436 1 98.91 74 VAL B C 1
ATOM 2789 O O . VAL B 1 74 ? -4.306 -14.158 -12.949 1 98.91 74 VAL B O 1
ATOM 2792 N N . VAL B 1 75 ? -5.069 -12.801 -11.408 1 98.86 75 VAL B N 1
ATOM 2793 C CA . VAL B 1 75 ? -3.875 -12.809 -10.569 1 98.86 75 VAL B CA 1
ATOM 2794 C C . VAL B 1 75 ? -4.162 -13.558 -9.27 1 98.86 75 VAL B C 1
ATOM 2796 O O . VAL B 1 75 ? -5.05 -13.171 -8.506 1 98.86 75 VAL B O 1
ATOM 2799 N N . CYS B 1 76 ? -3.427 -14.607 -9.039 1 98.75 76 CYS B N 1
ATOM 2800 C CA . CYS B 1 76 ? -3.59 -15.378 -7.811 1 98.75 76 CYS B CA 1
ATOM 2801 C C . CYS B 1 76 ? -2.684 -14.845 -6.708 1 98.75 76 CYS B C 1
ATOM 2803 O O . CYS B 1 76 ? -1.475 -15.083 -6.722 1 98.75 76 CYS B O 1
ATOM 2805 N N . GLY B 1 77 ? -3.326 -14.204 -5.764 1 98.21 77 GLY B N 1
ATOM 2806 C CA . GLY B 1 77 ? -2.579 -13.576 -4.686 1 98.21 77 GLY B CA 1
ATOM 2807 C C . GLY B 1 77 ? -2.551 -12.063 -4.781 1 98.21 77 GLY B C 1
ATOM 2808 O O . GLY B 1 77 ? -2.172 -11.507 -5.814 1 98.21 77 GLY B O 1
ATOM 2809 N N . TYR B 1 78 ? -2.88 -11.398 -3.687 1 98.01 78 TYR B N 1
ATOM 2810 C CA . TYR B 1 78 ? -2.896 -9.94 -3.651 1 98.01 78 TYR B CA 1
ATOM 2811 C C . TYR B 1 78 ? -1.998 -9.412 -2.539 1 98.01 78 TYR B C 1
ATOM 2813 O O . TYR B 1 78 ? -2.399 -8.532 -1.774 1 98.01 78 TYR B O 1
ATOM 2821 N N . GLY B 1 79 ? -0.839 -10.085 -2.385 1 94.84 79 GLY B N 1
ATOM 2822 C CA . GLY B 1 79 ? 0.274 -9.505 -1.65 1 94.84 79 GLY B CA 1
ATOM 2823 C C . GLY B 1 79 ? 0.976 -8.394 -2.409 1 94.84 79 GLY B C 1
ATOM 2824 O O . GLY B 1 79 ? 0.445 -7.876 -3.393 1 94.84 79 GLY B O 1
ATOM 2825 N N . GLU B 1 80 ? 2.174 -8.058 -2.013 1 93.12 80 GLU B N 1
ATOM 2826 C CA . GLU B 1 80 ? 2.884 -6.945 -2.637 1 93.12 80 GLU B CA 1
ATOM 2827 C C . GLU B 1 80 ? 3.165 -7.226 -4.11 1 93.12 80 GLU B C 1
ATOM 2829 O O . GLU B 1 80 ? 2.986 -6.351 -4.959 1 93.12 80 GLU B O 1
ATOM 2834 N N . VAL B 1 81 ? 3.56 -8.467 -4.405 1 94.66 81 VAL B N 1
ATOM 2835 C CA . VAL B 1 81 ? 3.823 -8.839 -5.791 1 94.66 81 VAL B CA 1
ATOM 2836 C C . VAL B 1 81 ? 2.538 -8.729 -6.609 1 94.66 81 VAL B C 1
ATOM 2838 O O . VAL B 1 81 ? 2.526 -8.117 -7.679 1 94.66 81 VAL B O 1
ATOM 2841 N N . GLY B 1 82 ? 1.449 -9.33 -6.101 1 97.83 82 GLY B N 1
ATOM 2842 C CA . GLY B 1 82 ? 0.167 -9.272 -6.784 1 97.83 82 GLY B CA 1
ATOM 2843 C C . GLY B 1 82 ? -0.337 -7.855 -6.989 1 97.83 82 GLY B C 1
ATOM 2844 O O . GLY B 1 82 ? -0.856 -7.523 -8.057 1 97.83 82 GLY B O 1
ATOM 2845 N N . LYS B 1 83 ? -0.169 -7.018 -5.963 1 97.41 83 LYS B N 1
ATOM 2846 C CA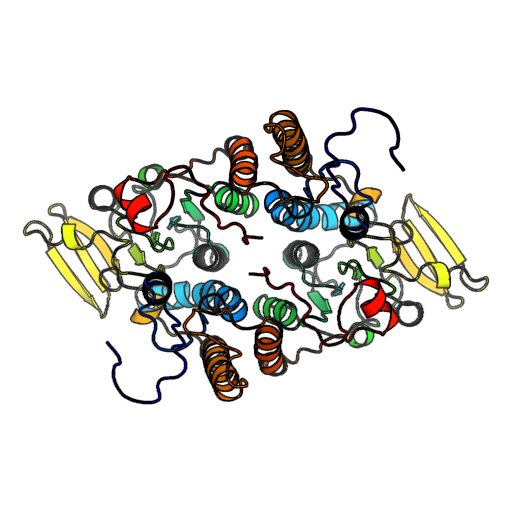 . LYS B 1 83 ? -0.574 -5.619 -6.066 1 97.41 83 LYS B CA 1
ATOM 2847 C C . LYS B 1 83 ? 0.169 -4.913 -7.197 1 97.41 83 LYS B C 1
ATOM 2849 O O . LYS B 1 83 ? -0.432 -4.164 -7.97 1 97.41 83 LYS B O 1
ATOM 2854 N N . GLY B 1 84 ? 1.485 -5.162 -7.271 1 96.97 84 GLY B N 1
ATOM 2855 C CA . GLY B 1 84 ? 2.262 -4.586 -8.357 1 96.97 84 GLY B CA 1
ATOM 2856 C C . GLY B 1 84 ? 1.804 -5.046 -9.728 1 96.97 84 GLY B C 1
ATOM 2857 O O . GLY B 1 84 ? 1.607 -4.228 -10.629 1 96.97 84 GLY B O 1
ATOM 2858 N N . CYS B 1 85 ? 1.554 -6.325 -9.83 1 97.88 85 CYS B N 1
ATOM 2859 C CA . CYS B 1 85 ? 1.116 -6.885 -11.103 1 97.88 85 CYS B CA 1
ATOM 2860 C C . CYS B 1 85 ? -0.241 -6.324 -11.51 1 97.88 85 CYS B C 1
ATOM 2862 O O . CYS B 1 85 ? -0.432 -5.921 -12.658 1 97.88 85 CYS B O 1
ATOM 2864 N N . CYS B 1 86 ? -1.171 -6.264 -10.563 1 98.48 86 CYS B N 1
ATOM 2865 C CA . CYS B 1 86 ? -2.524 -5.786 -10.826 1 98.48 86 CYS B CA 1
ATOM 2866 C C . CYS B 1 86 ? -2.512 -4.327 -11.264 1 98.48 86 CYS B C 1
ATOM 2868 O O . CYS B 1 86 ? -3.216 -3.95 -12.202 1 98.48 86 CYS B O 1
ATOM 2870 N N . ALA B 1 87 ? -1.687 -3.56 -10.585 1 97.15 87 ALA B N 1
ATOM 2871 C CA . ALA B 1 87 ? -1.603 -2.142 -10.925 1 97.15 87 ALA B CA 1
ATOM 2872 C C . ALA B 1 87 ? -1.111 -1.949 -12.356 1 97.15 87 ALA B C 1
ATOM 2874 O O . ALA B 1 87 ? -1.655 -1.13 -13.101 1 97.15 87 ALA B O 1
ATOM 2875 N N . ALA B 1 88 ? -0.096 -2.684 -12.784 1 97.02 88 ALA B N 1
ATOM 2876 C CA . ALA B 1 88 ? 0.486 -2.574 -14.119 1 97.02 88 ALA B CA 1
ATOM 2877 C C . ALA B 1 88 ? -0.516 -2.997 -15.19 1 97.02 88 ALA B C 1
ATOM 2879 O O . ALA B 1 88 ? -0.692 -2.302 -16.193 1 97.02 88 ALA B O 1
ATOM 2880 N N . LEU B 1 89 ? -1.222 -4.074 -14.933 1 98.09 89 LEU B N 1
ATOM 2881 C CA . LEU B 1 89 ? -2.132 -4.636 -15.925 1 98.09 89 LEU B CA 1
ATOM 2882 C C . LEU B 1 89 ? -3.388 -3.78 -16.055 1 98.09 89 LEU B C 1
ATOM 2884 O O . LEU B 1 89 ? -3.856 -3.523 -17.166 1 98.09 89 LEU B O 1
ATOM 2888 N N . LYS B 1 90 ? -3.866 -3.305 -14.949 1 97.27 90 LYS B N 1
ATOM 2889 C CA . LYS B 1 90 ? -5.02 -2.411 -14.976 1 97.27 90 LYS B CA 1
ATOM 2890 C C . LYS B 1 90 ? -4.697 -1.119 -15.721 1 97.27 90 LYS B C 1
ATOM 2892 O O . LYS B 1 90 ? -5.527 -0.608 -16.476 1 97.27 90 LYS B O 1
ATOM 2897 N N . ALA B 1 91 ? -3.491 -0.639 -15.561 1 94.65 91 ALA B N 1
ATOM 2898 C CA . ALA B 1 91 ? -3.074 0.598 -16.217 1 94.65 91 ALA B CA 1
ATOM 2899 C C . ALA B 1 91 ? -3.055 0.435 -17.734 1 94.65 91 ALA B C 1
ATOM 2901 O O . ALA B 1 91 ? -3.205 1.413 -18.471 1 94.65 91 ALA B O 1
ATOM 2902 N N . LEU B 1 92 ? -2.987 -0.786 -18.203 1 95.86 92 LEU B N 1
ATOM 2903 C CA . LEU B 1 92 ? -2.992 -1.038 -19.64 1 95.86 92 LEU B CA 1
ATOM 2904 C C . LEU B 1 92 ? -4.394 -1.387 -20.125 1 95.86 92 LEU B C 1
ATOM 2906 O O . LEU B 1 92 ? -4.585 -1.721 -21.297 1 95.86 92 LEU B O 1
ATOM 2910 N N . GLY B 1 93 ? -5.391 -1.423 -19.249 1 96.23 93 GLY B N 1
ATOM 2911 C CA . GLY B 1 93 ? -6.777 -1.604 -19.652 1 96.23 93 GLY B CA 1
ATOM 2912 C C . GLY B 1 93 ? -7.244 -3.044 -19.553 1 96.23 93 GLY B C 1
ATOM 2913 O O . GLY B 1 93 ? -8.293 -3.4 -20.095 1 96.23 93 GLY B O 1
ATOM 2914 N N . ALA B 1 94 ? -6.509 -3.872 -18.82 1 97.78 94 ALA B N 1
ATOM 2915 C CA . ALA B 1 94 ? -6.945 -5.25 -18.608 1 97.78 94 ALA B CA 1
ATOM 2916 C C . ALA B 1 94 ? -8.071 -5.317 -17.58 1 97.78 94 ALA B C 1
ATOM 2918 O O . ALA B 1 94 ? -8.171 -4.455 -16.703 1 97.78 94 ALA B O 1
ATOM 2919 N N . ILE B 1 95 ? -8.928 -6.27 -17.732 1 98.42 95 ILE B N 1
ATOM 2920 C CA . ILE B 1 95 ? -9.905 -6.634 -16.712 1 98.42 95 ILE B CA 1
ATOM 2921 C C . ILE B 1 95 ? -9.296 -7.66 -15.758 1 98.42 95 ILE B C 1
ATOM 2923 O O . ILE B 1 95 ? -9.065 -8.81 -16.139 1 98.42 95 ILE B O 1
ATOM 2927 N N . VAL B 1 96 ? -9.054 -7.26 -14.504 1 98.63 96 VAL B N 1
ATOM 2928 C CA . VAL B 1 96 ? -8.23 -8.07 -13.612 1 98.63 96 VAL B CA 1
ATOM 2929 C C . VAL B 1 96 ? -9.102 -8.685 -12.52 1 98.63 96 VAL B C 1
ATOM 2931 O O . VAL B 1 96 ? -9.859 -7.978 -11.85 1 98.63 96 VAL B O 1
ATOM 2934 N N . TYR B 1 97 ? -9.042 -9.992 -12.346 1 98.79 97 TYR B N 1
ATOM 2935 C CA . TYR B 1 97 ? -9.613 -10.752 -11.24 1 98.79 97 TYR B CA 1
ATOM 2936 C C . TYR B 1 97 ? -8.533 -11.164 -10.246 1 98.79 97 TYR B C 1
ATOM 2938 O O . TYR B 1 97 ? -7.379 -11.374 -10.626 1 98.79 97 TYR B O 1
ATOM 2946 N N . ILE B 1 98 ? -8.989 -11.283 -8.968 1 98.85 98 ILE B N 1
ATOM 2947 C CA . ILE B 1 98 ? -8.05 -11.67 -7.922 1 98.85 98 ILE B CA 1
ATOM 2948 C C . ILE B 1 98 ? -8.543 -12.938 -7.228 1 98.85 98 ILE B C 1
ATOM 2950 O O . ILE B 1 98 ? -9.733 -13.069 -6.934 1 98.85 98 ILE B O 1
ATOM 2954 N N . THR B 1 99 ? -7.661 -13.846 -7.068 1 98.83 99 THR B N 1
ATOM 2955 C CA . THR B 1 99 ? -7.945 -14.9 -6.1 1 98.83 99 THR B CA 1
ATOM 2956 C C . THR B 1 99 ? -7.162 -14.675 -4.81 1 98.83 99 THR B C 1
ATOM 2958 O O . THR B 1 99 ? -6.005 -14.249 -4.846 1 98.83 99 THR B O 1
ATOM 2961 N N . GLU B 1 100 ? -7.785 -14.887 -3.722 1 98.47 100 GLU B N 1
ATOM 2962 C CA . GLU B 1 100 ? -7.153 -14.607 -2.436 1 98.47 100 GLU B CA 1
ATOM 2963 C C . GLU B 1 100 ? -7.707 -15.512 -1.34 1 98.47 100 GLU B C 1
ATOM 2965 O O . GLU B 1 100 ? -8.899 -15.825 -1.33 1 98.47 100 GLU B O 1
ATOM 2970 N N . ILE B 1 101 ? -6.811 -15.864 -0.448 1 97.64 101 ILE B N 1
ATOM 2971 C CA . ILE B 1 101 ? -7.214 -16.679 0.693 1 97.64 101 ILE B CA 1
ATOM 2972 C C . ILE B 1 101 ? -7.38 -15.794 1.926 1 97.64 101 ILE B C 1
ATOM 2974 O O . ILE B 1 101 ? -8.104 -16.148 2.859 1 97.64 101 ILE B O 1
ATOM 2978 N N . ASP B 1 102 ? -6.649 -14.708 2.052 1 97.03 102 ASP B N 1
ATOM 2979 C CA . ASP B 1 102 ? -6.604 -13.791 3.187 1 97.03 102 ASP B CA 1
ATOM 2980 C C . ASP B 1 102 ? -7.693 -12.726 3.076 1 97.03 102 ASP B C 1
ATOM 2982 O O . ASP B 1 102 ? -7.7 -11.934 2.132 1 97.03 102 ASP B O 1
ATOM 2986 N N . PRO B 1 103 ? -8.531 -12.648 4.044 1 97.18 103 PRO B N 1
ATOM 2987 C CA . PRO B 1 103 ? -9.644 -11.701 3.942 1 97.18 103 PRO B CA 1
ATOM 2988 C C . PRO B 1 103 ? -9.181 -10.246 3.924 1 97.18 103 PRO B C 1
ATOM 2990 O O . PRO B 1 103 ? -9.829 -9.396 3.309 1 97.18 103 PRO B O 1
ATOM 2993 N N . ILE B 1 104 ? -8.114 -9.929 4.581 1 95.86 104 ILE B N 1
ATOM 2994 C CA . ILE B 1 104 ? -7.627 -8.554 4.611 1 95.86 104 ILE B CA 1
ATOM 2995 C C . ILE B 1 104 ? -7.186 -8.133 3.212 1 95.86 104 ILE B C 1
ATOM 2997 O O . ILE B 1 104 ? -7.6 -7.084 2.712 1 95.86 104 ILE B O 1
ATOM 3001 N N . CYS B 1 105 ? -6.399 -8.979 2.594 1 97.34 105 CYS B N 1
ATOM 3002 C CA . CYS B 1 105 ? -5.935 -8.682 1.243 1 97.34 105 CYS B CA 1
ATOM 3003 C C . CYS B 1 105 ? -7.092 -8.702 0.252 1 97.34 105 CYS B C 1
ATOM 3005 O O . CYS B 1 105 ? -7.122 -7.908 -0.69 1 97.34 105 CYS B O 1
ATOM 3007 N N . ALA B 1 106 ? -8.018 -9.622 0.475 1 98.34 106 ALA B N 1
ATOM 3008 C CA . ALA B 1 106 ? -9.198 -9.682 -0.384 1 98.34 106 ALA B CA 1
ATOM 3009 C C . ALA B 1 106 ? -9.999 -8.386 -0.306 1 98.34 106 ALA B C 1
ATOM 3011 O O . ALA B 1 106 ? -10.444 -7.862 -1.33 1 98.34 106 ALA B O 1
ATOM 3012 N N . LEU B 1 107 ? -10.191 -7.917 0.894 1 97.18 107 LEU B N 1
ATOM 3013 C CA . LEU B 1 107 ? -10.948 -6.682 1.067 1 97.18 107 LEU B CA 1
ATOM 3014 C C . LEU B 1 107 ? -10.208 -5.499 0.451 1 97.18 107 LEU B C 1
ATOM 3016 O O . LEU B 1 107 ? -10.828 -4.617 -0.147 1 97.18 107 LEU B O 1
ATOM 3020 N N . GLN B 1 108 ? -8.881 -5.464 0.598 1 96.77 108 GLN B N 1
ATOM 3021 C CA . GLN B 1 108 ? -8.088 -4.438 -0.071 1 96.77 108 GLN B CA 1
ATOM 3022 C C . GLN B 1 108 ? -8.29 -4.486 -1.583 1 96.77 108 GLN B C 1
ATOM 3024 O O . GLN B 1 108 ? -8.44 -3.446 -2.228 1 96.77 108 GLN B O 1
ATOM 3029 N N . ALA B 1 109 ? -8.29 -5.688 -2.123 1 98.46 109 ALA B N 1
ATOM 3030 C CA . ALA B 1 109 ? -8.505 -5.849 -3.559 1 98.46 109 ALA B CA 1
ATOM 3031 C C . ALA B 1 109 ? -9.855 -5.275 -3.979 1 98.46 109 ALA B C 1
ATOM 3033 O O . ALA B 1 109 ? -9.948 -4.558 -4.978 1 98.46 109 ALA B O 1
ATOM 3034 N N . CYS B 1 110 ? -10.862 -5.547 -3.221 1 97.64 110 CYS B N 1
ATOM 3035 C CA . CYS B 1 110 ? -12.187 -5.01 -3.509 1 97.64 110 CYS B CA 1
ATOM 3036 C C . CYS B 1 110 ? -12.172 -3.486 -3.5 1 97.64 110 CYS B C 1
ATOM 3038 O O . CYS B 1 110 ? -12.714 -2.851 -4.406 1 97.64 110 CYS B O 1
ATOM 3040 N N . MET B 1 111 ? -11.475 -2.936 -2.524 1 95.37 111 MET B N 1
ATOM 3041 C CA . MET B 1 111 ? -11.414 -1.483 -2.389 1 95.37 111 MET B CA 1
ATOM 3042 C C . MET B 1 111 ? -10.639 -0.861 -3.546 1 95.37 111 MET B C 1
ATOM 3044 O O . MET B 1 111 ? -10.841 0.309 -3.876 1 95.37 111 MET B O 1
ATOM 3048 N N . ASP B 1 112 ? -9.787 -1.652 -4.166 1 96.47 112 ASP B N 1
ATOM 3049 C CA . ASP B 1 112 ? -8.994 -1.163 -5.29 1 96.47 112 ASP B CA 1
ATOM 3050 C C . ASP B 1 112 ? -9.715 -1.401 -6.615 1 96.47 112 ASP B C 1
ATOM 3052 O O . ASP B 1 112 ? -9.175 -1.106 -7.683 1 96.47 112 ASP B O 1
ATOM 3056 N N . GLY B 1 113 ? -10.899 -2.021 -6.573 1 96.39 113 GLY B N 1
ATOM 3057 C CA . GLY B 1 113 ? -11.743 -2.115 -7.754 1 96.39 113 GLY B CA 1
ATOM 3058 C C . GLY B 1 113 ? -11.621 -3.448 -8.469 1 96.39 113 GLY B C 1
ATOM 3059 O O . GLY B 1 113 ? -11.995 -3.568 -9.637 1 96.39 113 GLY B O 1
ATOM 3060 N N . PHE B 1 114 ? -11.105 -4.434 -7.738 1 98.33 114 PHE B N 1
ATOM 3061 C CA . PHE B 1 114 ? -10.956 -5.746 -8.355 1 98.33 114 PHE B CA 1
ATOM 3062 C C . PHE B 1 114 ? -12.029 -6.705 -7.853 1 98.33 114 PHE B C 1
ATOM 3064 O O . PHE B 1 114 ? -12.501 -6.579 -6.721 1 98.33 114 PHE B O 1
ATOM 3071 N N . ARG B 1 115 ? -12.386 -7.618 -8.68 1 98.19 115 ARG B N 1
ATOM 3072 C CA . ARG B 1 115 ? -13.255 -8.713 -8.263 1 98.19 115 ARG B CA 1
ATOM 3073 C C . ARG B 1 115 ? -12.442 -9.868 -7.687 1 98.19 115 ARG B C 1
ATOM 3075 O O . ARG B 1 115 ? -11.451 -10.295 -8.283 1 98.19 115 ARG B O 1
ATOM 3082 N N . VAL B 1 116 ? -12.868 -10.238 -6.501 1 98.78 116 VAL B N 1
ATOM 3083 C CA . VAL B 1 116 ? -12.241 -11.393 -5.867 1 98.78 116 VAL B CA 1
ATOM 3084 C C . VAL B 1 116 ? -13.056 -12.65 -6.16 1 98.78 116 VAL B C 1
ATOM 3086 O O . VAL B 1 116 ? -14.236 -12.728 -5.81 1 98.78 116 VAL B O 1
ATOM 3089 N N . VAL B 1 117 ? -12.376 -13.608 -6.761 1 98.8 117 VAL B N 1
ATOM 3090 C CA . VAL B 1 117 ? -13.063 -14.796 -7.258 1 98.8 117 VAL B CA 1
ATOM 3091 C C . VAL B 1 117 ? -12.239 -16.041 -6.938 1 98.8 117 VAL B C 1
ATOM 3093 O O . VAL B 1 117 ? -11.07 -15.939 -6.557 1 98.8 117 VAL B O 1
ATOM 3096 N N . LYS B 1 118 ? -12.898 -17.154 -7.04 1 98.58 118 LYS B N 1
ATOM 3097 C CA . LYS B 1 118 ? -12.155 -18.409 -7.092 1 98.58 118 LYS B CA 1
ATOM 3098 C C . LYS B 1 118 ? -11.679 -18.708 -8.511 1 98.58 118 LYS B C 1
ATOM 3100 O O . LYS B 1 118 ? -12.372 -18.396 -9.482 1 98.58 118 LYS B O 1
ATOM 3105 N N . LEU B 1 119 ? -10.576 -19.369 -8.538 1 98.66 119 LEU B N 1
ATOM 3106 C CA . LEU B 1 119 ? -9.979 -19.61 -9.847 1 98.66 119 LEU B CA 1
ATOM 3107 C C . LEU B 1 119 ? -10.927 -20.404 -10.739 1 98.66 119 LEU B C 1
ATOM 3109 O O . LEU B 1 119 ? -11.089 -20.085 -11.919 1 98.66 119 LEU B O 1
ATOM 3113 N N . ASN B 1 120 ? -11.593 -21.347 -10.197 1 98.02 120 ASN B N 1
ATOM 3114 C CA . ASN B 1 120 ? -12.476 -22.228 -10.953 1 98.02 120 ASN B CA 1
ATOM 3115 C C . ASN B 1 120 ? -13.653 -21.463 -11.552 1 98.02 120 ASN B C 1
ATOM 3117 O O . ASN B 1 120 ? -14.275 -21.924 -12.511 1 98.02 120 ASN B O 1
ATOM 3121 N N . GLU B 1 121 ? -13.962 -20.317 -10.989 1 98.23 121 GLU B N 1
ATOM 3122 C CA . GLU B 1 121 ? -15.106 -19.535 -11.447 1 98.23 121 GLU B CA 1
ATOM 3123 C C . GLU B 1 121 ? -14.791 -18.806 -12.75 1 98.23 121 GLU B C 1
ATOM 3125 O O . GLU B 1 121 ? -15.701 -18.424 -13.49 1 98.23 121 GLU B O 1
ATOM 3130 N N . VAL B 1 122 ? -13.482 -18.648 -13.07 1 98.4 122 VAL B N 1
ATOM 3131 C CA . VAL B 1 122 ? -13.19 -17.772 -14.2 1 98.4 122 VAL B CA 1
ATOM 3132 C C . VAL B 1 122 ? -12.222 -18.466 -15.155 1 98.4 122 VAL B C 1
ATOM 3134 O O . VAL B 1 122 ? -11.888 -17.924 -16.212 1 98.4 122 VAL B O 1
ATOM 3137 N N . ILE B 1 123 ? -11.792 -19.675 -14.839 1 98.57 123 ILE B N 1
ATOM 3138 C CA . ILE B 1 123 ? -10.677 -20.322 -15.521 1 98.57 123 ILE B CA 1
ATOM 3139 C C . ILE B 1 123 ? -11.03 -20.544 -16.99 1 98.57 123 ILE B C 1
ATOM 3141 O O . ILE B 1 123 ? -10.149 -20.544 -17.853 1 98.57 123 ILE B O 1
ATOM 3145 N N . ARG B 1 124 ? -12.309 -20.659 -17.379 1 98.19 124 ARG B N 1
ATOM 3146 C CA . ARG B 1 124 ? -12.738 -20.949 -18.743 1 98.19 124 ARG B CA 1
ATOM 3147 C C . ARG B 1 124 ? -12.778 -19.679 -19.586 1 98.19 124 ARG B C 1
ATOM 3149 O O . ARG B 1 124 ? -12.876 -19.745 -20.813 1 98.19 124 ARG B O 1
ATOM 3156 N N . GLN B 1 125 ? -12.624 -18.533 -18.94 1 97.79 125 GLN B N 1
ATOM 3157 C CA . GLN B 1 125 ? -12.903 -17.298 -19.667 1 97.79 125 GLN B CA 1
ATOM 3158 C C . GLN B 1 125 ? -11.669 -16.403 -19.724 1 97.79 125 GLN B C 1
ATOM 3160 O O . GLN B 1 125 ? -11.557 -15.547 -20.604 1 97.79 125 GLN B O 1
ATOM 3165 N N . VAL B 1 126 ? -10.712 -16.569 -18.836 1 98.43 126 VAL B N 1
ATOM 3166 C CA . VAL B 1 126 ? -9.614 -15.616 -18.711 1 98.43 126 VAL B CA 1
ATOM 3167 C C . VAL B 1 126 ? -8.568 -15.888 -19.79 1 98.43 126 VAL B C 1
ATOM 3169 O O . VAL B 1 126 ? -8.42 -17.023 -20.248 1 98.43 126 VAL B O 1
ATOM 3172 N N . ASP B 1 127 ? -7.868 -14.855 -20.168 1 98.58 127 ASP B N 1
ATOM 3173 C CA . ASP B 1 127 ? -6.838 -14.897 -21.201 1 98.58 127 ASP B CA 1
ATOM 3174 C C . ASP B 1 127 ? -5.462 -15.162 -20.593 1 98.58 127 ASP B C 1
ATOM 3176 O O . ASP B 1 127 ? -4.574 -15.694 -21.263 1 98.58 127 ASP B O 1
ATOM 3180 N N . VAL B 1 128 ? -5.264 -14.759 -19.368 1 98.68 128 VAL B N 1
ATOM 3181 C CA . VAL B 1 128 ? -3.966 -14.846 -18.707 1 98.68 128 VAL B CA 1
ATOM 3182 C C . VAL B 1 128 ? -4.156 -15.238 -17.244 1 98.68 128 VAL B C 1
ATOM 3184 O O . VAL B 1 128 ? -5.038 -14.71 -16.563 1 98.68 128 VAL B O 1
ATOM 3187 N N . VAL B 1 129 ? -3.363 -16.176 -16.807 1 98.83 129 VAL B N 1
ATOM 3188 C CA . VAL B 1 129 ? -3.32 -16.596 -15.41 1 98.83 129 VAL B CA 1
ATOM 3189 C C . VAL B 1 129 ? -1.927 -16.346 -14.837 1 98.83 129 VAL B C 1
ATOM 3191 O O . VAL B 1 129 ? -0.932 -16.844 -15.369 1 98.83 129 VAL B O 1
ATOM 3194 N N . ILE B 1 130 ? -1.858 -15.578 -13.768 1 98.59 130 ILE B N 1
ATOM 3195 C CA . ILE B 1 130 ? -0.593 -15.235 -13.128 1 98.59 130 ILE B CA 1
ATOM 3196 C C . ILE B 1 130 ? -0.63 -15.644 -11.658 1 98.59 130 ILE B C 1
ATOM 3198 O O . ILE B 1 130 ? -1.513 -15.218 -10.91 1 98.59 130 ILE B O 1
ATOM 3202 N N . THR B 1 131 ? 0.299 -16.426 -11.255 1 98.4 131 THR B N 1
ATOM 3203 C CA . THR B 1 131 ? 0.365 -16.806 -9.849 1 98.4 131 THR B CA 1
ATOM 3204 C C . THR B 1 131 ? 1.384 -15.949 -9.103 1 98.4 131 THR B C 1
ATOM 3206 O O . THR B 1 131 ? 2.494 -15.73 -9.592 1 98.4 131 THR B O 1
ATOM 3209 N N . CYS B 1 132 ? 0.985 -15.431 -7.955 1 96.89 132 CYS B N 1
ATOM 3210 C CA . CYS B 1 132 ? 1.803 -14.584 -7.093 1 96.89 132 CYS B CA 1
ATOM 3211 C C . CYS B 1 132 ? 1.695 -15.022 -5.637 1 96.89 132 CYS B C 1
ATOM 3213 O O . CYS B 1 132 ? 1.641 -14.184 -4.735 1 96.89 132 CYS B O 1
ATOM 3215 N N . THR B 1 133 ? 1.625 -16.256 -5.333 1 95.23 133 THR B N 1
ATOM 3216 C CA . THR B 1 133 ? 1.211 -16.688 -4.002 1 95.23 133 THR B CA 1
ATOM 3217 C C . THR B 1 133 ? 2.404 -17.214 -3.21 1 95.23 133 THR B C 1
ATOM 3219 O O . THR B 1 133 ? 2.365 -17.264 -1.979 1 95.23 133 THR B O 1
ATOM 3222 N N . GLY B 1 134 ? 3.411 -17.657 -3.933 1 90.76 134 GLY B N 1
ATOM 3223 C CA . GLY B 1 134 ? 4.504 -18.349 -3.268 1 90.76 134 GLY B CA 1
ATOM 3224 C C . GLY B 1 134 ? 4.105 -19.704 -2.715 1 90.76 134 GLY B C 1
ATOM 3225 O O . GLY B 1 134 ? 4.754 -20.225 -1.806 1 90.76 134 GLY B O 1
ATOM 3226 N N . ASN B 1 135 ? 3.074 -20.29 -3.225 1 94.3 135 ASN B N 1
ATOM 3227 C CA . ASN B 1 135 ? 2.532 -21.541 -2.706 1 94.3 135 ASN B CA 1
ATOM 3228 C C . ASN B 1 135 ? 2.712 -22.685 -3.7 1 94.3 135 ASN B C 1
ATOM 3230 O O . ASN B 1 135 ? 3.578 -22.623 -4.574 1 94.3 135 ASN B O 1
ATOM 3234 N N . LYS B 1 136 ? 2.011 -23.719 -3.449 1 94.27 136 LYS B N 1
ATOM 3235 C CA . LYS B 1 136 ? 2.139 -24.906 -4.289 1 94.27 136 LYS B CA 1
ATOM 3236 C C . LYS B 1 136 ? 0.799 -25.285 -4.912 1 94.27 136 LYS B C 1
ATOM 3238 O O . LYS B 1 136 ? -0.242 -25.204 -4.256 1 94.27 136 LYS B O 1
ATOM 3243 N N . ASN B 1 137 ? 0.898 -25.654 -6.185 1 96.29 137 ASN B N 1
ATOM 3244 C CA . ASN B 1 137 ? -0.252 -26.178 -6.914 1 96.29 137 ASN B CA 1
ATOM 3245 C C . ASN B 1 137 ? -1.434 -25.213 -6.865 1 96.29 137 ASN B C 1
ATOM 3247 O O . ASN B 1 137 ? -2.559 -25.617 -6.567 1 96.29 137 ASN B O 1
ATOM 3251 N N . VAL B 1 138 ? -1.129 -23.974 -7.019 1 97.52 138 VAL B N 1
ATOM 3252 C CA . VAL B 1 138 ? -2.155 -22.942 -7.126 1 97.52 138 VAL B CA 1
ATOM 3253 C C . VAL B 1 138 ? -2.949 -23.133 -8.416 1 97.52 138 VAL B C 1
ATOM 3255 O O . VAL B 1 138 ? -4.178 -23.024 -8.417 1 97.52 138 VAL B O 1
ATOM 3258 N N . VAL B 1 139 ? -2.246 -23.405 -9.475 1 98.08 139 VAL B N 1
ATOM 3259 C CA . VAL B 1 139 ? -2.84 -23.808 -10.746 1 98.08 139 VAL B CA 1
ATOM 3260 C C . VAL B 1 139 ? -2.608 -25.3 -10.975 1 98.08 139 VAL B C 1
ATOM 3262 O O . VAL B 1 139 ? -1.468 -25.738 -11.144 1 98.08 139 VAL B O 1
ATOM 3265 N N . THR B 1 140 ? -3.651 -26.036 -11.026 1 97.87 140 THR B N 1
ATOM 3266 C CA . THR B 1 140 ? -3.564 -27.489 -11.106 1 97.87 140 THR B CA 1
ATOM 3267 C C . THR B 1 140 ? -3.886 -27.974 -12.517 1 97.87 140 THR B C 1
ATOM 3269 O O . THR B 1 140 ? -4.304 -27.187 -13.369 1 97.87 140 THR B O 1
ATOM 3272 N N . ARG B 1 141 ? -3.752 -29.251 -12.689 1 97.6 141 ARG B N 1
ATOM 3273 C CA . ARG B 1 141 ? -4.077 -29.893 -13.958 1 97.6 141 ARG B CA 1
ATOM 3274 C C . ARG B 1 141 ? -5.539 -29.668 -14.327 1 97.6 141 ARG B C 1
ATOM 3276 O O . ARG B 1 141 ? -5.858 -29.408 -15.489 1 97.6 141 ARG B O 1
ATOM 3283 N N . GLU B 1 142 ? -6.373 -29.759 -13.329 1 97.7 142 GLU B N 1
ATOM 3284 C CA . GLU B 1 142 ? -7.799 -29.552 -13.562 1 97.7 142 GLU B CA 1
ATOM 3285 C C . GLU B 1 142 ? -8.07 -28.162 -14.131 1 97.7 142 GLU B C 1
ATOM 3287 O O . GLU B 1 142 ? -8.877 -28.009 -15.051 1 97.7 142 GLU B O 1
ATOM 3292 N N . HIS B 1 143 ? -7.423 -27.141 -13.566 1 98.45 143 HIS B N 1
ATOM 3293 C CA . HIS B 1 143 ? -7.566 -25.792 -14.104 1 98.45 143 HIS B CA 1
ATOM 3294 C C . HIS B 1 143 ? -7.088 -25.722 -15.55 1 98.45 143 HIS B C 1
ATOM 3296 O O . HIS B 1 143 ? -7.785 -25.184 -16.413 1 98.45 143 HIS B O 1
ATOM 3302 N N . LEU B 1 144 ? -5.948 -26.296 -15.783 1 98.26 144 LEU B N 1
ATOM 3303 C CA . LEU B 1 144 ? -5.312 -26.233 -17.095 1 98.26 144 LEU B CA 1
ATOM 3304 C C . LEU B 1 144 ? -6.176 -26.914 -18.151 1 98.26 144 LEU B C 1
ATOM 3306 O O . LEU B 1 144 ? -6.284 -26.427 -19.279 1 98.26 144 LEU B O 1
ATOM 3310 N N . ASP B 1 145 ? -6.801 -27.954 -17.794 1 98.12 145 ASP B N 1
ATOM 3311 C CA . ASP B 1 145 ? -7.693 -28.68 -18.693 1 98.12 145 ASP B CA 1
ATOM 3312 C C . ASP B 1 145 ? -8.882 -27.814 -19.104 1 98.12 145 ASP B C 1
ATOM 3314 O O . ASP B 1 145 ? -9.41 -27.959 -20.208 1 98.12 145 ASP B O 1
ATOM 3318 N N . ARG B 1 146 ? -9.215 -26.921 -18.295 1 98.24 146 ARG B N 1
ATOM 3319 C CA . ARG B 1 146 ? -10.459 -26.183 -18.487 1 98.24 146 ARG B CA 1
ATOM 3320 C C . ARG B 1 146 ? -10.194 -24.814 -19.106 1 98.24 146 ARG B C 1
ATOM 3322 O O . ARG B 1 146 ? -11.13 -24.105 -19.481 1 98.24 146 ARG B O 1
ATOM 3329 N N . MET B 1 147 ? -8.93 -24.445 -19.271 1 98.33 147 MET B N 1
ATOM 3330 C CA . MET B 1 147 ? -8.578 -23.134 -19.809 1 98.33 147 MET B CA 1
ATOM 3331 C C . MET B 1 147 ? -9.014 -23.008 -21.265 1 98.33 147 MET B C 1
ATOM 3333 O O . MET B 1 147 ? -9.116 -24.01 -21.976 1 98.33 147 MET B O 1
ATOM 3337 N N . LYS B 1 148 ? -9.329 -21.791 -21.679 1 97.07 148 LYS B N 1
ATOM 3338 C CA . LYS B 1 148 ? -9.636 -21.595 -23.093 1 97.07 148 LYS B CA 1
ATOM 3339 C C . LYS B 1 148 ? -8.376 -21.697 -23.948 1 97.07 148 LYS B C 1
ATOM 3341 O O . LYS B 1 148 ? -7.26 -21.623 -23.429 1 97.07 148 LYS B O 1
ATOM 3346 N N . ASN B 1 149 ? -8.581 -21.81 -25.236 1 97.98 149 ASN B N 1
ATOM 3347 C CA . ASN B 1 149 ? -7.476 -21.905 -26.185 1 97.98 149 ASN B CA 1
ATOM 3348 C C . ASN B 1 149 ? -6.611 -20.649 -26.166 1 97.98 149 ASN B C 1
ATOM 3350 O O . ASN B 1 149 ? -7.13 -19.531 -26.171 1 97.98 149 ASN B O 1
ATOM 3354 N N . SER B 1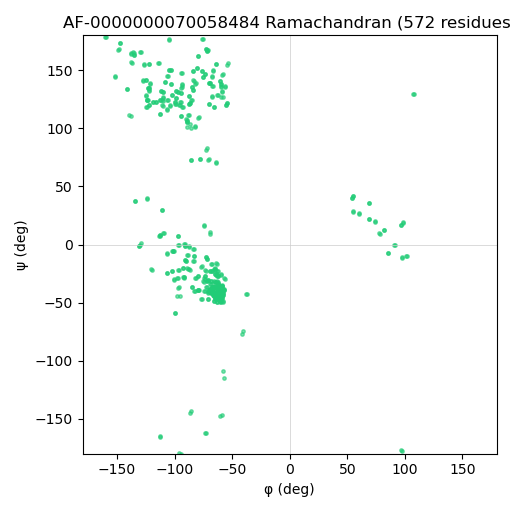 150 ? -5.283 -20.837 -26.022 1 97.07 150 SER B N 1
ATOM 3355 C CA . SER B 1 150 ? -4.257 -19.804 -26.111 1 97.07 150 SER B CA 1
ATOM 3356 C C . SER B 1 150 ? -4.13 -19.035 -24.801 1 97.07 150 SER B C 1
ATOM 3358 O O . SER B 1 150 ? -3.51 -17.97 -24.757 1 97.07 150 SER B O 1
ATOM 3360 N N . CYS B 1 151 ? -4.759 -19.582 -23.763 1 98.44 151 CYS B N 1
ATOM 3361 C CA . CYS B 1 151 ? -4.574 -18.953 -22.46 1 98.44 151 CYS B CA 1
ATOM 3362 C C . CYS B 1 151 ? -3.103 -18.941 -22.063 1 98.44 151 CYS B C 1
ATOM 3364 O O . CYS B 1 151 ? -2.4 -19.937 -22.24 1 98.44 151 CYS B O 1
ATOM 3366 N N . ILE B 1 152 ? -2.634 -17.831 -21.547 1 98.51 152 ILE B N 1
ATOM 3367 C CA . ILE B 1 152 ? -1.249 -17.672 -21.116 1 98.51 152 ILE B CA 1
ATOM 3368 C C . ILE B 1 152 ? -1.146 -17.916 -19.612 1 98.51 152 ILE B C 1
ATOM 3370 O O . ILE B 1 152 ? -1.942 -17.384 -18.834 1 98.51 152 ILE B O 1
ATOM 3374 N N . VAL B 1 153 ? -0.199 -18.724 -19.227 1 98.55 153 VAL B N 1
ATOM 3375 C CA . VAL B 1 153 ? -0.002 -19.05 -17.818 1 98.55 153 VAL B CA 1
ATOM 3376 C C . VAL B 1 153 ? 1.436 -18.734 -17.411 1 98.55 153 VAL B C 1
ATOM 3378 O O . VAL B 1 153 ? 2.383 -19.148 -18.083 1 98.55 153 VAL B O 1
ATOM 3381 N N . CYS B 1 154 ? 1.571 -17.958 -16.318 1 97.47 154 CYS B N 1
ATOM 3382 C CA . CYS B 1 154 ? 2.919 -17.663 -15.845 1 97.47 154 CYS B CA 1
ATOM 3383 C C . CYS B 1 154 ? 2.94 -17.493 -14.33 1 97.47 154 CYS B C 1
ATOM 3385 O O . CYS B 1 154 ? 1.888 -17.48 -13.688 1 97.47 154 CYS B O 1
ATOM 3387 N N . ASN B 1 155 ? 4.176 -17.482 -13.846 1 97.27 155 ASN B N 1
ATOM 3388 C CA . ASN B 1 155 ? 4.438 -17.44 -12.411 1 97.27 155 ASN B CA 1
ATOM 3389 C C . ASN B 1 155 ? 5.316 -16.249 -12.037 1 97.27 155 ASN B C 1
ATOM 3391 O O . ASN B 1 155 ? 6.379 -16.046 -12.626 1 97.27 155 ASN B O 1
ATOM 3395 N N . MET B 1 156 ? 4.779 -15.425 -11.096 1 95.15 156 MET B N 1
ATOM 3396 C CA . MET B 1 156 ? 5.537 -14.318 -10.522 1 95.15 156 MET B CA 1
ATOM 3397 C C . MET B 1 156 ? 5.836 -14.569 -9.048 1 95.15 156 MET B C 1
ATOM 3399 O O . MET B 1 156 ? 6.24 -13.655 -8.327 1 95.15 156 MET B O 1
ATOM 3403 N N . GLY B 1 157 ? 5.531 -15.773 -8.592 1 88.67 157 GLY B N 1
ATOM 3404 C CA . GLY B 1 157 ? 5.736 -16.102 -7.191 1 88.67 157 GLY B CA 1
ATOM 3405 C C . GLY B 1 157 ? 7.141 -16.591 -6.892 1 88.67 157 GLY B C 1
ATOM 3406 O O . GLY B 1 157 ? 8.117 -16.042 -7.407 1 88.67 157 GLY B O 1
ATOM 3407 N N . HIS B 1 158 ? 7.326 -17.529 -5.969 1 76.66 158 HIS B N 1
ATOM 3408 C CA . HIS B 1 158 ? 8.637 -17.885 -5.44 1 76.66 158 HIS B CA 1
ATOM 3409 C C . HIS B 1 158 ? 9.219 -19.089 -6.173 1 76.66 158 HIS B C 1
ATOM 3411 O O . HIS B 1 158 ? 10.406 -19.102 -6.51 1 76.66 158 HIS B O 1
ATOM 3417 N N . SER B 1 159 ? 8.416 -20.085 -6.391 1 81.99 159 SER B N 1
ATOM 3418 C CA . SER B 1 159 ? 8.997 -21.32 -6.905 1 81.99 159 SER B CA 1
ATOM 3419 C C . SER B 1 159 ? 8.161 -21.893 -8.044 1 81.99 159 SER B C 1
ATOM 3421 O O . SER B 1 159 ? 7.034 -21.452 -8.276 1 81.99 159 SER B O 1
ATOM 3423 N N . ASN B 1 160 ? 8.757 -22.811 -8.751 1 86.74 160 ASN B N 1
ATOM 3424 C CA . ASN B 1 160 ? 8.074 -23.45 -9.871 1 86.74 160 ASN B CA 1
ATOM 3425 C C . ASN B 1 160 ? 7.02 -24.444 -9.392 1 86.74 160 ASN B C 1
ATOM 3427 O O . ASN B 1 160 ? 6.447 -25.183 -10.194 1 86.74 160 ASN B O 1
ATOM 3431 N N . THR B 1 161 ? 6.687 -24.285 -8.109 1 92.47 161 THR B N 1
ATOM 3432 C CA . THR B 1 161 ? 5.709 -25.21 -7.545 1 92.47 161 THR B CA 1
ATOM 3433 C C . THR B 1 161 ? 4.295 -24.656 -7.691 1 92.47 161 THR B C 1
ATOM 3435 O O . THR B 1 161 ? 3.316 -25.38 -7.495 1 92.47 161 THR B O 1
ATOM 3438 N N . GLU B 1 162 ? 4.16 -23.427 -8.011 1 96.1 162 GLU B N 1
ATOM 3439 C CA . GLU B 1 162 ? 2.843 -22.797 -8.004 1 96.1 162 GLU B CA 1
ATOM 3440 C C . GLU B 1 162 ? 1.955 -23.361 -9.109 1 96.1 162 GLU B C 1
ATOM 3442 O O . GLU B 1 162 ? 0.733 -23.43 -8.957 1 96.1 162 GLU B O 1
ATOM 3447 N N . ILE B 1 163 ? 2.589 -23.764 -10.22 1 97.49 163 ILE B N 1
ATOM 3448 C CA . ILE B 1 163 ? 1.883 -24.377 -11.34 1 97.49 163 ILE B CA 1
ATOM 3449 C C . ILE B 1 163 ? 2.247 -25.857 -11.431 1 97.49 163 ILE B C 1
ATOM 3451 O O . ILE B 1 163 ? 3.425 -26.218 -11.372 1 97.49 163 ILE B O 1
ATOM 3455 N N . ASP B 1 164 ? 1.302 -26.726 -11.541 1 96.73 164 ASP B N 1
ATOM 3456 C CA . ASP B 1 164 ? 1.543 -28.164 -11.617 1 96.73 164 ASP B CA 1
ATOM 3457 C C . ASP B 1 164 ? 2.005 -28.57 -13.014 1 96.73 164 ASP B C 1
ATOM 3459 O O . ASP B 1 164 ? 1.306 -29.303 -13.716 1 96.73 164 ASP B O 1
ATOM 3463 N N . VAL B 1 165 ? 3.197 -28.239 -13.294 1 96.61 165 VAL B N 1
ATOM 3464 C CA . VAL B 1 165 ? 3.769 -28.514 -14.608 1 96.61 165 VAL B CA 1
ATOM 3465 C C . VAL B 1 165 ? 4.025 -30.011 -14.758 1 96.61 165 VAL B C 1
ATOM 3467 O O . VAL B 1 165 ? 3.923 -30.558 -15.859 1 96.61 165 VAL B O 1
ATOM 3470 N N . THR B 1 166 ? 4.32 -30.65 -13.677 1 95.96 166 THR B N 1
ATOM 3471 C CA . THR B 1 166 ? 4.628 -32.076 -13.697 1 95.96 166 THR B CA 1
ATOM 3472 C C . THR B 1 166 ? 3.46 -32.874 -14.267 1 95.96 166 THR B C 1
ATOM 3474 O O . THR B 1 166 ? 3.663 -33.834 -15.014 1 95.96 166 THR B O 1
ATOM 3477 N N . SER B 1 167 ? 2.3 -32.453 -13.987 1 96.62 167 SER B N 1
ATOM 3478 C CA . SER B 1 167 ? 1.112 -33.175 -14.432 1 96.62 167 SER B CA 1
ATOM 3479 C C . SER B 1 167 ? 0.896 -33.013 -15.933 1 96.62 167 SER B C 1
ATOM 3481 O O . SER B 1 167 ? 0.095 -33.733 -16.531 1 96.62 167 SER B O 1
ATOM 3483 N N . LEU B 1 168 ? 1.61 -32.129 -16.564 1 96.49 168 LEU B N 1
ATOM 3484 C CA . LEU B 1 168 ? 1.463 -31.872 -17.993 1 96.49 168 LEU B CA 1
ATOM 3485 C C . LEU B 1 168 ? 2.39 -32.77 -18.805 1 96.49 168 LEU B C 1
ATOM 3487 O O . LEU B 1 168 ? 2.265 -32.853 -20.029 1 96.49 168 LEU B O 1
ATOM 3491 N N . ARG B 1 169 ? 3.29 -33.334 -18.08 1 95.71 169 ARG B N 1
ATOM 3492 C CA . ARG B 1 169 ? 4.241 -34.2 -18.77 1 95.71 169 ARG B CA 1
ATOM 3493 C C . ARG B 1 169 ? 3.686 -35.613 -18.919 1 95.71 169 ARG B C 1
ATOM 3495 O O . ARG B 1 169 ? 4.137 -36.537 -18.24 1 95.71 169 ARG B O 1
ATOM 3502 N N . THR B 1 170 ? 2.74 -35.756 -19.79 1 96.26 170 THR B N 1
ATOM 3503 C CA . THR B 1 170 ? 2.074 -37.009 -20.127 1 96.26 170 THR B CA 1
ATOM 3504 C C . THR B 1 170 ? 2.126 -37.262 -21.631 1 96.26 170 THR B C 1
ATOM 3506 O O . THR B 1 170 ? 2.28 -36.326 -22.418 1 96.26 170 THR B O 1
ATOM 3509 N N . PRO B 1 171 ? 2.046 -38.506 -22.048 1 95.98 171 PRO B N 1
ATOM 3510 C CA . PRO B 1 171 ? 2.167 -38.83 -23.471 1 95.98 171 PRO B CA 1
ATOM 3511 C C . PRO B 1 171 ? 1.058 -38.206 -24.315 1 95.98 171 PRO B C 1
ATOM 3513 O O . PRO B 1 171 ? 1.232 -38.004 -25.519 1 95.98 171 PRO B O 1
ATOM 3516 N N . GLU B 1 172 ? -0.003 -37.897 -23.774 1 96.04 172 GLU B N 1
ATOM 3517 C CA . GLU B 1 172 ? -1.147 -37.4 -24.533 1 96.04 172 GLU B CA 1
ATOM 3518 C C . GLU B 1 172 ? -0.978 -35.925 -24.883 1 96.04 172 GLU B C 1
ATOM 3520 O O . GLU B 1 172 ? -1.626 -35.421 -25.803 1 96.04 172 GLU B O 1
ATOM 3525 N N . LEU B 1 173 ? -0.237 -35.212 -24.073 1 97.76 173 LEU B N 1
ATOM 3526 C CA . LEU B 1 173 ? -0.02 -33.795 -24.34 1 97.76 173 LEU B CA 1
ATOM 3527 C C . LEU B 1 173 ? 1.267 -33.581 -25.13 1 97.76 173 LEU B C 1
ATOM 3529 O O . LEU B 1 173 ? 2.275 -34.243 -24.873 1 97.76 173 LEU B O 1
ATOM 3533 N N . THR B 1 174 ? 1.236 -32.734 -26.098 1 98.06 174 THR B N 1
ATOM 3534 C CA . THR B 1 174 ? 2.402 -32.394 -26.907 1 98.06 174 THR B CA 1
ATOM 3535 C C . THR B 1 174 ? 2.984 -31.051 -26.478 1 98.06 174 THR B C 1
ATOM 3537 O O . THR B 1 174 ? 2.249 -30.077 -26.3 1 98.06 174 THR B O 1
ATOM 3540 N N . TRP B 1 175 ? 4.251 -31.037 -26.229 1 97.87 175 TRP B N 1
ATOM 3541 C CA . TRP B 1 175 ? 4.969 -29.803 -25.931 1 97.87 175 TRP B CA 1
ATOM 3542 C C . TRP B 1 175 ? 5.683 -29.275 -27.171 1 97.87 175 TRP B C 1
ATOM 3544 O O . TRP B 1 175 ? 6.398 -30.018 -27.847 1 97.87 175 TRP B O 1
ATOM 3554 N N . GLU B 1 176 ? 5.442 -28.029 -27.518 1 97.75 176 GLU B N 1
ATOM 3555 C CA . GLU B 1 176 ? 6.108 -27.347 -28.624 1 97.75 176 GLU B CA 1
ATOM 3556 C C . GLU B 1 176 ? 6.77 -26.054 -28.158 1 97.75 176 GLU B C 1
ATOM 3558 O O . GLU B 1 176 ? 6.093 -25.139 -27.685 1 97.75 176 GLU B O 1
ATOM 3563 N N . ARG B 1 177 ? 8.052 -26.003 -28.304 1 97.01 177 ARG B N 1
ATOM 3564 C CA . ARG B 1 177 ? 8.763 -24.766 -28 1 97.01 177 ARG B CA 1
ATOM 3565 C C . ARG B 1 177 ? 8.627 -23.762 -29.14 1 97.01 177 ARG B C 1
ATOM 3567 O O . ARG B 1 177 ? 9.166 -23.973 -30.228 1 97.01 177 ARG B O 1
ATOM 3574 N N . VAL B 1 178 ? 7.926 -22.777 -28.916 1 94.86 178 VAL B N 1
ATOM 3575 C CA . VAL B 1 178 ? 7.647 -21.784 -29.948 1 94.86 178 VAL B CA 1
ATOM 3576 C C . VAL B 1 178 ? 8.8 -20.787 -30.032 1 94.86 178 VAL B C 1
ATOM 3578 O O . VAL B 1 178 ? 9.17 -20.346 -31.123 1 94.86 178 VAL B O 1
ATOM 3581 N N . ARG B 1 179 ? 9.34 -20.387 -28.94 1 92.65 179 ARG B N 1
ATOM 3582 C CA . ARG B 1 179 ? 10.53 -19.558 -28.78 1 92.65 179 ARG B CA 1
ATOM 3583 C C . ARG B 1 179 ? 11.12 -19.71 -27.382 1 92.65 179 ARG B C 1
ATOM 3585 O O . ARG B 1 179 ? 10.584 -20.45 -26.554 1 92.65 179 ARG B O 1
ATOM 3592 N N . SER B 1 180 ? 12.184 -19.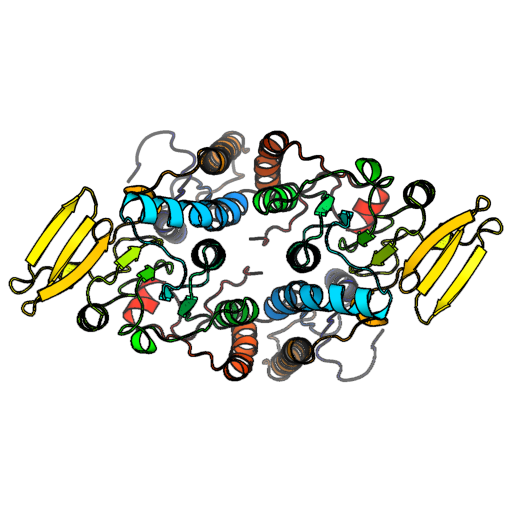019 -27.22 1 92.26 180 SER B N 1
ATOM 3593 C CA . SER B 1 180 ? 12.846 -19.149 -25.926 1 92.26 180 SER B CA 1
ATOM 3594 C C . SER B 1 180 ? 11.888 -18.837 -24.781 1 92.26 180 SER B C 1
ATOM 3596 O O . SER B 1 180 ? 11.227 -17.797 -24.784 1 92.26 180 SER B O 1
ATOM 3598 N N . GLN B 1 181 ? 11.662 -19.783 -23.888 1 94.75 181 GLN B N 1
ATOM 3599 C CA . GLN B 1 181 ? 10.917 -19.652 -22.64 1 94.75 181 GLN B CA 1
ATOM 3600 C C . GLN B 1 181 ? 9.412 -19.661 -22.895 1 94.75 181 GLN B C 1
ATOM 3602 O O . GLN B 1 181 ? 8.625 -19.325 -22.008 1 94.75 181 GLN B O 1
ATOM 3607 N N . VAL B 1 182 ? 9.024 -19.972 -24.111 1 97.25 182 VAL B N 1
ATOM 3608 C CA . VAL B 1 182 ? 7.604 -20.028 -24.445 1 97.25 182 VAL B CA 1
ATOM 3609 C C . VAL B 1 182 ? 7.254 -21.413 -24.983 1 97.25 182 VAL B C 1
ATOM 3611 O O . VAL B 1 182 ? 7.748 -21.819 -26.038 1 97.25 182 VAL B O 1
ATOM 3614 N N . ASP B 1 183 ? 6.362 -22.087 -24.33 1 98.01 183 ASP B N 1
ATOM 3615 C CA . ASP B 1 183 ? 5.941 -23.419 -24.752 1 98.01 183 ASP B CA 1
ATOM 3616 C C . ASP B 1 183 ? 4.433 -23.471 -24.986 1 98.01 183 ASP B C 1
ATOM 3618 O O . ASP B 1 183 ? 3.658 -22.929 -24.194 1 98.01 183 ASP B O 1
ATOM 3622 N N . HIS B 1 184 ? 4.058 -24.058 -26.058 1 98.26 184 HIS B N 1
ATOM 3623 C CA . HIS B 1 184 ? 2.681 -24.513 -26.215 1 98.26 184 HIS B CA 1
ATOM 3624 C C . HIS B 1 184 ? 2.497 -25.918 -25.652 1 98.26 184 HIS B C 1
ATOM 3626 O O . HIS B 1 184 ? 3.253 -26.831 -25.99 1 98.26 184 HIS B O 1
ATOM 3632 N N . VAL B 1 185 ? 1.65 -26.069 -24.736 1 98.59 185 VAL B N 1
ATOM 3633 C CA . VAL B 1 185 ? 1.166 -27.386 -24.335 1 98.59 185 VAL B CA 1
ATOM 3634 C C . VAL B 1 185 ? -0.151 -27.691 -25.046 1 98.59 185 VAL B C 1
ATOM 3636 O O . VAL B 1 185 ? -1.139 -26.975 -24.87 1 98.59 185 VAL B O 1
ATOM 3639 N N . ILE B 1 186 ? -0.165 -28.742 -25.803 1 98.64 186 ILE B N 1
ATOM 3640 C CA . ILE B 1 186 ? -1.241 -28.963 -26.763 1 98.64 186 ILE B CA 1
ATOM 3641 C C . ILE B 1 186 ? -2.013 -30.227 -26.391 1 98.64 186 ILE B C 1
ATOM 3643 O O . ILE B 1 186 ? -1.426 -31.303 -26.252 1 98.64 186 ILE B O 1
ATOM 3647 N N . TRP B 1 187 ? -3.304 -30.09 -26.189 1 98.12 187 TRP B N 1
ATOM 3648 C CA . TRP B 1 187 ? -4.211 -31.198 -25.908 1 98.12 187 TRP B CA 1
ATOM 3649 C C . TRP B 1 187 ? -4.589 -31.931 -27.191 1 98.12 187 TRP B C 1
ATOM 3651 O O . TRP B 1 187 ? -4.404 -31.405 -28.291 1 98.12 187 TRP B O 1
ATOM 3661 N N . PRO B 1 188 ? -5.079 -33.097 -27.035 1 97.6 188 PRO B N 1
ATOM 3662 C CA . PRO B 1 188 ? -5.41 -33.908 -28.209 1 97.6 188 PRO B CA 1
ATOM 3663 C C . PRO B 1 188 ? -6.443 -33.241 -29.114 1 97.6 188 PRO B C 1
ATOM 3665 O O . PRO B 1 188 ? -6.439 -33.46 -30.328 1 97.6 188 PRO B O 1
ATOM 3668 N N . ASP B 1 189 ? -7.233 -32.421 -28.605 1 97.47 189 ASP B N 1
ATOM 3669 C CA . ASP B 1 189 ? -8.277 -31.771 -29.392 1 97.47 189 ASP B CA 1
ATOM 3670 C C . ASP B 1 189 ? -7.755 -30.497 -30.052 1 97.47 189 ASP B C 1
ATOM 3672 O O . ASP B 1 189 ? -8.516 -29.763 -30.685 1 97.47 189 ASP B O 1
ATOM 3676 N N . GLY B 1 190 ? -6.508 -30.173 -29.791 1 97.42 190 GLY B N 1
ATOM 3677 C CA . GLY B 1 190 ? -5.881 -29.044 -30.46 1 97.42 190 GLY B CA 1
ATOM 3678 C C . GLY B 1 190 ? -5.807 -27.802 -29.593 1 97.42 190 GLY 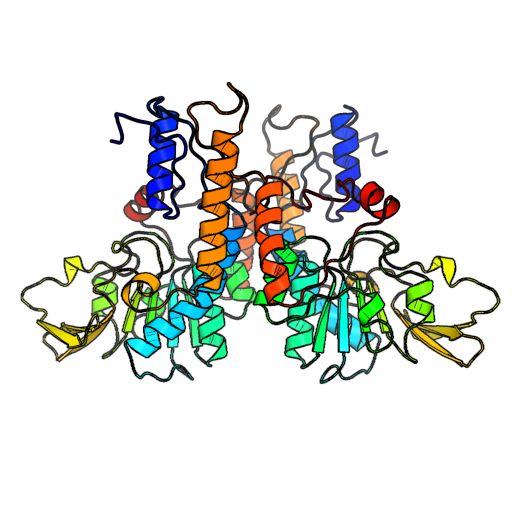B C 1
ATOM 3679 O O . GLY B 1 190 ? -5.147 -26.825 -29.954 1 97.42 190 GLY B O 1
ATOM 3680 N N . LYS B 1 191 ? -6.492 -27.882 -28.47 1 97.67 191 LYS B N 1
ATOM 3681 C CA . LYS B 1 191 ? -6.376 -26.764 -27.538 1 97.67 191 LYS B CA 1
ATOM 3682 C C . LYS B 1 191 ? -4.931 -26.571 -27.088 1 97.67 191 LYS B C 1
ATOM 3684 O O . LYS B 1 191 ? -4.23 -27.543 -26.798 1 97.67 191 LYS B O 1
ATOM 3689 N N . ARG B 1 192 ? -4.528 -25.304 -26.971 1 97.83 192 ARG B N 1
ATOM 3690 C CA . ARG B 1 192 ? -3.166 -25.014 -26.536 1 97.83 192 ARG B CA 1
ATOM 3691 C C . ARG B 1 192 ? -3.162 -24.047 -25.356 1 97.83 192 ARG B C 1
ATOM 3693 O O . ARG B 1 192 ? -3.961 -23.109 -25.313 1 97.83 192 ARG B O 1
ATOM 3700 N N . VAL B 1 193 ? -2.311 -24.279 -24.466 1 98.27 193 VAL B N 1
ATOM 3701 C CA . VAL B 1 193 ? -1.982 -23.35 -23.39 1 98.27 193 VAL B CA 1
ATOM 3702 C C . VAL B 1 193 ? -0.559 -22.829 -23.573 1 98.27 193 VAL B C 1
ATOM 3704 O O . VAL B 1 193 ? 0.351 -23.595 -23.9 1 98.27 193 VAL B O 1
ATOM 3707 N N . VAL B 1 194 ? -0.406 -21.558 -23.476 1 98.39 194 VAL B N 1
ATOM 3708 C CA . VAL B 1 194 ? 0.916 -20.95 -23.571 1 98.39 194 VAL B CA 1
ATOM 3709 C C . VAL B 1 194 ? 1.552 -20.874 -22.185 1 98.39 194 VAL B C 1
ATOM 3711 O O . VAL B 1 194 ? 1.15 -20.055 -21.355 1 98.39 194 VAL B O 1
ATOM 3714 N N . LEU B 1 195 ? 2.49 -21.713 -21.937 1 98.15 195 LEU B N 1
ATOM 3715 C CA . LEU B 1 195 ? 3.187 -21.763 -20.656 1 98.15 195 LEU B CA 1
ATOM 3716 C C . LEU B 1 195 ? 4.522 -21.029 -20.735 1 98.15 195 LEU B C 1
ATOM 3718 O O . LEU B 1 195 ? 5.376 -21.371 -21.556 1 98.15 195 LEU B O 1
ATOM 3722 N N . LEU B 1 196 ? 4.66 -20.046 -19.905 1 97.43 196 LEU B N 1
ATOM 3723 C CA . LEU B 1 196 ? 5.877 -19.243 -19.954 1 97.43 196 LEU B CA 1
ATOM 3724 C C . LEU B 1 196 ? 6.91 -19.761 -18.958 1 97.43 196 LEU B C 1
ATOM 3726 O O . LEU B 1 196 ? 6.572 -20.075 -17.814 1 97.43 196 LEU B O 1
ATOM 3730 N N . ALA B 1 197 ? 8.153 -19.962 -19.393 1 96.28 197 ALA B N 1
ATOM 3731 C CA . ALA B 1 197 ? 9.331 -20.323 -18.609 1 96.28 197 ALA B CA 1
ATOM 3732 C C . ALA B 1 197 ? 9.124 -21.653 -17.89 1 96.28 197 ALA B C 1
ATOM 3734 O O . ALA B 1 197 ? 9.588 -21.835 -16.762 1 96.28 197 ALA B O 1
ATOM 3735 N N . GLU B 1 198 ? 8.261 -22.484 -18.461 1 95.46 198 GLU B N 1
ATOM 3736 C CA . GLU B 1 198 ? 7.961 -23.796 -17.896 1 95.46 198 GLU B CA 1
ATOM 3737 C C . GLU B 1 198 ? 7.499 -23.68 -16.446 1 95.46 198 GLU B C 1
ATOM 3739 O O . GLU B 1 198 ? 7.856 -24.51 -15.607 1 95.46 198 GLU B O 1
ATOM 3744 N N . GLY B 1 199 ? 6.887 -22.544 -16.109 1 95.05 199 GLY B N 1
ATOM 3745 C CA . GLY B 1 199 ? 6.308 -22.358 -14.788 1 95.05 199 GLY B CA 1
ATOM 3746 C C . GLY B 1 199 ? 7.278 -21.75 -13.793 1 95.05 199 GLY B C 1
ATOM 3747 O O . GLY B 1 199 ? 6.914 -21.491 -12.644 1 95.05 199 GLY B O 1
ATOM 3748 N N . ARG B 1 200 ? 8.505 -21.478 -14.227 1 94.01 200 ARG B N 1
ATOM 3749 C CA . ARG B 1 200 ? 9.458 -20.784 -13.368 1 94.01 200 ARG B CA 1
ATOM 3750 C C . ARG B 1 200 ? 9.14 -19.295 -13.287 1 94.01 200 ARG B C 1
ATOM 3752 O O . ARG B 1 200 ? 8.223 -18.814 -13.956 1 94.01 200 ARG B O 1
ATOM 3759 N N . LEU B 1 201 ? 9.874 -18.6 -12.501 1 92.64 201 LEU B N 1
ATOM 3760 C CA . LEU B 1 201 ? 9.603 -17.188 -12.255 1 92.64 201 LEU B CA 1
ATOM 3761 C C . LEU B 1 201 ? 9.814 -16.365 -13.522 1 92.64 201 LEU B C 1
ATOM 3763 O O . LEU B 1 201 ? 10.931 -16.286 -14.037 1 92.64 201 LEU B O 1
ATOM 3767 N N . LEU B 1 202 ? 8.793 -15.744 -13.985 1 93.27 202 LEU B N 1
ATOM 3768 C CA . LEU B 1 202 ? 8.821 -14.976 -15.224 1 93.27 202 LEU B CA 1
ATOM 3769 C C . LEU B 1 202 ? 9.82 -13.827 -15.129 1 93.27 202 LEU B C 1
ATOM 3771 O O . LEU B 1 202 ? 10.546 -13.549 -16.087 1 93.27 202 LEU B O 1
ATOM 3775 N N . ASN B 1 203 ? 9.813 -13.132 -13.951 1 87.5 203 ASN B N 1
ATOM 3776 C CA . ASN B 1 203 ? 10.624 -11.925 -13.83 1 87.5 203 ASN B CA 1
ATOM 3777 C C . ASN B 1 203 ? 12.115 -12.25 -13.829 1 87.5 203 ASN B C 1
ATOM 3779 O O . ASN B 1 203 ? 12.937 -11.412 -14.204 1 87.5 203 ASN B O 1
ATOM 3783 N N . LEU B 1 204 ? 12.485 -13.458 -13.481 1 84.55 204 LEU B N 1
ATOM 3784 C CA . LEU B 1 204 ? 13.891 -13.845 -13.49 1 84.55 204 LEU B CA 1
ATOM 3785 C C . LEU B 1 204 ? 14.273 -14.478 -14.824 1 84.55 204 LEU B C 1
ATOM 3787 O O . LEU B 1 204 ? 15.419 -14.365 -15.264 1 84.55 204 LEU B O 1
ATOM 3791 N N . SER B 1 205 ? 13.253 -15.072 -15.444 1 87.73 205 SER B N 1
ATOM 3792 C CA . SER B 1 205 ? 13.555 -15.876 -16.624 1 87.73 205 SER B CA 1
ATOM 3793 C C . SER B 1 205 ? 13.32 -15.086 -17.907 1 87.73 205 SER B C 1
ATOM 3795 O O . SER B 1 205 ? 13.952 -15.353 -18.931 1 87.73 205 SER B O 1
ATOM 3797 N N . CYS B 1 206 ? 12.391 -14.154 -17.809 1 89.66 206 CYS B N 1
ATOM 3798 C CA . CYS B 1 206 ? 11.919 -13.59 -19.068 1 89.66 206 CYS B CA 1
ATOM 3799 C C . CYS B 1 206 ? 11.949 -12.067 -19.029 1 89.66 206 CYS B C 1
ATOM 3801 O O . CYS B 1 206 ? 11.436 -11.408 -19.936 1 89.66 206 CYS B O 1
ATOM 3803 N N . SER B 1 207 ? 12.366 -11.561 -17.942 1 85.78 207 SER B N 1
ATOM 3804 C CA . SER B 1 207 ? 12.368 -10.107 -17.823 1 85.78 207 SER B CA 1
ATOM 3805 C C . SER B 1 207 ? 13.727 -9.592 -17.362 1 85.78 207 SER B C 1
ATOM 3807 O O . SER B 1 207 ? 14.617 -10.38 -17.034 1 85.78 207 SER B O 1
ATOM 3809 N N . THR B 1 208 ? 13.84 -8.342 -17.53 1 79.47 208 THR B N 1
ATOM 3810 C CA . THR B 1 208 ? 14.943 -7.662 -16.86 1 79.47 208 THR B CA 1
ATOM 3811 C C . THR B 1 208 ? 14.498 -7.111 -15.509 1 79.47 208 THR B C 1
ATOM 3813 O O . THR B 1 208 ? 13.345 -6.707 -15.347 1 79.47 208 THR B O 1
ATOM 3816 N N . VAL B 1 209 ? 15.275 -7.301 -14.573 1 78.52 209 VAL B N 1
ATOM 3817 C CA . VAL B 1 209 ? 15.069 -6.608 -13.306 1 78.52 209 VAL B CA 1
ATOM 3818 C C . VAL B 1 209 ? 15.728 -5.231 -13.357 1 78.52 209 VAL B C 1
ATOM 3820 O O . VAL B 1 209 ? 16.919 -5.117 -13.656 1 78.52 209 VAL B O 1
ATOM 3823 N N . PRO B 1 210 ? 14.916 -4.218 -13.087 1 83.86 210 PRO B N 1
ATOM 3824 C CA . PRO B 1 210 ? 15.496 -2.875 -13.165 1 83.86 210 PRO B CA 1
ATOM 3825 C C . PRO B 1 210 ? 16.722 -2.709 -12.27 1 83.86 210 PRO B C 1
ATOM 3827 O O . PRO B 1 210 ? 16.709 -3.138 -11.113 1 83.86 210 PRO B O 1
ATOM 3830 N N . THR B 1 211 ? 17.719 -2.09 -12.801 1 85.2 211 THR B N 1
ATOM 3831 C CA . THR B 1 211 ? 18.99 -1.928 -12.105 1 85.2 211 THR B CA 1
ATOM 3832 C C . THR B 1 211 ? 18.811 -1.1 -10.836 1 85.2 211 THR B C 1
ATOM 3834 O O . THR B 1 211 ? 19.514 -1.312 -9.846 1 85.2 211 THR B O 1
ATOM 3837 N N . PHE B 1 212 ? 17.949 -0.253 -10.871 1 90.02 212 PHE B N 1
ATOM 3838 C CA . PHE B 1 212 ? 17.7 0.591 -9.708 1 90.02 212 PHE B CA 1
ATOM 3839 C C . PHE B 1 212 ? 17.288 -0.251 -8.506 1 90.02 212 PHE B C 1
ATOM 3841 O O . PHE B 1 212 ? 17.8 -0.057 -7.402 1 90.02 212 PHE B O 1
ATOM 3848 N N . VAL B 1 213 ? 16.33 -1.142 -8.694 1 86.03 213 VAL B N 1
ATOM 3849 C CA . VAL B 1 213 ? 15.858 -1.984 -7.6 1 86.03 213 VAL B CA 1
ATOM 3850 C C . VAL B 1 213 ? 16.971 -2.931 -7.158 1 86.03 213 VAL B C 1
ATOM 3852 O O . VAL B 1 213 ? 17.127 -3.202 -5.965 1 86.03 213 VAL B O 1
ATOM 3855 N N . LEU B 1 214 ? 17.744 -3.383 -8.103 1 85.05 214 LEU B N 1
ATOM 3856 C CA . LEU B 1 214 ? 18.898 -4.211 -7.771 1 85.05 214 LEU B CA 1
ATOM 3857 C C . LEU B 1 214 ? 19.897 -3.435 -6.919 1 85.05 214 LEU B C 1
ATOM 3859 O O . LEU B 1 214 ? 20.533 -4.003 -6.028 1 85.05 214 LEU B O 1
ATOM 3863 N N . SER B 1 215 ? 20.021 -2.18 -7.283 1 90.1 215 SER B N 1
ATOM 3864 C CA . SER B 1 215 ? 20.9 -1.327 -6.49 1 90.1 215 SER B CA 1
ATOM 3865 C C . SER B 1 215 ? 20.432 -1.244 -5.041 1 90.1 215 SER B C 1
ATOM 3867 O O . SER B 1 215 ? 21.245 -1.302 -4.117 1 90.1 215 SER B O 1
ATOM 3869 N N . ILE B 1 216 ? 19.142 -1.148 -4.841 1 90.74 216 ILE B N 1
ATOM 3870 C CA . ILE B 1 216 ? 18.588 -1.084 -3.493 1 90.74 216 ILE B CA 1
ATOM 3871 C C . ILE B 1 216 ? 18.877 -2.389 -2.755 1 90.74 216 ILE B C 1
ATOM 3873 O O . ILE B 1 216 ? 19.354 -2.374 -1.617 1 90.74 216 ILE B O 1
ATOM 3877 N N . THR B 1 217 ? 18.643 -3.481 -3.406 1 86.59 217 THR B N 1
ATOM 3878 C CA . THR B 1 217 ? 18.847 -4.793 -2.802 1 86.59 217 THR B CA 1
ATOM 3879 C C . THR B 1 217 ? 20.326 -5.029 -2.509 1 86.59 217 THR B C 1
ATOM 3881 O O . THR B 1 217 ? 20.684 -5.48 -1.419 1 86.59 217 THR B O 1
ATOM 3884 N N . ALA B 1 218 ? 21.139 -4.679 -3.424 1 87.64 218 ALA B N 1
ATOM 3885 C CA . ALA B 1 218 ? 22.579 -4.858 -3.2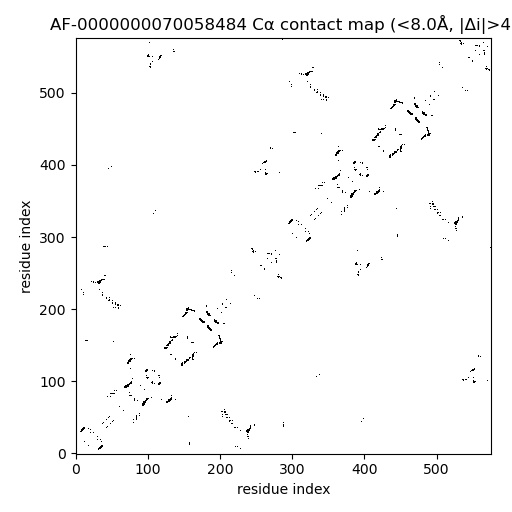5 1 87.64 218 ALA B CA 1
ATOM 3886 C C . ALA B 1 218 ? 23.107 -3.981 -2.118 1 87.64 218 ALA B C 1
ATOM 3888 O O . ALA B 1 218 ? 23.956 -4.412 -1.335 1 87.64 218 ALA B O 1
ATOM 3889 N N . THR B 1 219 ? 22.653 -2.776 -2.071 1 91.9 219 THR B N 1
ATOM 3890 C CA . THR B 1 219 ? 23.044 -1.864 -1.002 1 91.9 219 THR B CA 1
ATOM 3891 C C . THR B 1 219 ? 22.627 -2.415 0.358 1 91.9 219 THR B C 1
ATOM 3893 O O . THR B 1 219 ? 23.402 -2.371 1.316 1 91.9 219 THR B O 1
ATOM 3896 N N . THR B 1 220 ? 21.432 -2.964 0.374 1 89.5 220 THR B N 1
ATOM 3897 C CA . THR B 1 220 ? 20.921 -3.537 1.614 1 89.5 220 THR B CA 1
ATOM 3898 C C . THR B 1 220 ? 21.778 -4.719 2.058 1 89.5 220 THR B C 1
ATOM 3900 O O . THR B 1 220 ? 22.137 -4.826 3.232 1 89.5 220 THR B O 1
ATOM 3903 N N . GLN B 1 221 ? 22.143 -5.556 1.162 1 86.72 221 GLN B N 1
ATOM 3904 C CA . GLN B 1 221 ? 22.991 -6.707 1.454 1 86.72 221 GLN B CA 1
ATOM 3905 C C . GLN B 1 221 ? 24.369 -6.267 1.94 1 86.72 221 GLN B C 1
ATOM 3907 O O . GLN B 1 221 ? 24.887 -6.802 2.922 1 86.72 221 GLN B O 1
ATOM 3912 N N . ALA B 1 222 ? 24.91 -5.309 1.23 1 89.49 222 ALA B N 1
ATOM 3913 C CA . ALA B 1 222 ? 26.231 -4.801 1.591 1 89.49 222 ALA B CA 1
ATOM 3914 C C . ALA B 1 222 ? 26.227 -4.213 2.999 1 89.49 222 ALA B C 1
ATOM 3916 O O . ALA B 1 222 ? 27.126 -4.491 3.797 1 89.49 222 ALA B O 1
ATOM 3917 N N . LEU B 1 223 ? 25.233 -3.467 3.325 1 89.55 223 LEU B N 1
ATOM 3918 C CA . LEU B 1 223 ? 25.157 -2.824 4.633 1 89.55 223 LEU B CA 1
ATOM 3919 C C . LEU B 1 223 ? 24.942 -3.857 5.734 1 89.55 223 LEU B C 1
ATOM 3921 O O . LEU B 1 223 ? 25.446 -3.697 6.848 1 89.55 223 LEU B O 1
ATOM 3925 N N . ALA B 1 224 ? 24.11 -4.861 5.396 1 87.45 224 ALA B N 1
ATOM 3926 C CA . ALA B 1 224 ? 23.918 -5.943 6.357 1 87.45 224 ALA B CA 1
ATOM 3927 C C . ALA B 1 224 ? 25.246 -6.609 6.706 1 87.45 224 ALA B C 1
ATOM 3929 O O . ALA B 1 224 ? 25.529 -6.868 7.878 1 87.45 224 ALA B O 1
ATOM 3930 N N . LEU B 1 225 ? 26.073 -6.814 5.731 1 86.76 225 LEU B N 1
ATOM 3931 C CA . LEU B 1 225 ? 27.376 -7.436 5.939 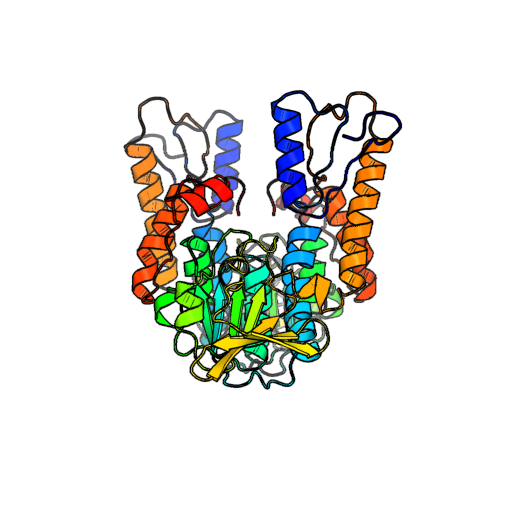1 86.76 225 LEU B CA 1
ATOM 3932 C C . LEU B 1 225 ? 28.299 -6.514 6.728 1 86.76 225 LEU B C 1
ATOM 3934 O O . LEU B 1 225 ? 29.024 -6.966 7.617 1 86.76 225 LEU B O 1
ATOM 3938 N N . ILE B 1 226 ? 28.275 -5.247 6.399 1 87.7 226 ILE B N 1
ATOM 3939 C CA . ILE B 1 226 ? 29.085 -4.254 7.096 1 87.7 226 ILE B CA 1
ATOM 3940 C C . ILE B 1 226 ? 28.672 -4.189 8.565 1 87.7 226 ILE B C 1
ATOM 3942 O O . ILE B 1 226 ? 29.525 -4.123 9.454 1 87.7 226 ILE B O 1
ATOM 3946 N N . GLU B 1 227 ? 27.34 -4.209 8.781 1 87.07 227 GLU B N 1
ATOM 3947 C CA . GLU B 1 227 ? 26.827 -4.184 10.147 1 87.07 227 GLU B CA 1
ATOM 3948 C C . GLU B 1 227 ? 27.321 -5.387 10.944 1 87.07 227 GLU B C 1
ATOM 3950 O O . GLU B 1 227 ? 27.782 -5.24 12.079 1 87.07 227 GLU B O 1
ATOM 3955 N N . LEU B 1 228 ? 27.266 -6.556 10.376 1 85.37 228 LEU B N 1
ATOM 3956 C CA . LEU B 1 228 ? 27.696 -7.772 11.056 1 85.37 228 LEU B CA 1
ATOM 3957 C C . LEU B 1 228 ? 29.202 -7.756 11.299 1 85.37 228 LEU B C 1
ATOM 3959 O O . LEU B 1 228 ? 29.669 -8.19 12.354 1 85.37 228 LEU B O 1
ATOM 3963 N N . TYR B 1 229 ? 29.854 -7.206 10.322 1 84.95 229 TYR B N 1
ATOM 3964 C CA . TYR B 1 229 ? 31.31 -7.173 10.41 1 84.95 229 TYR B CA 1
ATOM 3965 C C . TYR B 1 229 ? 31.77 -6.194 11.483 1 84.95 229 TYR B C 1
ATOM 3967 O O . TYR B 1 229 ? 32.711 -6.476 12.227 1 84.95 229 TYR B O 1
ATOM 3975 N N . ASN B 1 230 ? 31.116 -5.042 11.603 1 87 230 ASN B N 1
ATOM 3976 C CA . ASN B 1 230 ? 31.544 -3.962 12.485 1 87 230 ASN B CA 1
ATOM 3977 C C . ASN B 1 230 ? 30.953 -4.112 13.884 1 87 230 ASN B C 1
ATOM 3979 O O . ASN B 1 230 ? 31.332 -3.386 14.804 1 87 230 ASN B O 1
ATOM 3983 N N . ALA B 1 231 ? 30.043 -5.052 13.989 1 84.05 231 ALA B N 1
ATOM 3984 C CA . ALA B 1 231 ? 29.364 -5.174 15.276 1 84.05 231 ALA B CA 1
ATOM 3985 C C . ALA B 1 231 ? 30.327 -5.646 16.362 1 84.05 231 ALA B C 1
ATOM 3987 O O . ALA B 1 231 ? 31.189 -6.492 16.112 1 84.05 231 ALA B O 1
ATOM 3988 N N . PRO B 1 232 ? 30.206 -4.992 17.505 1 86.74 232 PRO B N 1
ATOM 3989 C CA . PRO B 1 232 ? 31.022 -5.487 18.616 1 86.74 232 PRO B CA 1
ATOM 3990 C C . PRO B 1 232 ? 30.808 -6.975 18.887 1 86.74 232 PRO B C 1
ATOM 3992 O O . PRO B 1 232 ? 29.733 -7.509 18.605 1 86.74 232 PRO B O 1
ATOM 3995 N N . GLU B 1 233 ? 31.839 -7.552 19.467 1 80.35 233 GLU B N 1
ATOM 3996 C CA . GLU B 1 233 ? 31.75 -8.968 19.81 1 80.35 233 GLU B CA 1
ATOM 3997 C C . GLU B 1 233 ? 30.576 -9.237 20.747 1 80.35 233 GLU B C 1
ATOM 3999 O O . GLU B 1 233 ? 30.359 -8.494 21.706 1 80.35 233 GLU B O 1
ATOM 4004 N N . GLY B 1 234 ? 29.724 -10.173 20.398 1 82.42 234 GLY B N 1
ATOM 4005 C CA . GLY B 1 234 ? 28.645 -10.583 21.282 1 82.42 234 GLY B CA 1
ATOM 4006 C C . GLY B 1 234 ? 27.323 -9.912 20.96 1 82.42 234 GLY B C 1
ATOM 4007 O O . GLY B 1 234 ? 26.278 -10.302 21.485 1 82.42 234 GLY B O 1
ATOM 4008 N N . ARG B 1 235 ? 27.407 -8.904 20.116 1 85.84 235 ARG B N 1
ATOM 4009 C CA . ARG B 1 235 ? 26.163 -8.216 19.786 1 85.84 235 ARG B CA 1
ATOM 4010 C C . ARG B 1 235 ? 25.192 -9.152 19.076 1 85.84 235 ARG B C 1
ATOM 4012 O O . ARG B 1 235 ? 23.992 -9.141 19.358 1 85.84 235 ARG B O 1
ATOM 4019 N N . TYR B 1 236 ? 25.762 -9.853 18.118 1 85.75 236 TYR B N 1
ATOM 4020 C CA . TYR B 1 236 ? 24.95 -10.805 17.368 1 85.75 236 TYR B CA 1
ATOM 4021 C C . TYR B 1 236 ? 25.352 -12.239 17.693 1 85.75 236 TYR B C 1
ATOM 4023 O O . TYR B 1 236 ? 26.525 -12.602 17.581 1 85.75 236 TYR B O 1
ATOM 4031 N N . LYS B 1 237 ? 24.312 -12.936 18.114 1 86.4 237 LYS B N 1
ATOM 4032 C CA . LYS B 1 237 ? 24.509 -14.357 18.388 1 86.4 237 LYS B CA 1
ATOM 4033 C C . LYS B 1 237 ? 24.107 -15.209 17.188 1 86.4 237 LYS B C 1
ATOM 4035 O O . LYS B 1 237 ? 23.773 -14.678 16.126 1 86.4 237 LYS B O 1
ATOM 4040 N N . GLN B 1 238 ? 24.254 -16.549 17.402 1 83.85 238 GLN B N 1
ATOM 4041 C CA . GLN B 1 238 ? 23.911 -17.47 16.323 1 83.85 238 GLN B CA 1
ATOM 4042 C C . GLN B 1 238 ? 22.402 -17.525 16.106 1 83.85 238 GLN B C 1
ATOM 4044 O O . GLN B 1 238 ? 21.749 -18.498 16.489 1 83.85 238 GLN B O 1
ATOM 4049 N N . ASP B 1 239 ? 21.926 -16.393 15.507 1 87.01 239 ASP B N 1
ATOM 4050 C CA . ASP B 1 239 ? 20.5 -16.245 15.235 1 87.01 239 ASP B CA 1
ATOM 4051 C C . ASP B 1 239 ? 20.265 -15.43 13.965 1 87.01 239 ASP B C 1
ATOM 4053 O O . ASP B 1 239 ? 21.218 -15.009 13.306 1 87.01 239 ASP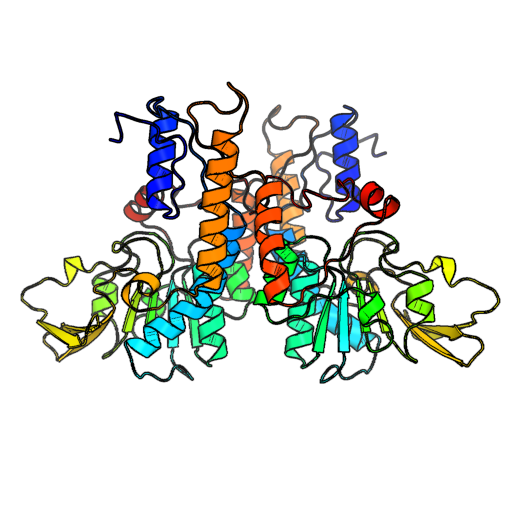 B O 1
ATOM 4057 N N . VAL B 1 240 ? 19.042 -15.382 13.609 1 84.45 240 VAL B N 1
ATOM 4058 C CA . VAL B 1 240 ? 18.648 -14.613 12.433 1 84.45 240 VAL B CA 1
ATOM 4059 C C . VAL B 1 240 ? 18.082 -13.262 12.864 1 84.45 240 VAL B C 1
ATOM 4061 O O . VAL B 1 240 ? 17.184 -13.199 13.707 1 84.45 240 VAL B O 1
ATOM 4064 N N . TYR B 1 241 ? 18.718 -12.23 12.337 1 83.34 241 TYR B N 1
ATOM 4065 C CA . TYR B 1 241 ? 18.326 -10.877 12.713 1 83.34 241 TYR B CA 1
ATOM 4066 C C . TYR B 1 241 ? 17.738 -10.129 11.523 1 83.34 241 TYR B C 1
ATOM 4068 O O . TYR B 1 241 ? 17.982 -10.493 10.37 1 83.34 241 TYR B O 1
ATOM 4076 N N . LEU B 1 242 ? 16.95 -9.146 11.867 1 83.15 242 LEU B N 1
ATOM 4077 C CA . LEU B 1 242 ? 16.48 -8.216 10.846 1 83.15 242 LEU B CA 1
ATOM 4078 C C . LEU B 1 242 ? 17.384 -6.99 10.769 1 83.15 242 LEU B C 1
ATOM 4080 O O . LEU B 1 242 ? 17.977 -6.587 11.772 1 83.15 242 LEU B O 1
ATOM 4084 N N . LEU B 1 243 ? 17.451 -6.525 9.557 1 84.35 243 LEU B N 1
ATOM 4085 C CA . LEU B 1 243 ? 18.178 -5.272 9.389 1 84.35 243 LEU B CA 1
ATOM 4086 C C . LEU B 1 243 ? 17.554 -4.164 10.231 1 84.35 243 LEU B C 1
ATOM 4088 O O . LEU B 1 243 ? 16.333 -3.989 10.228 1 84.35 243 LEU B O 1
ATOM 4092 N N . PRO B 1 244 ? 18.382 -3.446 10.975 1 85.28 244 PRO B N 1
ATOM 4093 C CA . PRO B 1 244 ? 17.841 -2.32 11.74 1 85.28 244 PRO B CA 1
ATOM 4094 C C . PRO B 1 244 ? 17.144 -1.288 10.856 1 85.28 244 PRO B C 1
ATOM 4096 O O . PRO B 1 244 ? 17.599 -1.014 9.743 1 85.28 244 PRO B O 1
ATOM 4099 N N . LYS B 1 245 ? 16.141 -0.69 11.364 1 88.55 245 LYS B N 1
ATOM 4100 C CA . LYS B 1 245 ? 15.315 0.239 10.597 1 88.55 245 LYS B CA 1
ATOM 4101 C C . LYS B 1 245 ? 16.136 1.431 10.112 1 88.55 245 LYS B C 1
ATOM 4103 O O . LYS B 1 245 ? 15.916 1.935 9.008 1 88.55 245 LYS B O 1
ATOM 4108 N N . LYS B 1 246 ? 17.01 1.836 10.972 1 90.49 246 LYS B N 1
ATOM 4109 C CA . LYS B 1 246 ? 17.847 2.97 10.589 1 90.49 246 LYS B CA 1
ATOM 4110 C C . LYS B 1 246 ? 18.643 2.663 9.323 1 90.49 246 LYS B C 1
ATOM 4112 O O . LYS B 1 246 ? 18.871 3.549 8.497 1 90.49 246 LYS B O 1
ATOM 4117 N N . MET B 1 247 ? 19.053 1.457 9.16 1 89.45 247 MET B N 1
ATOM 4118 C CA . MET B 1 247 ? 19.809 1.061 7.976 1 89.45 247 MET B CA 1
ATOM 4119 C C . MET B 1 247 ? 18.907 1.002 6.748 1 89.45 247 MET B C 1
ATOM 4121 O O . MET B 1 247 ? 19.316 1.389 5.652 1 89.45 247 MET B O 1
ATOM 4125 N N . ASP B 1 248 ? 17.691 0.57 6.939 1 91.4 248 ASP B N 1
ATOM 4126 C CA . ASP B 1 248 ? 16.714 0.62 5.855 1 91.4 248 ASP B CA 1
ATOM 4127 C C . ASP B 1 248 ? 16.519 2.049 5.356 1 91.4 248 ASP B C 1
ATOM 4129 O O . ASP B 1 248 ? 16.49 2.292 4.148 1 91.4 248 ASP B O 1
ATOM 4133 N N . GLU B 1 249 ? 16.386 2.889 6.302 1 94.95 249 GLU B N 1
ATOM 4134 C CA . GLU B 1 249 ? 16.194 4.298 5.973 1 94.95 249 GLU B CA 1
ATOM 4135 C C . GLU B 1 249 ? 17.415 4.87 5.258 1 94.95 249 GLU B C 1
ATOM 4137 O O . GLU B 1 249 ? 17.28 5.674 4.334 1 94.95 249 GLU B O 1
ATOM 4142 N N . TYR B 1 250 ? 18.585 4.411 5.686 1 94.56 250 TYR B N 1
ATOM 4143 C CA . TYR B 1 250 ? 19.822 4.856 5.055 1 94.56 250 TYR B CA 1
ATOM 4144 C C . TYR B 1 250 ? 19.905 4.369 3.614 1 94.56 250 TYR B C 1
ATOM 4146 O O . TYR B 1 250 ? 20.252 5.135 2.712 1 94.56 250 TYR B O 1
ATOM 4154 N N . VAL B 1 251 ? 19.535 3.156 3.382 1 93.76 251 VAL B N 1
ATOM 4155 C CA . VAL B 1 251 ? 19.524 2.604 2.031 1 93.76 251 VAL B CA 1
ATOM 4156 C C . VAL B 1 251 ? 18.617 3.445 1.136 1 93.76 251 VAL B C 1
ATOM 4158 O O . VAL B 1 251 ? 19.009 3.833 0.033 1 93.76 251 VAL B O 1
ATOM 4161 N N . ALA B 1 252 ? 17.405 3.722 1.622 1 95.77 252 ALA B N 1
ATOM 4162 C CA . ALA B 1 252 ? 16.457 4.531 0.86 1 95.77 252 ALA B CA 1
ATOM 4163 C C . ALA B 1 252 ? 17.021 5.923 0.585 1 95.77 252 ALA B C 1
ATOM 4165 O O . ALA B 1 252 ? 16.918 6.431 -0.534 1 95.77 252 ALA B O 1
ATOM 4166 N N . SER B 1 253 ? 17.639 6.495 1.6 1 96.6 253 SER B N 1
ATOM 4167 C CA . SER B 1 253 ? 18.162 7.851 1.47 1 96.6 253 SER B CA 1
ATOM 4168 C C . SER B 1 253 ? 19.241 7.927 0.395 1 96.6 253 SER B C 1
ATOM 4170 O O . SER B 1 253 ? 19.358 8.935 -0.305 1 96.6 253 SER B O 1
ATOM 4172 N N . LEU B 1 254 ? 20.02 6.878 0.22 1 95.89 254 LEU B N 1
ATOM 4173 C CA . LEU B 1 254 ? 21.116 6.844 -0.742 1 95.89 254 LEU B CA 1
ATOM 4174 C C . LEU B 1 254 ? 20.585 6.869 -2.171 1 95.89 254 LEU B C 1
ATOM 4176 O O . LEU B 1 254 ? 21.314 7.216 -3.103 1 95.89 254 LEU B O 1
ATOM 4180 N N . HIS B 1 255 ? 19.341 6.58 -2.319 1 95.85 255 HIS B N 1
ATOM 4181 C CA . HIS B 1 255 ? 18.801 6.449 -3.668 1 95.85 255 HIS B CA 1
ATOM 4182 C C . HIS B 1 255 ? 17.929 7.646 -4.031 1 95.85 255 HIS B C 1
ATOM 4184 O O . HIS B 1 255 ? 17.574 7.83 -5.198 1 95.85 255 HIS B O 1
ATOM 4190 N N . LEU B 1 256 ? 17.636 8.528 -3.117 1 96.79 256 LEU B N 1
ATOM 4191 C CA . LEU B 1 256 ? 16.722 9.649 -3.31 1 96.79 256 LEU B CA 1
ATOM 4192 C C . LEU B 1 256 ? 17.313 10.672 -4.274 1 96.79 256 LEU B C 1
ATOM 4194 O O . LEU B 1 256 ? 16.59 11.264 -5.078 1 96.79 256 LEU B O 1
ATOM 4198 N N . PRO B 1 257 ? 18.666 10.855 -4.27 1 95.26 257 PRO B N 1
ATOM 4199 C CA . PRO B 1 257 ? 19.236 11.844 -5.187 1 95.26 257 PRO B CA 1
ATOM 4200 C C . PRO B 1 257 ? 18.987 11.502 -6.654 1 95.26 257 PRO B C 1
ATOM 4202 O O . PRO B 1 257 ? 18.875 12.401 -7.491 1 95.26 257 PRO B O 1
ATOM 4205 N N . SER B 1 258 ? 18.835 10.235 -6.959 1 94.44 258 SER B N 1
ATOM 4206 C CA . SER B 1 258 ? 18.575 9.834 -8.337 1 94.44 258 SER B CA 1
ATOM 4207 C C . SER B 1 258 ? 17.243 10.388 -8.832 1 94.44 258 SER B C 1
ATOM 4209 O O . SER B 1 258 ? 17.001 10.449 -10.039 1 94.44 258 SER B O 1
ATOM 4211 N N . PHE B 1 259 ? 16.385 10.831 -7.919 1 95.82 259 PHE B N 1
ATOM 4212 C CA . PHE B 1 259 ? 15.071 11.359 -8.268 1 95.82 259 PHE B CA 1
ATOM 4213 C C . PHE B 1 259 ? 14.989 12.85 -7.965 1 95.82 259 PHE B C 1
ATOM 4215 O O . PHE B 1 259 ? 13.905 13.436 -7.999 1 95.82 259 PHE B O 1
ATOM 4222 N N . ASP B 1 260 ? 16.133 13.439 -7.6 1 96.96 260 ASP B N 1
ATOM 4223 C CA . ASP B 1 260 ? 16.154 14.838 -7.183 1 96.96 260 ASP B CA 1
ATOM 4224 C C . ASP B 1 260 ? 15.157 15.089 -6.054 1 96.96 260 ASP B C 1
ATOM 4226 O O . ASP B 1 260 ? 14.427 16.083 -6.073 1 96.96 260 ASP B O 1
ATOM 4230 N N . ALA B 1 261 ? 15.095 14.129 -5.143 1 97.83 261 ALA B N 1
ATOM 4231 C CA . ALA B 1 261 ? 14.181 14.237 -4.009 1 97.83 261 ALA B CA 1
ATOM 4232 C C . ALA B 1 261 ? 14.796 15.065 -2.885 1 97.83 261 ALA B C 1
ATOM 4234 O O . ALA B 1 261 ? 15.963 14.877 -2.534 1 97.83 261 ALA B O 1
ATOM 4235 N N . HIS B 1 262 ? 14.058 15.996 -2.339 1 98.37 262 HIS B N 1
ATOM 4236 C CA . HIS B 1 262 ? 14.483 16.843 -1.23 1 98.37 262 HIS B CA 1
ATOM 4237 C C . HIS B 1 262 ? 13.688 16.536 0.034 1 98.37 262 HIS B C 1
ATOM 4239 O O . HIS B 1 262 ? 12.529 16.938 0.157 1 98.37 262 HIS B O 1
ATOM 4245 N N . LEU B 1 263 ? 14.39 15.995 1.001 1 97.81 263 LEU B N 1
ATOM 4246 C CA . LEU B 1 263 ? 13.713 15.588 2.227 1 97.81 263 LEU B CA 1
ATOM 4247 C C . LEU B 1 263 ? 13.515 16.779 3.159 1 97.81 263 LEU B C 1
ATOM 4249 O O . LEU B 1 263 ? 14.404 17.624 3.291 1 97.81 263 LEU B O 1
ATOM 4253 N N . THR B 1 264 ? 12.367 16.808 3.728 1 97.92 264 THR B N 1
ATOM 4254 C CA . THR B 1 264 ? 12.105 17.749 4.811 1 97.92 264 THR B CA 1
ATOM 4255 C C . THR B 1 264 ? 12.775 17.288 6.102 1 97.92 264 THR B C 1
ATOM 4257 O O . THR B 1 264 ? 12.872 16.087 6.363 1 97.92 264 THR B O 1
ATOM 4260 N N . GLU B 1 265 ? 13.252 18.25 6.877 1 96.51 265 GLU B N 1
ATOM 4261 C CA . GLU B 1 265 ? 13.857 17.952 8.172 1 96.51 265 GLU B CA 1
ATOM 4262 C C . GLU B 1 265 ? 12.955 18.399 9.319 1 96.51 265 GLU B C 1
ATOM 4264 O O . GLU B 1 265 ? 12.336 19.463 9.25 1 96.51 265 GLU B O 1
ATOM 4269 N N . LEU B 1 266 ? 12.92 17.559 10.309 1 96.21 266 LEU B N 1
ATOM 4270 C CA . LEU B 1 266 ? 12.144 17.913 11.493 1 96.21 266 LEU B CA 1
ATOM 4271 C C . LEU B 1 266 ? 12.816 19.043 12.265 1 96.21 266 LEU B C 1
ATOM 4273 O O . LEU B 1 266 ? 14.042 19.068 12.395 1 96.21 266 LEU B O 1
ATOM 4277 N N . THR B 1 267 ? 11.985 19.99 12.754 1 95.8 267 THR B N 1
ATOM 4278 C CA . THR B 1 267 ? 12.476 20.861 13.816 1 95.8 267 THR B CA 1
ATOM 4279 C C . THR B 1 267 ? 12.572 20.102 15.137 1 95.8 267 THR B C 1
ATOM 4281 O O . THR B 1 267 ? 12.013 19.012 15.275 1 95.8 267 THR B O 1
ATOM 4284 N N . ASP B 1 268 ? 13.235 20.731 16.131 1 96.09 268 ASP B N 1
ATOM 4285 C CA . ASP B 1 268 ? 13.325 20.116 17.452 1 96.09 268 ASP B CA 1
ATOM 4286 C C . ASP B 1 268 ? 11.94 19.948 18.075 1 96.09 268 ASP B C 1
ATOM 4288 O O . ASP B 1 268 ? 11.645 18.911 18.673 1 96.09 268 ASP B O 1
ATOM 4292 N N . ASP B 1 269 ? 11.122 20.931 17.848 1 94.98 269 ASP B N 1
ATOM 4293 C CA . ASP B 1 269 ? 9.778 20.907 18.417 1 94.98 269 ASP B CA 1
ATOM 4294 C C . ASP B 1 269 ? 8.932 19.806 17.782 1 94.98 269 ASP B C 1
ATOM 4296 O O . ASP B 1 269 ? 8.179 19.117 18.474 1 94.98 269 ASP B O 1
ATOM 4300 N N . GLN B 1 270 ? 9.049 19.636 16.498 1 94.19 270 GLN B N 1
ATOM 4301 C CA . GLN B 1 270 ? 8.312 18.6 15.781 1 94.19 270 GLN B CA 1
ATOM 4302 C C . GLN B 1 270 ? 8.762 17.207 16.21 1 94.19 270 GLN B C 1
ATOM 4304 O O . GLN B 1 270 ? 7.935 16.314 16.406 1 94.19 270 GLN B O 1
ATOM 4309 N N . ALA B 1 271 ? 10.066 16.992 16.328 1 94.47 271 ALA B N 1
ATOM 4310 C CA . ALA B 1 271 ? 10.617 15.712 16.767 1 94.47 271 ALA B CA 1
ATOM 4311 C C . ALA B 1 271 ? 10.115 15.349 18.162 1 94.47 271 ALA B C 1
ATOM 4313 O O . ALA B 1 271 ? 9.715 14.208 18.406 1 94.47 271 ALA B O 1
ATOM 4314 N N . LYS B 1 272 ? 10.136 16.366 19.024 1 91.8 272 LYS B N 1
ATOM 4315 C CA . LYS B 1 272 ? 9.643 16.168 20.384 1 91.8 272 LYS B CA 1
ATOM 4316 C C . LYS B 1 272 ? 8.159 15.814 20.385 1 91.8 272 LYS B C 1
ATOM 4318 O O . LYS B 1 272 ? 7.732 14.906 21.1 1 91.8 272 LYS B O 1
ATOM 4323 N N . TYR B 1 273 ? 7.45 16.54 19.577 1 90.37 273 TYR B N 1
ATOM 4324 C CA . TYR B 1 273 ? 6.01 16.32 19.501 1 90.37 273 TYR B CA 1
ATOM 4325 C C . TYR B 1 273 ? 5.699 14.896 19.056 1 90.37 273 TYR B C 1
ATOM 4327 O O . TYR B 1 273 ? 4.797 14.253 19.598 1 90.37 273 TYR B O 1
ATOM 4335 N N . LEU B 1 274 ? 6.499 14.308 18.05 1 87.73 274 LEU B N 1
ATOM 4336 C CA . LEU B 1 274 ? 6.269 12.978 17.494 1 87.73 274 LEU B CA 1
ATOM 4337 C C . LEU B 1 274 ? 6.896 11.904 18.377 1 87.73 274 LEU B C 1
ATOM 4339 O O . LEU B 1 274 ? 6.607 10.716 18.217 1 87.73 274 LEU B O 1
ATOM 4343 N N . GLY B 1 275 ? 7.756 12.36 19.28 1 86.26 275 GLY B N 1
ATOM 4344 C CA . GLY B 1 275 ? 8.495 11.396 20.079 1 86.26 275 GLY B CA 1
ATOM 4345 C C . GLY B 1 275 ? 9.516 10.613 19.275 1 86.26 275 GLY B C 1
ATOM 4346 O O . GLY B 1 275 ? 9.695 9.413 19.49 1 86.26 275 GLY B O 1
ATOM 4347 N N . LEU B 1 276 ? 10.123 11.206 18.339 1 88.62 276 LEU B N 1
ATOM 4348 C CA . LEU B 1 276 ? 11.085 10.567 17.447 1 88.62 276 LEU B CA 1
ATOM 4349 C C . LEU B 1 276 ? 12.434 11.276 17.507 1 88.62 276 LEU B C 1
ATOM 4351 O O . LEU B 1 276 ? 12.507 12.452 17.869 1 88.62 276 LEU B O 1
ATOM 4355 N N . ASN B 1 277 ? 13.438 10.492 17.167 1 90.93 277 ASN B N 1
ATOM 4356 C CA . ASN B 1 277 ? 14.715 11.137 16.88 1 90.93 277 ASN B CA 1
ATOM 4357 C C . ASN B 1 277 ? 14.659 11.941 15.585 1 90.93 277 ASN B C 1
ATOM 4359 O O . ASN B 1 277 ? 14.065 11.498 14.599 1 90.93 277 ASN B O 1
ATOM 4363 N N . LYS B 1 278 ? 15.254 13.082 15.631 1 92.84 278 LYS B N 1
ATOM 4364 C CA . LYS B 1 278 ? 15.221 14.012 14.507 1 92.84 278 LYS B CA 1
ATOM 4365 C C . LYS B 1 278 ? 15.766 13.362 13.239 1 92.84 278 LYS B C 1
ATOM 4367 O O . LYS B 1 278 ? 15.32 13.675 12.133 1 92.84 278 LYS B O 1
ATOM 4372 N N . ASN B 1 279 ? 16.691 12.403 13.481 1 92.05 279 ASN B N 1
ATOM 4373 C CA . ASN B 1 279 ? 17.337 11.797 12.321 1 92.05 279 ASN B CA 1
ATOM 4374 C C . ASN B 1 279 ? 16.885 10.354 12.119 1 92.05 279 ASN B C 1
ATOM 4376 O O . ASN B 1 279 ? 17.517 9.598 11.379 1 92.05 279 ASN B O 1
ATOM 4380 N N . GLY B 1 280 ? 15.879 10.009 12.879 1 89.49 280 GLY B N 1
ATOM 4381 C CA . GLY B 1 280 ? 15.373 8.651 12.762 1 89.49 280 GLY B CA 1
ATOM 4382 C C . GLY B 1 280 ? 15.932 7.713 13.816 1 89.49 280 GLY B C 1
ATOM 4383 O O . GLY B 1 280 ? 16.754 8.117 14.641 1 89.49 280 GLY B O 1
ATOM 4384 N N . PRO B 1 281 ? 15.504 6.478 13.651 1 92.83 281 PRO B N 1
ATOM 4385 C CA . PRO B 1 281 ? 14.56 5.88 12.704 1 92.83 281 PRO B CA 1
ATOM 4386 C C . PRO B 1 281 ? 13.165 6.495 12.793 1 92.83 281 PRO B C 1
ATOM 4388 O O . PRO B 1 281 ? 12.685 6.789 13.891 1 92.83 281 PRO B O 1
ATOM 4391 N N . PHE B 1 282 ? 12.574 6.716 11.663 1 92.86 282 PHE B N 1
ATOM 4392 C CA . PHE B 1 282 ? 11.245 7.307 11.567 1 92.86 282 PHE B CA 1
ATOM 4393 C C . PHE B 1 282 ? 10.167 6.232 11.647 1 92.86 282 PHE B C 1
ATOM 4395 O O . PHE B 1 282 ? 8.999 6.535 11.899 1 92.86 282 PHE B O 1
ATOM 4402 N N . LYS B 1 283 ? 10.533 4.968 11.348 1 87.38 283 LYS B N 1
ATOM 4403 C CA . LYS B 1 283 ? 9.615 3.835 11.404 1 87.38 283 LYS B CA 1
ATOM 4404 C C . LYS B 1 283 ? 9.904 2.953 12.615 1 87.38 283 LYS B C 1
ATOM 4406 O O . LYS B 1 283 ? 11.063 2.758 12.986 1 87.38 283 LYS B O 1
ATOM 4411 N N . PRO B 1 284 ? 8.848 2.43 13.138 1 81.84 284 PRO B N 1
ATOM 4412 C CA . PRO B 1 284 ? 9.074 1.467 14.217 1 81.84 284 PRO B CA 1
ATOM 4413 C C . PRO B 1 284 ? 9.648 0.143 13.716 1 81.84 284 PRO B C 1
ATOM 4415 O O . PRO B 1 284 ? 9.595 -0.142 12.516 1 81.84 284 PRO B O 1
ATOM 4418 N N . ASN B 1 285 ? 10.091 -0.633 14.583 1 76.12 285 ASN B N 1
ATOM 4419 C CA . ASN B 1 285 ? 10.785 -1.872 14.248 1 76.12 285 ASN B CA 1
ATOM 4420 C C . ASN B 1 285 ? 9.857 -2.862 13.549 1 76.12 285 ASN B C 1
ATOM 4422 O O . ASN B 1 285 ? 10.305 -3.667 12.731 1 76.12 285 ASN B O 1
ATOM 4426 N N . TYR B 1 286 ? 8.607 -2.708 13.813 1 73.91 286 TYR B N 1
ATOM 4427 C CA . TYR B 1 286 ? 7.686 -3.704 13.276 1 73.91 286 TYR B CA 1
ATOM 4428 C C . TYR B 1 286 ? 7.157 -3.277 11.912 1 73.91 286 TYR B C 1
ATOM 4430 O O . TYR B 1 286 ? 6.411 -4.019 11.269 1 73.91 286 TYR B O 1
ATOM 4438 N N . TYR B 1 287 ? 7.62 -2.125 11.488 1 81.01 287 TYR B N 1
ATOM 4439 C CA . TYR B 1 287 ? 7.17 -1.64 10.188 1 81.01 287 TYR B CA 1
ATOM 4440 C C . TYR B 1 287 ? 7.696 -2.525 9.064 1 81.01 287 TYR B C 1
ATOM 4442 O O . TYR B 1 287 ? 8.882 -2.863 9.036 1 81.01 287 TYR B O 1
ATOM 4450 N N . ARG B 1 288 ? 6.699 -2.971 8.224 1 75.51 288 ARG B N 1
ATOM 4451 C CA . ARG B 1 288 ? 7.05 -3.795 7.072 1 75.51 288 ARG B CA 1
ATOM 4452 C C . ARG B 1 288 ? 6.331 -3.315 5.816 1 75.51 288 ARG B C 1
ATOM 4454 O O . ARG B 1 288 ? 5.221 -2.784 5.894 1 75.51 288 ARG B O 1
#

Foldseek 3Di:
DPPDDDPAEDEDLAPVVVVVLQVCVVVVNQPHEYEHLNPFPLCQQCVQAVQLLPLVVQLCVQAHVDQLAAAEEEEEDQGRNSVSVVVNSVVSHHQYAYEDDDVVSQVVCVVVPHHYDQCVVCLQPGQEYEYADQDACLDDPVSVVRHAANREYEYQYRALRPHPLVVLPDPQWDWDDPDQQWIWTAHNVGGTYIYGNSSGRSSVRRGDGDVLSVQLSVQSSVVSVVCSVPDPPPPGDSHYHYDDLLSNVVSVVVSCVVVVDDDDWDDPVRCVVVVADRSDPPDDPVDD/DPPDDDPAEDADLAPVVVVVLQVCVVVVNQPHEYEHLNPFPLNQQCVQAVQLLPLVVQLCVQQHVDQLAAFEEEEEDQGRNSVSVVVNSVVSHHQYAYEDDDVVSQVVCVVVPHHYDQCVVCLQPGQEYEYADQDACLDDPVSVVRHAANREYEYQYRALRPHPLVVLPDPQWDWDDPDQQWIWTAHNVGGTYIYGNSSGRSSVRRGDGDVLSVQLSVQSSVVSVVCSVPDPPPPGDSHYHYDDLLSNVVSVVVSCVVVVDDDDWDDPVRCVVVVADRSDPPDDPPDD

=== Feature glossary ===
A reading guide for the features in this record.

Start from the sequence.

  · Sequence gives the chain of amino acids in standard one-letter code (A=alanine, C=cysteine, …, Y=tyrosine), read N→C. It is the only feature that is directly encoded by the gene; all structural features are derived from the folded form of this sequence.

Fold it, and you get atomic coordinates and the backbone conformation that goes with them.

  · The mmCIF table is the protein's shape written out atom by atom. For each backbone N, Cα, C, and carbonyl O, it records an (x, y, z) coordinate triple in Å plus the residue type, chain letter, and residue number.

  · Backbone dihedral angles. Every residue except chain termini has a φ (preceding-C → N → Cα → C) and a ψ (N → Cα → C → next-N). They are reported in degrees following the IUPAC sign convention. Secondary structure is essentially a statement about which (φ, ψ) basin each residue occupies.

  · DSSP 8-state secondary structure assigns each residue one of H (α-helix), G (3₁₀-helix), I (π-helix), E (extended β-strand), B (isolated β-bridge), T (hydrogen-bonded turn), S (bend), or '-' (coil). The assignment is computed from backbone hydrogen-bond geometry via the Kabsch–Sander algorithm.

  · P-SEA three-state annotation labels each residue as helix, strand, or coil based purely on the geometry of the Cα trace. It serves as a fallback when the full backbone (and thus DSSP) is unavailable.

Summarize the fold with a handful of shape descriptors and a per-residue structural alphabet.

  · Radius of gyration (Rg) is the root-mean-square distance of Cα atoms from their centroid — a single number for overall size and compactness. A globular domain of N residues has Rg ≈ 2.2·N^0.38 Å; an extended or disordered chain has a much larger Rg. The Cα contact count is the number of residue pairs whose Cα atoms are within 8 Å and are more than four positions apart in sequence — a standard proxy for tertiary packing density. The bounding box is the smallest axis-aligned box enclosing all Cα atoms.

  · Foldseek's 3Di representation compresses backbone geometry into a per-residue letter drawn from a learned twenty-state alphabet. It captures the tertiary interaction pattern around each residue — which residues are packed against it in space, regardless of where they are in sequence.

  · Accessible surface area quantifies burial. A residue with SASA near zero is packed into the hydrophobic core; one with SASA >100 Å² sits on the surface. Computed here via the Shrake–Rupley numerical algorithm with a 1.4 Å probe.

Ask how reliable the model is.

  · For AlphaFold models, the B-factor field carries pLDDT — the model's own estimate of local accuracy on a 0–100 scale. Regions with pLDDT<50 should be treated as essentially unmodeled; they often correspond to intrinsically disordered segments.

  · For experimental (PDB) structures, the B-factor (temperature factor) quantifies the positional spread of each atom in the crystal — a combination of thermal vibration and static disorder — in units of Å². High B-factors mark flexible loops or poorly resolved regions; low B-factors mark the rigid, well-ordered core.

  · PAE(i, j) answers: if I align the predicted and true structures on residue i, how far off (in Å) do I expect residue j to be? A block-diagonal PAE matrix with low values on the blocks and high values off-diagonal is the signature of a multi-domain protein with confidently predicted domains but uncertain inter-domain orientation.

Place it in context: what it resembles, what it is annotated as, and how it looks.

  · Structural nearest neighbors (via Foldseek easy-search vs the PDB). Reported per hit: target PDB id, E-value, and alignment TM-score. A TM-score above ~0.5 is the conventional threshold for 'same fold'.

  · Functional annotations link the protein to curated databases. InterPro entries identify conserved domains and families by matching the sequence against member-database signatures (Pfam, PROSITE, CDD, …). Gene Ontology (GO) terms describe molecular function, biological process, and cellular component in a controlled vocabulary. CATH places the structure in a hierarchical fold classification (Class/Architecture/Topology/Homologous-superfamily). The organism is the source species.

  · Plot images: a contact map (which residues are close in 3D, as an N×N binary image), a Ramachandran scatter (backbone torsion angles, revealing secondary-structure composition at a glance), and — for AlphaFold structures — a PAE heatmap (pairwise prediction confidence).

  · Structure images are PyMOL renders from six orthogonal camera directions. Cartoon representation draws helices as coils and strands as arrows; sticks shows the backbone as bonds; surface shows the solvent-excluded envelope. Rainbow coloring maps sequence position to hue (blue→red, N→C); chain coloring assigns a distinct color per polypeptide.